Protein AF-Q30XF3-F1 (afdb_monomer)

Structure (mmCIF, N/CA/C/O backbone):
data_AF-Q30XF3-F1
#
_entry.id   AF-Q30XF3-F1
#
loop_
_atom_site.group_PDB
_atom_site.id
_atom_site.type_symbol
_atom_site.label_atom_id
_atom_site.label_alt_id
_atom_site.label_comp_id
_atom_site.label_asym_id
_atom_site.label_entity_id
_atom_site.label_seq_id
_atom_site.pdbx_PDB_ins_code
_atom_site.Cartn_x
_atom_site.Cartn_y
_atom_site.Cartn_z
_atom_site.occupancy
_atom_site.B_iso_or_equiv
_atom_site.auth_seq_id
_atom_site.auth_comp_id
_atom_site.auth_asym_id
_atom_site.auth_atom_id
_atom_site.pdbx_PDB_model_num
ATOM 1 N N . MET A 1 1 ? 24.403 22.131 -13.443 1.00 39.59 1 MET A N 1
ATOM 2 C CA . MET A 1 1 ? 23.287 21.178 -13.598 1.00 39.59 1 MET A CA 1
ATOM 3 C C . MET A 1 1 ? 22.778 21.296 -15.022 1.00 39.59 1 MET A C 1
ATOM 5 O O . MET A 1 1 ? 22.158 22.295 -15.359 1.00 39.59 1 MET A O 1
ATOM 9 N N . THR A 1 2 ? 23.141 20.362 -15.897 1.00 41.91 2 THR A N 1
AT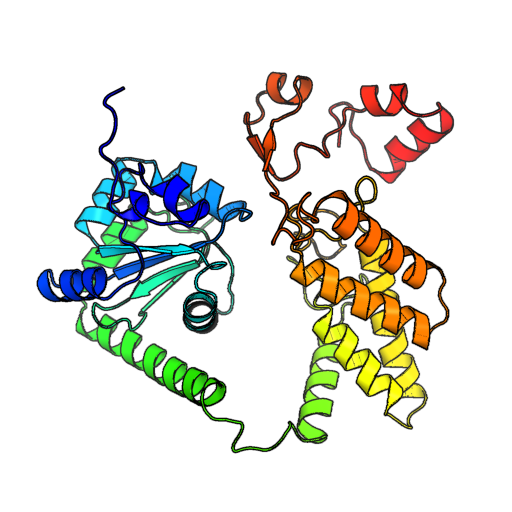OM 10 C CA . THR A 1 2 ? 22.519 20.254 -17.223 1.00 41.91 2 THR A CA 1
ATOM 11 C C . THR A 1 2 ? 21.055 19.898 -17.011 1.00 41.91 2 THR A C 1
ATOM 13 O O . THR A 1 2 ? 20.770 18.886 -16.380 1.00 41.91 2 THR A O 1
ATOM 16 N N . ALA A 1 3 ? 20.132 20.741 -17.473 1.00 48.47 3 ALA A N 1
ATOM 17 C CA . ALA A 1 3 ? 18.711 20.428 -17.414 1.00 48.47 3 ALA A CA 1
ATOM 18 C C . ALA A 1 3 ? 18.464 19.138 -18.215 1.00 48.47 3 ALA A C 1
ATOM 20 O O . ALA A 1 3 ? 18.597 19.146 -19.441 1.00 48.47 3 ALA A O 1
ATOM 21 N N . GLN A 1 4 ? 18.159 18.033 -17.527 1.00 67.94 4 GLN A N 1
ATOM 22 C CA . GLN A 1 4 ? 17.751 16.783 -18.169 1.00 67.94 4 GLN A CA 1
ATOM 23 C C . GLN A 1 4 ? 16.534 17.076 -19.054 1.00 67.94 4 GLN A C 1
ATOM 25 O O . GLN A 1 4 ? 15.573 17.737 -18.628 1.00 67.94 4 GLN A O 1
ATOM 30 N N . ARG A 1 5 ? 16.614 16.650 -20.321 1.00 85.88 5 ARG A N 1
ATOM 31 C CA . ARG A 1 5 ? 15.483 16.738 -21.247 1.00 85.88 5 ARG A CA 1
ATOM 32 C C . ARG A 1 5 ? 14.351 15.877 -20.687 1.00 85.88 5 ARG A C 1
ATOM 34 O O . ARG A 1 5 ? 14.632 14.759 -20.267 1.00 85.88 5 ARG A O 1
ATOM 41 N N . PRO A 1 6 ? 13.109 16.382 -20.665 1.00 92.56 6 PRO A N 1
ATOM 42 C CA . PRO A 1 6 ? 11.996 15.578 -20.202 1.00 92.56 6 PRO A CA 1
ATOM 43 C C . PRO A 1 6 ? 11.764 14.377 -21.131 1.00 92.56 6 PRO A C 1
ATOM 45 O O . PRO A 1 6 ? 11.952 14.488 -22.345 1.00 92.56 6 PRO A O 1
ATOM 48 N N . ASN A 1 7 ? 11.346 13.255 -20.551 1.00 96.19 7 ASN A N 1
ATOM 49 C CA . ASN A 1 7 ? 10.816 12.096 -21.265 1.00 96.19 7 ASN A CA 1
ATOM 50 C C . ASN A 1 7 ? 9.332 12.322 -21.632 1.00 96.19 7 ASN A C 1
ATOM 52 O O . ASN A 1 7 ? 8.788 13.420 -21.475 1.00 96.19 7 ASN A O 1
ATOM 56 N N . ARG A 1 8 ? 8.662 11.288 -22.153 1.00 97.50 8 ARG A N 1
ATOM 57 C CA . ARG A 1 8 ? 7.300 11.399 -22.705 1.00 97.50 8 ARG A CA 1
ATOM 58 C C . ARG A 1 8 ? 6.234 11.711 -21.656 1.00 97.50 8 ARG A C 1
ATOM 60 O O . ARG A 1 8 ? 5.211 12.289 -22.024 1.00 97.50 8 ARG A O 1
ATOM 67 N N . LEU A 1 9 ? 6.487 11.413 -20.377 1.00 97.69 9 LEU A N 1
ATOM 68 C CA . LEU A 1 9 ? 5.534 11.664 -19.291 1.00 97.69 9 LEU A CA 1
ATOM 69 C C . LEU A 1 9 ? 5.248 13.155 -19.063 1.00 97.69 9 LEU A C 1
ATOM 71 O O . LEU A 1 9 ? 4.289 13.490 -18.382 1.00 97.69 9 LEU A O 1
ATOM 75 N N . ILE A 1 10 ? 6.029 14.067 -19.656 1.00 96.94 10 ILE A N 1
ATOM 76 C CA . ILE A 1 10 ? 5.770 15.515 -19.583 1.00 96.94 10 ILE A CA 1
ATOM 77 C C . ILE A 1 10 ? 4.424 15.931 -20.195 1.00 96.94 10 ILE A C 1
ATOM 79 O O . ILE A 1 10 ? 3.958 17.039 -19.943 1.00 96.94 10 ILE A O 1
ATOM 83 N N . ASN A 1 11 ? 3.820 15.062 -21.010 1.00 95.75 11 ASN A N 1
ATOM 84 C CA . ASN A 1 11 ? 2.529 15.297 -21.654 1.00 95.75 11 ASN A CA 1
ATOM 85 C C . ASN A 1 11 ? 1.348 14.667 -20.896 1.00 95.75 11 ASN A C 1
ATOM 87 O O . ASN A 1 11 ? 0.213 14.784 -21.352 1.00 95.75 11 ASN A O 1
ATOM 91 N N . GLU A 1 12 ? 1.602 13.988 -19.776 1.00 96.88 12 GLU A N 1
ATOM 92 C CA . GLU A 1 12 ? 0.560 13.361 -18.964 1.00 96.88 12 GLU A CA 1
ATOM 93 C C . GLU A 1 12 ? -0.139 14.384 -18.063 1.00 96.88 12 GLU A C 1
ATOM 95 O O . GLU A 1 12 ? 0.430 15.413 -17.698 1.00 96.88 12 GLU A O 1
ATOM 100 N N . SER A 1 13 ? -1.382 14.097 -17.675 1.00 93.12 13 SER A N 1
ATOM 101 C CA . SER A 1 13 ? -2.125 14.919 -16.711 1.00 93.12 13 SER A CA 1
ATOM 102 C C . SER A 1 13 ? -1.907 14.495 -15.260 1.00 93.12 13 SER A C 1
ATOM 104 O O . SER A 1 13 ? -2.105 15.314 -14.362 1.00 93.12 13 SER A O 1
ATOM 106 N N . SER A 1 14 ? -1.518 13.238 -15.021 1.00 93.56 14 SER A N 1
ATOM 107 C CA . SER A 1 14 ? -1.271 12.718 -13.673 1.00 93.56 14 SER A CA 1
ATOM 108 C C . SER A 1 14 ? -0.099 13.459 -13.016 1.00 93.56 14 SER A C 1
ATOM 110 O O . SER A 1 14 ? 1.020 13.428 -13.545 1.00 93.56 14 SER A O 1
ATOM 112 N N . PRO A 1 15 ? -0.301 14.070 -11.831 1.00 90.44 15 PRO A N 1
ATOM 113 C CA . PRO A 1 15 ? 0.793 14.644 -11.054 1.00 90.44 15 PRO A CA 1
ATOM 114 C C . PRO A 1 15 ? 1.884 13.618 -10.728 1.00 90.44 15 PRO A C 1
ATOM 116 O O . PRO A 1 15 ? 3.065 13.955 -10.770 1.00 90.44 15 PRO A O 1
ATOM 119 N N . TYR A 1 16 ? 1.505 12.362 -10.465 1.00 93.38 16 TYR A N 1
ATOM 120 C CA . TYR A 1 16 ? 2.444 11.272 -10.204 1.00 93.38 16 TYR A CA 1
ATOM 121 C C . TYR A 1 16 ? 3.336 10.981 -11.418 1.00 93.38 16 TYR A C 1
ATOM 123 O O . TYR A 1 16 ? 4.555 10.880 -11.291 1.00 93.38 16 TYR A O 1
ATOM 131 N N . LEU A 1 17 ? 2.765 10.896 -12.623 1.00 96.56 17 LEU A N 1
ATOM 132 C CA . LEU A 1 17 ? 3.558 10.678 -13.839 1.00 96.56 17 LEU A CA 1
ATOM 133 C C . LEU A 1 17 ? 4.453 11.881 -14.156 1.00 96.56 17 LEU A C 1
ATOM 135 O O . LEU A 1 17 ? 5.622 11.704 -14.507 1.00 96.56 17 LEU A O 1
ATOM 139 N N . LEU A 1 18 ? 3.942 13.100 -13.966 1.00 95.56 18 LEU A N 1
ATOM 140 C CA . LEU A 1 18 ? 4.695 14.333 -14.193 1.00 95.56 18 LEU A CA 1
ATOM 141 C C . LEU A 1 18 ? 5.915 14.465 -13.269 1.00 95.56 18 LEU A C 1
ATOM 143 O O . LEU A 1 18 ? 6.945 14.983 -13.707 1.00 95.56 18 LEU A O 1
ATOM 147 N N . GLN A 1 19 ? 5.855 13.952 -12.034 1.00 93.00 19 GLN A N 1
ATOM 148 C CA . GLN A 1 19 ? 7.015 13.896 -11.131 1.00 93.00 19 GLN A CA 1
ATOM 149 C C . GLN A 1 19 ? 8.179 13.081 -11.721 1.00 93.00 19 GLN A C 1
ATOM 151 O O . GLN A 1 19 ? 9.338 13.413 -11.490 1.00 93.00 19 GLN A O 1
ATOM 156 N N . HIS A 1 20 ? 7.891 12.070 -12.547 1.00 96.38 20 HIS A N 1
ATOM 157 C CA . HIS A 1 20 ? 8.897 11.226 -13.201 1.00 96.38 20 HIS A CA 1
ATOM 158 C C . HIS A 1 20 ? 9.307 11.712 -14.599 1.00 96.38 20 HIS A C 1
ATOM 160 O O . HIS A 1 20 ? 10.171 11.103 -15.241 1.00 96.38 20 HIS A O 1
ATOM 166 N N . ALA A 1 21 ? 8.726 12.812 -15.089 1.00 96.12 21 ALA A N 1
ATOM 167 C CA . ALA A 1 21 ? 8.947 13.301 -16.449 1.00 96.12 21 ALA A CA 1
ATOM 168 C C . ALA A 1 21 ? 10.388 13.745 -16.726 1.00 96.12 21 ALA A C 1
ATOM 170 O O . ALA A 1 21 ? 10.767 13.904 -17.882 1.00 96.12 21 ALA A O 1
ATOM 171 N N . ARG A 1 22 ? 11.198 13.965 -15.686 1.00 95.62 22 ARG A N 1
ATOM 172 C CA . ARG A 1 22 ? 12.608 14.365 -15.809 1.00 95.62 22 ARG A CA 1
ATOM 173 C C . ARG A 1 22 ? 13.596 13.292 -15.374 1.00 95.62 22 ARG A C 1
ATOM 175 O O . ARG A 1 22 ? 14.792 13.550 -15.430 1.00 95.62 22 ARG A O 1
ATOM 182 N N . ASN A 1 23 ? 13.125 12.112 -14.978 1.00 96.31 23 ASN A N 1
ATOM 183 C CA . ASN A 1 23 ? 14.017 11.015 -14.631 1.00 96.31 23 ASN A CA 1
ATOM 184 C C . ASN A 1 23 ? 14.886 10.631 -15.845 1.00 96.31 23 ASN A C 1
ATOM 186 O O . ASN A 1 23 ? 14.390 10.670 -16.974 1.00 96.31 23 ASN A O 1
ATOM 190 N N . PRO A 1 24 ? 16.146 10.207 -15.630 1.00 97.25 24 PRO A N 1
ATOM 191 C CA . PRO A 1 24 ? 17.015 9.719 -16.703 1.00 97.25 24 PRO A CA 1
ATOM 192 C C . PRO A 1 24 ? 16.509 8.422 -17.358 1.00 97.25 24 PRO A C 1
ATOM 194 O O . PRO A 1 24 ? 16.928 8.075 -18.464 1.00 97.25 24 PRO A O 1
ATOM 197 N N . VAL A 1 25 ? 15.598 7.695 -16.706 1.00 98.25 25 VAL A N 1
ATOM 198 C CA . VAL A 1 25 ? 14.863 6.589 -17.334 1.00 98.25 25 VAL A CA 1
ATOM 199 C C . VAL A 1 25 ? 13.947 7.151 -18.429 1.00 98.25 25 VAL A C 1
ATOM 201 O O . VAL A 1 25 ? 13.148 8.054 -18.171 1.00 98.25 25 VAL A O 1
ATOM 204 N N . ASP A 1 26 ? 14.034 6.603 -19.645 1.00 97.81 26 ASP A N 1
ATOM 205 C CA . ASP A 1 26 ? 13.181 6.990 -20.775 1.00 97.81 26 ASP A CA 1
ATOM 206 C C . ASP A 1 26 ? 11.789 6.371 -20.618 1.00 97.81 26 ASP A C 1
ATOM 208 O O . ASP A 1 26 ? 11.462 5.332 -21.196 1.00 97.81 26 ASP A O 1
ATOM 212 N N . TRP A 1 27 ? 10.989 6.981 -19.745 1.00 98.50 27 TRP A N 1
ATOM 213 C CA . TRP A 1 27 ? 9.636 6.531 -19.469 1.00 98.50 27 TRP A CA 1
ATOM 214 C C . TRP A 1 27 ? 8.684 6.832 -20.626 1.00 98.50 27 TRP A C 1
ATOM 216 O O . TRP A 1 27 ? 8.593 7.957 -21.126 1.00 98.50 27 TRP A O 1
ATOM 226 N N . HIS A 1 28 ? 7.894 5.821 -20.966 1.00 98.56 28 HIS A N 1
ATOM 227 C CA . HIS A 1 28 ? 6.665 5.935 -21.732 1.00 98.56 28 HIS A CA 1
ATOM 228 C C . HIS A 1 28 ? 5.447 5.868 -20.801 1.00 98.56 28 HIS A C 1
ATOM 230 O O . HIS A 1 28 ? 5.469 5.117 -19.817 1.00 98.56 28 HIS A O 1
ATOM 236 N N . PRO A 1 29 ? 4.354 6.581 -21.119 1.00 97.94 29 PRO A N 1
ATOM 237 C CA . PRO A 1 29 ? 3.058 6.247 -20.551 1.00 97.94 29 PRO A CA 1
ATOM 238 C C . PRO A 1 29 ? 2.582 4.894 -21.089 1.00 97.94 29 PRO A C 1
ATOM 240 O O . PRO A 1 29 ? 3.078 4.381 -22.100 1.00 97.94 29 PRO A O 1
ATOM 243 N N . TRP A 1 30 ? 1.594 4.299 -20.427 1.00 97.94 30 TRP A N 1
ATOM 244 C CA . TRP A 1 30 ? 0.964 3.097 -20.957 1.00 97.94 30 TRP A CA 1
ATOM 245 C C . TRP A 1 30 ? 0.219 3.390 -22.259 1.00 97.94 30 TRP A C 1
ATOM 247 O O . TRP A 1 30 ? -0.752 4.146 -22.276 1.00 97.94 30 TRP A O 1
ATOM 257 N N . GLY A 1 31 ? 0.602 2.711 -23.338 1.00 96.12 31 GLY A N 1
ATOM 258 C CA . GLY A 1 31 ? -0.082 2.832 -24.617 1.00 96.12 31 GLY A CA 1
ATOM 259 C C . GLY A 1 31 ? 0.570 2.019 -25.726 1.00 96.12 31 GLY A C 1
ATOM 260 O O . GLY A 1 31 ? 1.673 1.493 -25.576 1.00 96.12 31 GLY A O 1
ATOM 261 N N . GLU A 1 32 ? -0.124 1.942 -26.860 1.00 96.62 32 GLU A N 1
ATOM 262 C CA . GLU A 1 32 ? 0.296 1.151 -28.022 1.00 96.62 32 GLU A CA 1
ATOM 263 C C . GLU A 1 32 ? 1.670 1.568 -28.564 1.00 96.62 32 GLU A C 1
ATOM 265 O O . GLU A 1 32 ? 2.409 0.720 -29.050 1.00 96.62 32 GLU A O 1
ATOM 270 N N . GLU A 1 33 ? 2.058 2.841 -28.422 1.00 97.50 33 GLU A N 1
ATOM 271 C CA . GLU A 1 33 ? 3.389 3.327 -28.814 1.00 97.50 33 GLU A CA 1
ATOM 272 C C . GLU A 1 33 ? 4.511 2.549 -28.107 1.00 97.50 33 GLU A C 1
ATOM 274 O O . GLU A 1 33 ? 5.441 2.080 -28.764 1.00 97.50 33 GLU A O 1
ATOM 279 N N . ALA A 1 34 ? 4.408 2.357 -26.787 1.00 97.94 34 ALA A N 1
ATOM 280 C CA . ALA A 1 34 ? 5.428 1.660 -26.005 1.00 97.94 34 ALA A CA 1
ATOM 281 C C . ALA A 1 34 ? 5.530 0.180 -26.404 1.00 97.94 34 ALA A C 1
ATOM 283 O O . ALA A 1 34 ? 6.624 -0.353 -26.585 1.00 97.94 34 ALA A O 1
ATOM 284 N N . PHE A 1 35 ? 4.389 -0.484 -26.601 1.00 98.12 35 PHE A N 1
ATOM 285 C CA . PHE A 1 35 ? 4.359 -1.894 -26.992 1.00 98.12 35 PHE A CA 1
ATOM 286 C C . PHE A 1 35 ? 4.779 -2.111 -28.451 1.00 98.12 35 PHE A C 1
ATOM 288 O O . PHE A 1 35 ? 5.457 -3.091 -28.760 1.00 98.12 35 PHE A O 1
ATOM 295 N N . ALA A 1 36 ? 4.438 -1.193 -29.358 1.00 98.25 36 ALA A N 1
ATOM 296 C CA . ALA A 1 36 ? 4.923 -1.218 -30.733 1.00 98.25 36 ALA A CA 1
ATOM 297 C C . ALA A 1 36 ? 6.445 -1.052 -30.786 1.00 98.25 36 ALA A C 1
ATOM 299 O O . ALA A 1 36 ? 7.114 -1.816 -31.487 1.00 98.25 36 ALA A O 1
ATOM 300 N N . LEU A 1 37 ? 6.992 -0.130 -29.988 1.00 98.19 37 LEU A N 1
ATOM 301 C CA . LEU A 1 37 ? 8.432 0.052 -29.860 1.00 98.19 37 LEU A CA 1
ATOM 302 C C . LEU A 1 37 ? 9.103 -1.211 -29.305 1.00 98.19 37 LEU A C 1
ATOM 304 O O . LEU A 1 37 ? 10.046 -1.712 -29.915 1.00 98.19 37 LEU A O 1
ATOM 308 N N . ALA A 1 38 ? 8.552 -1.792 -28.233 1.00 98.31 38 ALA A N 1
ATOM 309 C CA . ALA A 1 38 ? 9.053 -3.028 -27.628 1.00 98.31 38 ALA A CA 1
ATOM 310 C C . ALA A 1 38 ? 9.113 -4.187 -28.632 1.00 98.31 38 ALA A C 1
ATOM 312 O O . ALA A 1 38 ? 10.089 -4.938 -28.656 1.00 98.31 38 ALA A O 1
ATOM 313 N N . ARG A 1 39 ? 8.103 -4.307 -29.506 1.00 98.19 39 ARG A N 1
ATOM 314 C CA . ARG A 1 39 ? 8.091 -5.306 -30.586 1.00 98.19 39 ARG A CA 1
ATOM 315 C C . ARG A 1 39 ? 9.136 -5.010 -31.654 1.00 98.19 39 ARG A C 1
ATOM 317 O O . ARG A 1 39 ? 9.793 -5.936 -32.115 1.00 98.19 39 ARG A O 1
ATOM 324 N N . SER A 1 40 ? 9.291 -3.746 -32.044 1.00 98.19 40 SER A N 1
ATOM 325 C CA . SER A 1 40 ? 10.251 -3.352 -33.081 1.00 98.19 40 SER A CA 1
ATOM 326 C C . SER A 1 40 ? 11.711 -3.509 -32.644 1.00 98.19 40 SER A C 1
ATOM 328 O O . SER A 1 40 ? 12.549 -3.889 -33.458 1.00 98.19 40 SER A O 1
ATOM 330 N N . GLU A 1 41 ? 12.008 -3.275 -31.362 1.00 97.50 41 GLU A N 1
ATOM 331 C CA . GLU A 1 41 ? 13.357 -3.396 -30.797 1.00 97.50 41 GLU A CA 1
ATOM 332 C C . GLU A 1 41 ? 13.651 -4.787 -30.206 1.00 97.50 41 GLU A C 1
ATOM 334 O O . GLU A 1 41 ? 14.763 -5.027 -29.737 1.00 97.50 41 GLU A O 1
ATOM 339 N N . ASP A 1 42 ? 12.667 -5.695 -30.203 1.00 96.81 42 ASP A N 1
ATOM 340 C CA . ASP A 1 42 ? 12.694 -6.987 -29.495 1.00 96.81 42 ASP A CA 1
ATOM 341 C C . ASP A 1 42 ? 13.200 -6.866 -28.044 1.00 96.81 42 ASP A C 1
ATOM 343 O O . ASP A 1 42 ? 14.037 -7.639 -27.560 1.00 96.81 42 ASP A O 1
ATOM 347 N N . LYS A 1 43 ? 12.676 -5.869 -27.326 1.00 98.19 43 LYS A N 1
ATOM 348 C CA . LYS A 1 43 ? 12.977 -5.623 -25.912 1.00 98.19 43 LYS A CA 1
ATOM 349 C C . LYS A 1 43 ? 11.776 -5.970 -25.032 1.00 98.19 43 LYS A C 1
ATOM 351 O O . LYS A 1 43 ? 10.645 -5.672 -25.411 1.00 98.19 43 LYS A O 1
ATOM 356 N N . PRO A 1 44 ? 11.987 -6.550 -23.838 1.00 98.31 44 PRO A N 1
ATOM 357 C CA . PRO A 1 44 ? 10.919 -6.664 -22.860 1.00 98.31 44 PRO A CA 1
ATOM 358 C C . PRO A 1 44 ? 10.450 -5.276 -22.405 1.00 98.31 44 PRO A C 1
ATOM 360 O O . PRO A 1 44 ? 11.188 -4.291 -22.479 1.00 98.31 44 PRO A O 1
ATOM 363 N N . VAL A 1 45 ? 9.232 -5.217 -21.877 1.00 98.75 45 VAL A N 1
ATOM 364 C CA . VAL A 1 45 ? 8.689 -4.024 -21.225 1.00 98.75 45 VAL A CA 1
ATOM 365 C C . VAL A 1 45 ? 8.946 -4.116 -19.723 1.00 98.75 45 VAL A C 1
ATOM 367 O O . VAL A 1 45 ? 8.610 -5.125 -19.099 1.00 98.75 45 VAL A O 1
ATOM 370 N N . PHE A 1 46 ? 9.518 -3.059 -19.147 1.00 98.75 46 PHE A N 1
ATOM 371 C CA . PHE A 1 46 ? 9.602 -2.852 -17.702 1.00 98.75 46 PHE A CA 1
ATOM 372 C C . PHE A 1 46 ? 8.450 -1.940 -17.285 1.00 98.75 46 PHE A C 1
ATOM 374 O O . PHE A 1 46 ? 8.475 -0.740 -17.548 1.00 98.75 46 PHE A O 1
ATOM 381 N N . LEU A 1 47 ? 7.423 -2.508 -16.660 1.00 98.62 47 LEU A N 1
ATOM 382 C CA . LEU A 1 47 ? 6.269 -1.772 -16.161 1.00 98.62 47 LEU A CA 1
ATOM 383 C C . LEU A 1 47 ? 6.457 -1.450 -14.678 1.00 98.62 47 LEU A C 1
ATOM 385 O O . LEU A 1 47 ? 6.614 -2.355 -13.858 1.00 98.62 47 LEU A O 1
ATOM 389 N N . SER A 1 48 ? 6.374 -0.166 -14.332 1.00 98.38 48 SER A N 1
ATOM 390 C CA . SER A 1 48 ? 6.359 0.314 -12.952 1.00 98.38 48 SER A CA 1
ATOM 391 C C . SER A 1 48 ? 5.050 1.042 -12.648 1.00 98.38 48 SER A C 1
ATOM 393 O O . SER A 1 48 ? 4.834 2.170 -13.107 1.00 98.38 48 SER A O 1
ATOM 395 N N . ILE A 1 49 ? 4.203 0.414 -11.831 1.00 98.12 49 ILE A N 1
ATOM 396 C CA . ILE A 1 49 ? 2.943 0.993 -11.352 1.00 98.12 49 ILE A CA 1
ATOM 397 C C . ILE A 1 49 ? 3.138 1.548 -9.941 1.00 98.12 49 ILE A C 1
ATOM 399 O O . ILE A 1 49 ? 3.662 0.869 -9.053 1.00 98.12 49 ILE A O 1
ATOM 403 N N . GLY A 1 50 ? 2.700 2.781 -9.729 1.00 95.19 50 GLY A N 1
ATOM 404 C CA . GLY A 1 50 ? 2.630 3.414 -8.416 1.00 95.19 50 GLY A CA 1
ATOM 405 C C . GLY A 1 50 ? 1.558 4.492 -8.422 1.00 95.19 50 GLY A C 1
ATOM 406 O O . GLY A 1 50 ? 0.700 4.484 -9.298 1.00 95.19 50 GLY A O 1
ATOM 407 N N . TYR A 1 51 ? 1.586 5.375 -7.436 1.00 90.50 51 TYR A N 1
ATOM 408 C CA . TYR A 1 51 ? 0.669 6.507 -7.322 1.00 90.50 51 TYR A CA 1
ATOM 409 C C . TYR A 1 51 ? 1.257 7.524 -6.330 1.00 90.50 51 TYR A C 1
ATOM 411 O O . TYR A 1 51 ? 2.248 7.231 -5.652 1.00 90.50 51 TYR A O 1
ATOM 419 N N . SER A 1 52 ? 0.662 8.714 -6.269 1.00 84.75 52 SER A N 1
ATOM 420 C CA . SER A 1 52 ? 1.266 9.917 -5.673 1.00 84.75 52 SER A CA 1
ATOM 421 C C . SER A 1 52 ? 1.556 9.857 -4.167 1.00 84.75 52 SER A C 1
ATOM 423 O O . SER A 1 52 ? 2.488 10.506 -3.713 1.00 84.75 52 SER A O 1
ATOM 425 N N . THR A 1 53 ? 0.803 9.078 -3.392 1.00 79.56 53 THR A N 1
ATOM 426 C CA . THR A 1 53 ? 0.946 8.973 -1.924 1.00 79.56 53 THR A CA 1
ATOM 427 C C . THR A 1 53 ? 1.691 7.710 -1.476 1.00 79.56 53 THR A C 1
ATOM 429 O O . THR A 1 53 ? 1.649 7.312 -0.313 1.00 79.56 53 THR A O 1
ATOM 432 N N . CYS A 1 54 ? 2.357 7.023 -2.409 1.00 82.50 54 CYS A N 1
ATOM 433 C CA . CYS A 1 54 ? 3.048 5.760 -2.163 1.00 82.50 54 CYS A CA 1
ATOM 434 C C . CYS A 1 54 ? 4.497 5.981 -1.695 1.00 82.50 54 CYS A C 1
ATOM 436 O O . CYS A 1 54 ? 5.394 6.159 -2.525 1.00 82.50 54 CYS A O 1
ATOM 438 N N . HIS A 1 55 ? 4.765 5.825 -0.394 1.00 82.25 55 HIS A N 1
ATOM 439 C CA . HIS A 1 55 ? 6.116 5.986 0.171 1.00 82.25 55 HIS A CA 1
ATOM 440 C C . HIS A 1 55 ? 7.188 5.152 -0.559 1.00 82.25 55 HIS A C 1
ATOM 442 O O . HIS A 1 55 ? 8.159 5.679 -1.101 1.00 82.25 55 HIS A O 1
ATOM 448 N N . TRP A 1 56 ? 6.998 3.832 -0.668 1.00 88.56 56 TRP A N 1
ATOM 449 C CA . TRP A 1 56 ? 7.984 2.962 -1.325 1.00 88.56 56 TRP A CA 1
ATOM 450 C C . TRP A 1 56 ? 8.171 3.269 -2.816 1.00 88.56 56 TRP A C 1
ATOM 452 O O . TRP A 1 56 ? 9.209 2.924 -3.388 1.00 88.56 56 TRP A O 1
ATOM 462 N N . CYS A 1 57 ? 7.187 3.906 -3.458 1.00 90.00 57 CYS A N 1
ATOM 463 C CA . CYS A 1 57 ? 7.311 4.369 -4.832 1.00 90.00 57 CYS A CA 1
ATOM 464 C C . CYS A 1 57 ? 8.270 5.564 -4.908 1.00 90.00 57 CYS A C 1
ATOM 466 O O . CYS A 1 57 ? 9.131 5.571 -5.787 1.00 90.00 57 CYS A O 1
ATOM 468 N N . HIS A 1 58 ? 8.183 6.511 -3.966 1.00 85.56 58 HIS A N 1
ATOM 469 C CA . HIS A 1 58 ? 9.140 7.616 -3.835 1.00 85.56 58 HIS A CA 1
ATOM 470 C C . HIS A 1 58 ? 10.542 7.110 -3.494 1.00 85.56 58 HIS A C 1
ATOM 472 O O . HIS A 1 58 ? 11.505 7.487 -4.158 1.00 85.56 58 HIS A O 1
ATOM 478 N N . VAL A 1 59 ? 10.663 6.184 -2.536 1.00 87.94 59 VAL A N 1
ATOM 479 C CA . VAL A 1 59 ? 11.959 5.584 -2.171 1.00 87.94 59 VAL A CA 1
ATOM 480 C C . VAL A 1 59 ? 12.613 4.927 -3.385 1.00 87.94 59 VAL A C 1
ATOM 482 O O . VAL A 1 59 ? 13.783 5.173 -3.668 1.00 87.94 59 VAL A O 1
ATOM 485 N N . MET A 1 60 ? 11.870 4.115 -4.144 1.00 94.44 60 MET A N 1
ATOM 486 C CA . MET A 1 60 ? 12.414 3.474 -5.344 1.00 94.44 60 MET A CA 1
ATOM 487 C C . MET A 1 60 ? 12.752 4.488 -6.442 1.00 94.44 60 MET A C 1
ATOM 489 O O . MET A 1 60 ? 13.740 4.306 -7.154 1.00 94.44 60 MET A O 1
ATOM 493 N N . ALA A 1 61 ? 11.970 5.560 -6.576 1.00 92.12 61 ALA A N 1
ATOM 494 C CA . ALA A 1 61 ? 12.259 6.622 -7.527 1.00 92.12 61 ALA A CA 1
ATOM 495 C C . ALA A 1 61 ? 13.579 7.329 -7.211 1.00 92.12 61 ALA A C 1
ATOM 497 O O . ALA A 1 61 ? 14.461 7.342 -8.070 1.00 92.12 61 ALA A O 1
ATOM 498 N N . HIS A 1 62 ? 13.745 7.801 -5.976 1.00 89.25 62 HIS A N 1
ATOM 499 C CA . HIS A 1 62 ? 14.957 8.485 -5.529 1.00 89.25 62 HIS A CA 1
ATOM 500 C C . HIS A 1 62 ? 16.187 7.576 -5.539 1.00 89.25 62 HIS A C 1
ATOM 502 O O . HIS A 1 62 ? 17.250 7.967 -6.012 1.00 89.25 62 HIS A O 1
ATOM 508 N N . GLU A 1 63 ? 16.066 6.342 -5.042 1.00 91.81 63 GLU A N 1
ATOM 509 C CA . GLU A 1 63 ? 17.213 5.435 -4.989 1.00 91.81 63 GLU A CA 1
ATOM 510 C C . GLU A 1 63 ? 17.599 4.884 -6.371 1.00 91.81 63 GLU A C 1
ATOM 512 O O . GLU A 1 63 ? 18.769 4.579 -6.591 1.00 91.81 63 GLU A O 1
ATOM 517 N N . SER A 1 64 ? 16.635 4.676 -7.277 1.00 95.25 64 SER A N 1
ATOM 518 C CA . SER A 1 64 ? 16.863 3.904 -8.509 1.00 95.25 64 SER A CA 1
ATOM 519 C C . SER A 1 64 ? 16.505 4.651 -9.788 1.00 95.25 64 SER A C 1
ATOM 521 O O . SER A 1 64 ? 17.310 4.673 -10.710 1.00 95.25 64 SER A O 1
ATOM 523 N N . PHE A 1 65 ? 15.317 5.244 -9.898 1.00 96.38 65 PHE A N 1
ATOM 524 C CA . PHE A 1 65 ? 14.883 5.844 -11.169 1.00 96.38 65 PHE A CA 1
ATOM 525 C C . PHE A 1 65 ? 15.526 7.207 -11.460 1.00 96.38 65 PHE A C 1
ATOM 527 O O . PHE A 1 65 ? 15.501 7.640 -12.610 1.00 96.38 65 PHE A O 1
ATOM 534 N N . GLU A 1 66 ? 16.078 7.875 -10.448 1.00 95.06 66 GLU A N 1
ATOM 535 C CA . GLU A 1 66 ? 16.863 9.111 -10.573 1.00 95.06 66 GLU A CA 1
ATOM 536 C C . GLU A 1 66 ? 18.372 8.850 -10.747 1.00 95.06 66 GLU A C 1
ATOM 538 O O . GLU A 1 66 ? 19.114 9.744 -11.153 1.00 95.06 66 GLU A O 1
ATOM 543 N N . ASP A 1 67 ? 18.838 7.623 -10.485 1.00 96.88 67 ASP A N 1
ATOM 544 C CA . ASP A 1 67 ? 20.243 7.234 -10.623 1.00 96.88 67 ASP A CA 1
ATOM 545 C C . ASP A 1 67 ? 20.591 6.948 -12.094 1.00 96.88 67 ASP A C 1
ATOM 547 O O . ASP A 1 67 ? 20.041 6.048 -12.728 1.00 96.88 67 ASP A O 1
ATOM 551 N N . GLU A 1 68 ? 21.549 7.702 -12.636 1.00 96.75 68 GLU A N 1
ATOM 552 C CA . GLU A 1 68 ? 21.987 7.608 -14.038 1.00 96.75 68 GLU A CA 1
ATOM 553 C C . GLU A 1 68 ? 22.515 6.213 -14.421 1.00 96.75 68 GLU A C 1
ATOM 555 O O . GLU A 1 68 ? 22.325 5.764 -15.552 1.00 96.75 68 GLU A O 1
ATOM 560 N N . ALA A 1 69 ? 23.163 5.492 -13.498 1.00 97.44 69 ALA A N 1
ATOM 561 C CA . ALA A 1 69 ? 23.708 4.168 -13.791 1.00 97.44 69 ALA A CA 1
ATOM 562 C C . ALA A 1 69 ? 22.593 3.118 -13.878 1.00 97.44 69 ALA A C 1
ATOM 564 O O . ALA A 1 69 ? 22.590 2.295 -14.796 1.00 97.44 69 ALA A O 1
ATOM 565 N N . VAL A 1 70 ? 21.619 3.165 -12.965 1.00 98.00 70 VAL A N 1
ATOM 566 C CA . VAL A 1 70 ? 20.419 2.321 -13.038 1.00 98.00 70 VAL A CA 1
ATOM 567 C C . VAL A 1 70 ? 19.603 2.658 -14.286 1.00 98.00 70 VAL A C 1
ATOM 569 O O . VAL A 1 70 ? 19.185 1.747 -15.003 1.00 98.00 70 VAL A O 1
ATOM 572 N N . ALA A 1 71 ? 19.411 3.943 -14.584 1.00 98.06 71 ALA A N 1
ATOM 573 C CA . ALA A 1 71 ? 18.654 4.384 -15.747 1.00 98.06 71 ALA A CA 1
ATOM 574 C C . ALA A 1 71 ? 19.289 3.951 -17.071 1.00 98.06 71 ALA A C 1
ATOM 576 O O . ALA A 1 71 ? 18.583 3.462 -17.951 1.00 98.06 71 ALA A O 1
ATOM 577 N N . ALA A 1 72 ? 20.616 4.041 -17.201 1.00 98.06 72 ALA A N 1
ATOM 578 C CA . ALA A 1 72 ? 21.324 3.543 -18.376 1.00 98.06 72 ALA A CA 1
ATOM 579 C C . ALA A 1 72 ? 21.084 2.040 -18.593 1.00 98.06 72 ALA A C 1
ATOM 581 O O . ALA A 1 72 ? 20.790 1.619 -19.713 1.00 98.06 72 ALA A O 1
ATOM 582 N N . LEU A 1 73 ? 21.139 1.238 -17.523 1.00 98.56 73 LEU A N 1
ATOM 583 C CA . LEU A 1 73 ? 20.854 -0.197 -17.593 1.00 98.56 73 LEU A CA 1
ATOM 584 C C . LEU A 1 73 ? 19.397 -0.474 -17.990 1.00 98.56 73 LEU A C 1
ATOM 586 O O . LEU A 1 73 ? 19.150 -1.341 -18.829 1.00 98.56 73 LEU A O 1
ATOM 590 N N . LEU A 1 74 ? 18.440 0.259 -17.413 1.00 98.56 74 LEU A N 1
ATOM 591 C CA . LEU A 1 74 ? 17.016 0.139 -17.739 1.00 98.56 74 LEU A CA 1
ATOM 592 C C . LEU A 1 74 ? 16.735 0.496 -19.203 1.00 98.56 74 LEU A C 1
ATOM 594 O O . LEU A 1 74 ? 16.075 -0.268 -19.901 1.00 98.56 74 LEU A O 1
ATOM 598 N N . ASN A 1 75 ? 17.258 1.625 -19.683 1.00 98.50 75 ASN A N 1
ATOM 599 C CA . ASN A 1 75 ? 17.066 2.106 -21.055 1.00 98.50 75 ASN A CA 1
ATOM 600 C C . ASN A 1 75 ? 17.728 1.183 -22.096 1.00 98.50 75 ASN A C 1
ATOM 602 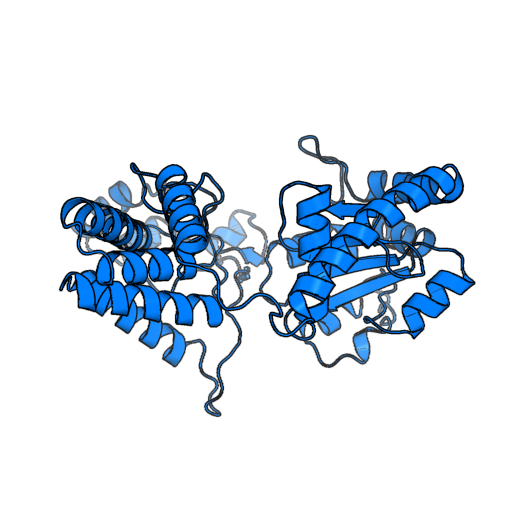O O . ASN A 1 75 ? 17.234 1.029 -23.215 1.00 98.50 75 ASN A O 1
ATOM 606 N N . GLU A 1 76 ? 18.845 0.538 -21.742 1.00 98.06 76 GLU A N 1
ATOM 607 C CA . GLU A 1 76 ? 19.475 -0.461 -22.607 1.00 98.06 76 GLU A CA 1
ATOM 608 C C . GLU A 1 76 ? 18.649 -1.756 -22.671 1.00 98.06 76 GLU A C 1
ATOM 610 O O . GLU A 1 76 ? 18.504 -2.358 -23.740 1.00 98.06 76 GLU A O 1
ATOM 615 N N . ALA A 1 77 ? 18.124 -2.201 -21.527 1.00 98.38 77 ALA A N 1
ATOM 616 C CA . ALA A 1 77 ? 17.497 -3.508 -21.388 1.00 98.38 77 ALA A CA 1
ATOM 617 C C . ALA A 1 77 ? 16.022 -3.545 -21.806 1.00 98.38 77 ALA A C 1
ATOM 619 O O . ALA A 1 77 ? 15.579 -4.591 -22.280 1.00 98.38 77 ALA A O 1
ATOM 620 N N . PHE A 1 78 ? 15.272 -2.453 -21.634 1.00 98.75 78 PHE A N 1
ATOM 621 C CA . PHE A 1 78 ? 13.808 -2.467 -21.686 1.00 98.75 78 PHE A CA 1
ATOM 622 C C . PHE A 1 78 ? 13.212 -1.279 -22.439 1.00 98.75 78 PHE A C 1
ATOM 624 O O . PHE A 1 78 ? 13.853 -0.245 -22.614 1.00 98.75 78 PHE A O 1
ATOM 631 N N . ILE A 1 79 ? 11.935 -1.418 -22.801 1.00 98.75 79 ILE A N 1
ATOM 632 C CA . ILE A 1 79 ? 11.040 -0.266 -22.950 1.00 98.75 79 ILE A CA 1
ATOM 633 C C . ILE A 1 79 ? 10.384 -0.007 -21.594 1.00 98.75 79 ILE A C 1
ATOM 635 O O . ILE A 1 79 ? 9.681 -0.869 -21.062 1.00 98.75 79 ILE A O 1
ATOM 639 N N . ASN A 1 80 ? 10.650 1.158 -21.009 1.00 98.81 80 ASN A N 1
ATOM 640 C CA . ASN A 1 80 ? 10.230 1.484 -19.650 1.00 98.81 80 ASN A CA 1
ATOM 641 C C . ASN A 1 80 ? 8.858 2.162 -19.673 1.00 98.81 80 ASN A C 1
ATOM 643 O O . ASN A 1 80 ? 8.690 3.208 -20.293 1.00 98.81 80 ASN A O 1
ATOM 647 N N . VAL A 1 81 ? 7.875 1.584 -18.985 1.00 98.75 81 VAL A N 1
ATOM 648 C CA . VAL A 1 81 ? 6.499 2.092 -18.915 1.00 98.75 81 VAL A CA 1
ATOM 649 C C . VAL A 1 81 ? 6.153 2.461 -17.477 1.00 98.75 81 VAL A C 1
ATOM 651 O O . VAL A 1 81 ? 6.297 1.643 -16.564 1.00 98.75 81 VAL A O 1
ATOM 654 N N . LYS A 1 82 ? 5.671 3.689 -17.272 1.00 98.56 82 LYS A N 1
ATOM 655 C CA . LYS A 1 82 ? 5.195 4.180 -15.975 1.00 98.56 82 LYS A CA 1
ATOM 656 C C . LYS A 1 82 ? 3.674 4.285 -15.994 1.00 98.56 82 LYS A C 1
ATOM 658 O O . LYS A 1 82 ? 3.101 4.799 -16.951 1.00 98.56 82 LYS A O 1
ATOM 663 N N . VAL A 1 83 ? 3.027 3.797 -14.940 1.00 98.19 83 VAL A N 1
ATOM 664 C CA . VAL A 1 83 ? 1.568 3.868 -14.786 1.00 98.19 83 VAL A CA 1
ATOM 665 C C . VAL A 1 83 ? 1.216 4.444 -13.429 1.00 98.19 83 VAL A C 1
ATOM 667 O O . VAL A 1 83 ? 1.781 4.033 -12.412 1.00 98.19 83 VAL A O 1
ATOM 670 N N . ASP A 1 84 ? 0.269 5.375 -13.444 1.00 96.94 84 ASP A N 1
ATOM 671 C CA . ASP A 1 84 ? -0.447 5.805 -12.256 1.00 96.94 84 ASP A CA 1
ATOM 672 C C . ASP A 1 84 ? -1.636 4.873 -12.022 1.00 96.94 84 ASP A C 1
ATOM 674 O O . ASP A 1 84 ? -2.513 4.718 -12.877 1.00 96.94 84 ASP A O 1
ATOM 678 N N . ARG A 1 85 ? -1.646 4.228 -10.860 1.00 93.75 85 ARG A N 1
ATOM 679 C CA . ARG A 1 85 ? -2.737 3.368 -10.410 1.00 93.75 85 ARG A CA 1
ATOM 680 C C . ARG A 1 85 ? -4.049 4.136 -10.266 1.00 93.75 85 ARG A C 1
ATOM 682 O O . ARG A 1 85 ? -5.098 3.533 -10.478 1.00 93.75 85 ARG A O 1
ATOM 689 N N . GLU A 1 86 ? -4.008 5.408 -9.873 1.00 87.38 86 GLU A N 1
ATOM 690 C CA . GLU A 1 86 ? -5.218 6.211 -9.653 1.00 87.38 86 GLU A CA 1
ATOM 691 C C . GLU A 1 86 ? -5.922 6.529 -10.978 1.00 87.38 86 GLU A C 1
ATOM 693 O O . GLU A 1 86 ? -7.150 6.465 -11.045 1.00 87.38 86 GLU A O 1
ATOM 698 N N . ASP A 1 87 ? -5.152 6.737 -12.049 1.00 89.06 87 ASP A N 1
ATOM 699 C CA . ASP A 1 87 ? -5.684 6.923 -13.403 1.00 89.06 87 ASP A CA 1
ATOM 700 C C . ASP A 1 87 ? -6.053 5.591 -14.078 1.00 89.06 87 ASP A C 1
ATOM 702 O O . ASP A 1 87 ? -7.023 5.523 -14.837 1.00 89.06 87 ASP A O 1
ATOM 706 N N . ARG A 1 88 ? -5.282 4.520 -13.827 1.00 91.50 88 ARG A N 1
ATOM 707 C CA . ARG A 1 88 ? -5.431 3.202 -14.479 1.00 91.50 88 ARG A CA 1
ATOM 708 C C . ARG A 1 88 ? -5.558 2.036 -13.487 1.00 91.50 88 ARG A C 1
ATOM 710 O O . ARG A 1 88 ? -4.728 1.114 -13.495 1.00 91.50 88 ARG A O 1
ATOM 717 N N . PRO A 1 89 ? -6.626 2.007 -12.664 1.00 86.62 89 PRO A N 1
ATOM 718 C CA . PRO A 1 89 ? -6.861 0.918 -11.713 1.00 86.62 89 PRO A CA 1
ATOM 719 C C . PRO A 1 89 ? -7.136 -0.427 -12.408 1.00 86.62 89 PRO A C 1
ATOM 721 O O . PRO A 1 89 ? -6.926 -1.492 -11.826 1.00 86.62 89 PRO A O 1
ATOM 724 N N . ASP A 1 90 ? -7.579 -0.393 -13.667 1.00 85.56 90 ASP A N 1
ATOM 725 C CA . ASP A 1 90 ? -7.760 -1.564 -14.522 1.00 85.56 90 ASP A CA 1
ATOM 726 C C . ASP A 1 90 ? -6.429 -2.289 -14.767 1.00 85.56 90 ASP A C 1
ATOM 728 O O . ASP A 1 90 ? -6.322 -3.488 -14.498 1.00 85.56 90 ASP A O 1
ATOM 732 N N . ILE A 1 91 ? -5.394 -1.557 -15.189 1.00 92.19 91 ILE A N 1
ATOM 733 C CA . ILE A 1 91 ? -4.048 -2.102 -15.422 1.00 92.19 91 ILE A CA 1
ATOM 734 C C . ILE A 1 91 ? -3.446 -2.597 -14.108 1.00 92.19 91 ILE A C 1
ATOM 736 O O . ILE A 1 91 ? -2.918 -3.710 -14.052 1.00 92.19 91 ILE A O 1
ATOM 740 N N . ASP A 1 92 ? -3.550 -1.788 -13.052 1.00 92.88 92 ASP A N 1
ATOM 741 C CA . ASP A 1 92 ? -3.058 -2.135 -11.720 1.00 92.88 92 ASP A CA 1
ATOM 742 C C . ASP A 1 92 ? -3.607 -3.484 -11.244 1.00 92.88 92 ASP A C 1
ATOM 744 O O . ASP A 1 92 ? -2.837 -4.374 -10.885 1.00 92.88 92 ASP A O 1
ATOM 748 N N . SER A 1 93 ? -4.926 -3.678 -11.319 1.00 86.31 93 SER A N 1
ATOM 749 C CA . SER A 1 93 ? -5.573 -4.907 -10.849 1.00 86.31 93 SER A CA 1
ATOM 750 C C . SER A 1 93 ? -5.083 -6.164 -11.582 1.00 86.31 93 SER A C 1
ATOM 752 O O . SER A 1 93 ? -4.790 -7.182 -10.947 1.00 86.31 93 SER A O 1
ATOM 754 N N . ILE A 1 94 ? -4.922 -6.079 -12.907 1.00 89.75 94 ILE A N 1
ATOM 755 C CA . ILE A 1 94 ? -4.469 -7.183 -13.761 1.00 89.75 94 ILE A CA 1
ATOM 756 C C . ILE A 1 94 ? -3.044 -7.598 -13.386 1.00 89.75 94 ILE A C 1
ATOM 758 O O . ILE A 1 94 ? -2.759 -8.784 -13.193 1.00 89.75 94 ILE A O 1
ATOM 762 N N . TYR A 1 95 ? -2.140 -6.630 -13.256 1.00 94.12 95 TYR A N 1
ATOM 763 C CA . TYR A 1 95 ? -0.736 -6.917 -12.978 1.00 94.12 95 TYR A CA 1
ATOM 764 C C . TYR A 1 95 ? -0.454 -7.193 -11.498 1.00 94.12 95 TYR A C 1
ATOM 766 O O . TYR A 1 95 ? 0.473 -7.943 -11.188 1.00 94.12 95 TYR A O 1
ATOM 774 N N . MET A 1 96 ? -1.280 -6.684 -10.581 1.00 92.44 96 MET A N 1
ATOM 775 C CA . MET A 1 96 ? -1.234 -7.069 -9.171 1.00 92.44 96 MET A CA 1
ATOM 776 C C . MET A 1 96 ? -1.558 -8.556 -9.005 1.00 92.44 96 MET A C 1
ATOM 778 O O . MET A 1 96 ? -0.844 -9.262 -8.292 1.00 92.44 96 MET A O 1
ATOM 782 N N . ALA A 1 97 ? -2.571 -9.062 -9.720 1.00 87.00 97 ALA A N 1
ATOM 783 C CA . ALA A 1 97 ? -2.881 -10.490 -9.736 1.00 87.00 97 ALA A CA 1
ATOM 784 C C . ALA A 1 97 ? -1.696 -11.319 -10.264 1.00 87.00 97 ALA A C 1
ATOM 786 O O . ALA A 1 97 ? -1.326 -12.325 -9.658 1.00 87.00 97 ALA A O 1
ATOM 787 N N . ALA A 1 98 ? -1.037 -10.863 -11.336 1.00 89.94 98 ALA A N 1
ATOM 788 C CA . ALA A 1 98 ? 0.164 -11.515 -11.862 1.00 89.94 98 ALA A CA 1
ATOM 789 C C . ALA A 1 98 ? 1.317 -11.548 -10.839 1.00 89.94 98 ALA A C 1
ATOM 791 O O . ALA A 1 98 ? 2.004 -12.561 -10.705 1.00 89.94 98 ALA A O 1
ATOM 792 N N . CYS A 1 99 ? 1.515 -10.469 -10.079 1.00 92.94 99 CYS A N 1
ATOM 793 C CA . CYS A 1 99 ? 2.535 -10.404 -9.032 1.00 92.94 99 CYS A CA 1
ATOM 794 C C . CYS A 1 99 ? 2.247 -11.355 -7.868 1.00 92.94 99 CYS A C 1
ATOM 796 O O . CYS A 1 99 ? 3.128 -12.119 -7.469 1.00 92.94 99 CYS A O 1
ATOM 798 N N . GLN A 1 100 ? 1.002 -11.387 -7.390 1.00 87.19 100 GLN A N 1
ATOM 799 C CA . GLN A 1 100 ? 0.562 -12.326 -6.354 1.00 87.19 100 GLN A CA 1
ATOM 800 C C . GLN A 1 100 ? 0.732 -13.777 -6.790 1.00 87.19 100 GLN A C 1
ATOM 802 O O . GLN A 1 100 ? 1.136 -14.620 -5.994 1.00 87.19 100 GLN A O 1
ATOM 807 N N . MET A 1 101 ? 0.490 -14.067 -8.064 1.00 84.56 101 MET A N 1
ATOM 808 C CA . MET A 1 101 ? 0.722 -15.383 -8.640 1.00 84.56 101 MET A CA 1
ATOM 809 C C . MET A 1 101 ? 2.201 -15.772 -8.692 1.00 84.56 101 MET A C 1
ATOM 811 O O . MET A 1 101 ? 2.551 -16.898 -8.347 1.00 84.56 101 MET A O 1
ATOM 815 N N . LEU A 1 102 ? 3.063 -14.856 -9.134 1.00 86.19 102 LEU A N 1
ATOM 816 C CA . LEU A 1 102 ? 4.494 -15.114 -9.306 1.00 86.19 102 LEU A CA 1
ATOM 817 C C . LEU A 1 102 ? 5.261 -15.141 -7.980 1.00 86.19 102 LEU A C 1
ATOM 819 O O . LEU A 1 102 ? 6.264 -15.842 -7.870 1.00 86.19 102 LEU A O 1
ATOM 823 N N . THR A 1 103 ? 4.811 -14.379 -6.983 1.00 86.88 103 THR A N 1
ATOM 824 C CA . THR A 1 103 ? 5.577 -14.135 -5.750 1.00 86.88 103 THR A CA 1
ATOM 825 C C . THR A 1 103 ? 4.858 -14.573 -4.472 1.00 86.88 103 THR A C 1
ATOM 827 O O . THR A 1 103 ? 5.458 -14.565 -3.399 1.00 86.88 103 THR A O 1
ATOM 830 N N . GLY A 1 104 ? 3.573 -14.930 -4.552 1.00 82.69 104 GLY A N 1
ATOM 831 C CA . GLY A 1 104 ? 2.722 -15.220 -3.394 1.00 82.69 104 GLY A CA 1
ATOM 832 C C . GLY A 1 104 ? 2.276 -13.982 -2.608 1.00 82.69 104 GLY A C 1
ATOM 833 O O . GLY A 1 104 ? 1.491 -14.111 -1.670 1.00 82.69 104 GLY A O 1
ATOM 834 N N . SER A 1 105 ? 2.748 -12.784 -2.966 1.00 84.94 105 SER A N 1
ATOM 835 C CA . SER A 1 105 ? 2.375 -11.524 -2.317 1.00 84.94 105 SER A CA 1
ATOM 836 C C . SER A 1 105 ? 2.269 -10.379 -3.330 1.00 84.94 105 SER A C 1
ATOM 838 O O . SER A 1 105 ? 2.493 -10.562 -4.521 1.00 84.94 105 SER A O 1
ATOM 840 N N . GLY A 1 106 ? 1.846 -9.199 -2.889 1.00 89.50 106 GLY A N 1
ATOM 841 C CA . GLY A 1 106 ? 1.680 -8.045 -3.765 1.00 89.50 106 GLY A CA 1
ATOM 842 C C . GLY A 1 106 ? 1.774 -6.743 -2.986 1.00 89.50 106 GLY A C 1
ATOM 843 O O . GLY A 1 106 ? 1.653 -6.734 -1.761 1.00 89.50 106 GLY A O 1
ATOM 844 N N . GLY A 1 107 ? 2.007 -5.648 -3.698 1.00 89.56 107 GLY A N 1
ATOM 845 C CA . GLY A 1 107 ? 2.177 -4.325 -3.114 1.00 89.56 107 GLY A CA 1
ATOM 846 C C . GLY A 1 107 ? 2.755 -3.339 -4.121 1.00 89.56 107 GLY A C 1
ATOM 847 O O . GLY A 1 107 ? 3.050 -3.706 -5.259 1.00 89.56 107 GLY A O 1
ATOM 848 N N . TRP A 1 108 ? 2.919 -2.095 -3.680 1.00 93.12 108 TRP A N 1
ATOM 849 C CA . TRP A 1 108 ? 3.470 -1.013 -4.491 1.00 93.12 108 TRP A CA 1
ATOM 850 C C . TRP A 1 108 ? 4.818 -0.534 -3.929 1.00 93.12 108 TRP A C 1
ATOM 852 O O . TRP A 1 108 ? 5.008 -0.607 -2.712 1.00 93.12 108 TRP A O 1
ATOM 862 N N . PRO A 1 109 ? 5.757 -0.066 -4.775 1.00 95.38 109 PRO A N 1
ATOM 863 C CA . PRO A 1 109 ? 5.670 0.013 -6.234 1.00 95.38 109 PRO A CA 1
ATOM 864 C C . PRO A 1 109 ? 5.584 -1.383 -6.843 1.00 95.38 109 PRO A C 1
ATOM 866 O O . PRO A 1 109 ? 6.235 -2.309 -6.368 1.00 95.38 109 PRO A O 1
ATOM 869 N N . LEU A 1 110 ? 4.744 -1.539 -7.859 1.00 97.56 110 LEU A N 1
ATOM 870 C CA . LEU A 1 110 ? 4.556 -2.811 -8.538 1.00 97.56 110 LEU A CA 1
ATOM 871 C C . LEU A 1 110 ? 5.454 -2.832 -9.773 1.00 97.56 110 LEU A C 1
ATOM 873 O O . LEU A 1 110 ? 5.255 -2.049 -10.703 1.00 97.56 110 LEU A O 1
ATOM 877 N N . THR A 1 111 ? 6.444 -3.720 -9.765 1.00 98.19 111 THR A N 1
ATOM 878 C CA . THR A 1 111 ? 7.416 -3.886 -10.846 1.00 98.19 111 THR A CA 1
ATOM 879 C C . THR A 1 111 ? 7.129 -5.172 -11.601 1.00 98.19 111 THR A C 1
ATOM 881 O O . THR A 1 111 ? 7.218 -6.261 -11.036 1.00 98.19 111 THR A O 1
ATOM 884 N N . ILE A 1 112 ? 6.841 -5.062 -12.893 1.00 98.19 112 ILE A N 1
ATOM 885 C CA . ILE A 1 112 ? 6.611 -6.202 -13.778 1.00 98.19 112 ILE A CA 1
ATOM 886 C C . ILE A 1 112 ? 7.585 -6.128 -14.945 1.00 98.19 112 ILE A C 1
ATOM 888 O O . ILE A 1 112 ? 7.742 -5.073 -15.554 1.00 98.19 112 ILE A O 1
ATOM 892 N N . VAL A 1 113 ? 8.189 -7.261 -15.305 1.00 98.31 113 VAL A N 1
ATOM 893 C CA . VAL A 1 113 ? 8.837 -7.401 -16.614 1.00 98.31 113 VAL A CA 1
ATOM 894 C C . VAL A 1 113 ? 8.021 -8.360 -17.464 1.00 98.31 113 VAL A C 1
ATOM 896 O O . VAL A 1 113 ? 7.658 -9.460 -17.030 1.00 98.31 113 VAL A O 1
ATOM 899 N N . MET A 1 114 ? 7.700 -7.911 -18.672 1.00 97.56 114 MET A N 1
ATOM 900 C CA . MET A 1 114 ? 6.826 -8.618 -19.594 1.00 97.56 114 MET A CA 1
ATOM 901 C C . MET A 1 114 ? 7.379 -8.635 -21.011 1.00 97.56 114 MET A C 1
ATOM 903 O O . MET A 1 114 ? 8.240 -7.848 -21.398 1.00 97.56 114 MET A O 1
ATOM 907 N N . THR A 1 115 ? 6.875 -9.581 -21.785 1.00 97.50 115 THR A N 1
ATOM 908 C CA . THR A 1 115 ? 7.111 -9.681 -23.225 1.00 97.50 115 THR A CA 1
ATOM 909 C C . THR A 1 115 ? 6.572 -8.445 -23.976 1.00 97.50 115 THR A C 1
ATOM 911 O O . THR A 1 115 ? 5.696 -7.751 -23.453 1.00 97.50 115 THR A O 1
ATOM 914 N N . PRO A 1 116 ? 7.038 -8.171 -25.213 1.00 97.44 116 PRO A N 1
ATOM 915 C CA . PRO A 1 116 ? 6.526 -7.086 -26.060 1.00 97.44 116 PRO A CA 1
ATOM 916 C C . PRO A 1 116 ? 5.013 -7.104 -26.330 1.00 97.44 116 PRO A C 1
ATOM 918 O O . PRO A 1 116 ? 4.448 -6.110 -26.779 1.00 97.44 116 PRO A O 1
ATOM 921 N N . ASP A 1 117 ? 4.357 -8.241 -26.107 1.00 94.06 117 ASP A N 1
ATOM 922 C CA . ASP A 1 117 ? 2.913 -8.427 -26.239 1.00 94.06 117 ASP A CA 1
ATOM 923 C C . ASP A 1 117 ? 2.176 -8.455 -24.886 1.00 94.06 117 ASP A C 1
ATOM 925 O O . ASP A 1 117 ? 1.001 -8.802 -24.820 1.00 94.06 117 ASP A O 1
ATOM 929 N N . GLY A 1 118 ? 2.845 -8.057 -23.800 1.00 93.50 118 GLY A N 1
ATOM 930 C CA . GLY A 1 118 ? 2.210 -7.765 -22.513 1.00 93.50 118 GLY A CA 1
ATOM 931 C C . GLY A 1 118 ? 2.101 -8.939 -21.536 1.00 93.50 118 GLY A C 1
ATOM 932 O O . GLY A 1 118 ? 1.539 -8.769 -20.451 1.00 93.50 118 GLY A O 1
ATOM 933 N N . ARG A 1 119 ? 2.647 -10.120 -21.869 1.00 94.62 119 ARG A N 1
ATOM 934 C CA . ARG A 1 119 ? 2.638 -11.302 -20.983 1.00 94.62 119 ARG A CA 1
ATOM 935 C C . ARG A 1 119 ? 3.773 -11.222 -19.951 1.00 94.62 119 ARG A C 1
ATOM 937 O O . ARG A 1 119 ? 4.938 -11.199 -20.371 1.00 94.62 119 ARG A O 1
ATOM 944 N N . PRO A 1 120 ? 3.482 -11.176 -18.638 1.00 95.44 120 PRO A N 1
ATOM 945 C CA . PRO A 1 120 ? 4.498 -11.028 -17.600 1.00 95.44 120 PRO A CA 1
ATOM 946 C C . PRO A 1 120 ? 5.254 -12.331 -17.339 1.00 95.44 120 PRO A C 1
ATOM 948 O O . PRO A 1 120 ? 4.665 -13.407 -17.331 1.00 95.44 120 PRO A O 1
ATOM 951 N N . PHE A 1 121 ? 6.555 -12.222 -17.078 1.00 94.81 121 PHE A N 1
ATOM 952 C CA . PHE A 1 121 ? 7.411 -13.359 -16.707 1.00 94.81 121 PHE A CA 1
ATOM 953 C C . PHE A 1 121 ? 8.269 -13.097 -15.463 1.00 94.81 121 PHE A C 1
ATOM 955 O O . PHE A 1 121 ? 8.951 -13.999 -14.979 1.00 94.81 121 PHE A O 1
ATOM 962 N N . PHE A 1 122 ? 8.244 -11.872 -14.940 1.00 96.00 122 PHE A N 1
ATOM 963 C CA . PHE A 1 122 ? 8.876 -11.495 -13.683 1.00 96.00 122 PHE A CA 1
ATOM 964 C C . PHE A 1 122 ? 8.003 -10.467 -12.968 1.00 96.00 122 PHE A C 1
ATOM 966 O O . PHE A 1 122 ? 7.426 -9.585 -13.609 1.00 96.00 122 PHE A O 1
ATOM 973 N N . ALA A 1 123 ? 7.945 -10.562 -11.642 1.00 95.94 123 ALA A N 1
ATOM 974 C CA . ALA A 1 123 ? 7.266 -9.596 -10.799 1.00 95.94 123 ALA A CA 1
ATOM 975 C C . ALA A 1 123 ? 8.037 -9.374 -9.499 1.00 95.94 123 ALA A C 1
ATOM 977 O O . ALA A 1 123 ? 8.637 -10.296 -8.944 1.00 95.94 123 ALA A O 1
ATOM 978 N N . ALA A 1 124 ? 7.984 -8.144 -9.015 1.00 95.31 124 ALA A N 1
ATOM 979 C CA . ALA A 1 124 ? 8.474 -7.743 -7.713 1.00 95.31 124 ALA A CA 1
ATOM 980 C C . ALA A 1 124 ? 7.679 -6.530 -7.219 1.00 95.31 124 ALA A C 1
ATOM 982 O O . ALA A 1 124 ? 6.980 -5.863 -7.982 1.00 95.31 124 ALA A O 1
ATOM 983 N N . THR A 1 125 ? 7.809 -6.234 -5.931 1.00 94.19 125 THR A N 1
ATOM 984 C CA . THR A 1 125 ? 7.358 -4.965 -5.359 1.00 94.19 125 THR A CA 1
ATOM 985 C C . THR A 1 125 ? 8.502 -3.939 -5.433 1.00 94.19 125 THR A C 1
ATOM 987 O O . THR A 1 125 ? 9.103 -3.739 -6.490 1.00 94.19 125 THR A O 1
ATOM 990 N N . TYR A 1 126 ? 8.873 -3.341 -4.299 1.00 94.44 126 TYR A N 1
ATOM 991 C CA . TYR A 1 126 ? 10.089 -2.553 -4.137 1.00 94.44 126 TYR A CA 1
ATOM 992 C C . TYR A 1 126 ? 11.375 -3.353 -4.438 1.00 94.44 126 TYR A C 1
ATOM 994 O O . TYR A 1 126 ? 11.565 -4.457 -3.915 1.00 94.44 126 TYR A O 1
ATOM 1002 N N . ILE A 1 127 ? 12.281 -2.756 -5.224 1.00 95.94 127 ILE A N 1
ATOM 1003 C CA . ILE A 1 127 ? 13.616 -3.287 -5.536 1.00 95.94 127 ILE A CA 1
ATOM 1004 C C . ILE A 1 127 ? 14.657 -2.215 -5.178 1.00 95.94 127 ILE A C 1
ATOM 1006 O O . ILE A 1 127 ? 14.578 -1.106 -5.707 1.00 95.94 127 ILE A O 1
ATOM 1010 N N . PRO A 1 128 ? 15.634 -2.510 -4.300 1.00 94.88 128 PRO A N 1
ATOM 1011 C CA . PRO A 1 128 ? 16.639 -1.529 -3.908 1.00 94.88 128 PRO A CA 1
ATOM 1012 C C . PRO A 1 128 ? 17.642 -1.263 -5.030 1.00 94.88 128 PRO A C 1
ATOM 1014 O O . PRO A 1 128 ? 17.878 -2.116 -5.884 1.00 94.88 128 PRO A O 1
ATOM 1017 N N . ARG A 1 129 ? 18.325 -0.117 -4.979 1.00 95.25 129 ARG A N 1
ATOM 1018 C CA . ARG A 1 129 ? 19.423 0.201 -5.910 1.00 95.25 129 ARG A CA 1
ATOM 1019 C C . ARG A 1 129 ? 20.540 -0.850 -5.879 1.00 95.25 129 ARG A C 1
ATOM 1021 O O . ARG A 1 129 ? 20.965 -1.358 -6.918 1.00 95.25 129 ARG A O 1
ATOM 1028 N N . LEU A 1 130 ? 21.008 -1.171 -4.670 1.00 95.50 130 LEU A N 1
ATOM 1029 C CA . LEU A 1 130 ? 22.071 -2.139 -4.384 1.00 95.50 130 LEU A CA 1
ATOM 1030 C C . LEU A 1 130 ? 21.499 -3.385 -3.711 1.00 95.50 130 LEU A C 1
ATOM 1032 O O . LEU A 1 130 ? 20.557 -3.289 -2.923 1.00 95.50 130 LEU A O 1
ATOM 1036 N N . SER A 1 131 ? 22.100 -4.544 -3.983 1.00 94.00 131 SER A N 1
ATOM 1037 C CA . SER A 1 131 ? 21.727 -5.801 -3.333 1.00 94.00 131 SER A CA 1
ATOM 1038 C C . SER A 1 131 ? 21.921 -5.687 -1.815 1.00 94.00 131 SER A C 1
ATOM 1040 O O . SER A 1 131 ? 23.018 -5.390 -1.341 1.00 94.00 131 SER A O 1
ATOM 1042 N N . ARG A 1 132 ? 20.847 -5.893 -1.044 1.00 89.88 132 ARG A N 1
ATOM 1043 C CA . ARG A 1 132 ? 20.849 -5.779 0.425 1.00 89.88 132 ARG A CA 1
ATOM 1044 C C . ARG A 1 132 ? 19.838 -6.723 1.061 1.00 89.88 132 ARG A C 1
ATOM 1046 O O . ARG A 1 132 ? 18.766 -6.950 0.508 1.00 89.88 132 ARG A O 1
ATOM 1053 N N . GLY A 1 133 ? 20.178 -7.278 2.227 1.00 79.69 133 GLY A N 1
ATOM 1054 C CA . GLY A 1 133 ? 19.260 -8.112 3.016 1.00 79.69 133 GLY A CA 1
ATOM 1055 C C . GLY A 1 133 ? 18.703 -9.325 2.260 1.00 79.69 133 GLY A C 1
ATOM 1056 O O . GLY A 1 133 ? 17.519 -9.623 2.372 1.00 79.69 133 GLY A O 1
ATOM 1057 N N . GLY A 1 134 ? 19.523 -9.979 1.428 1.00 83.38 134 GLY A N 1
ATOM 1058 C CA . GLY A 1 134 ? 19.102 -11.125 0.610 1.00 83.38 134 GLY A CA 1
ATOM 1059 C C . GLY A 1 134 ? 18.240 -10.773 -0.610 1.00 83.38 134 GLY A C 1
ATOM 1060 O O . GLY A 1 134 ? 17.804 -11.676 -1.318 1.00 83.38 134 GLY A O 1
ATOM 1061 N N . ARG A 1 135 ? 18.003 -9.483 -0.884 1.00 86.12 135 ARG A N 1
ATOM 1062 C CA . ARG A 1 135 ? 17.294 -9.007 -2.079 1.00 86.12 135 ARG A CA 1
ATOM 1063 C C . ARG A 1 135 ? 18.295 -8.507 -3.116 1.00 86.12 135 ARG A C 1
ATOM 1065 O O . ARG A 1 135 ? 19.155 -7.687 -2.793 1.00 86.12 135 ARG A O 1
ATOM 1072 N N . THR A 1 136 ? 18.167 -8.981 -4.352 1.00 93.19 136 THR A N 1
ATOM 1073 C CA . THR A 1 136 ? 18.951 -8.494 -5.497 1.00 93.19 136 THR A CA 1
ATOM 1074 C C . THR A 1 136 ? 18.533 -7.066 -5.843 1.00 93.19 136 THR A C 1
ATOM 1076 O O . THR A 1 136 ? 17.341 -6.789 -5.968 1.00 93.19 136 THR A O 1
ATOM 1079 N N . GLY A 1 137 ? 19.503 -6.163 -5.981 1.00 96.81 137 GLY A N 1
ATOM 1080 C CA . GLY A 1 137 ? 19.255 -4.769 -6.343 1.00 96.81 137 GLY A CA 1
ATOM 1081 C C . GLY A 1 137 ? 19.212 -4.528 -7.851 1.00 96.81 137 GLY A C 1
ATOM 1082 O O . GLY A 1 137 ? 19.645 -5.369 -8.639 1.00 96.81 137 GLY A O 1
ATOM 1083 N N . MET A 1 138 ? 18.731 -3.353 -8.256 1.00 97.69 138 MET A N 1
ATOM 1084 C CA . MET A 1 138 ? 18.536 -2.963 -9.657 1.00 97.69 138 MET A CA 1
ATOM 1085 C C . MET A 1 138 ? 19.812 -3.087 -10.501 1.00 97.69 138 MET A C 1
ATOM 1087 O O . MET A 1 138 ? 19.746 -3.609 -11.615 1.00 97.69 138 MET A O 1
ATOM 1091 N N . LEU A 1 139 ? 20.975 -2.691 -9.962 1.00 97.12 139 LEU A N 1
ATOM 1092 C CA . LEU A 1 139 ? 22.256 -2.764 -10.686 1.00 97.12 139 LEU A CA 1
ATOM 1093 C C . LEU A 1 139 ? 22.669 -4.196 -11.069 1.00 97.12 139 LEU A C 1
ATOM 1095 O O . LEU A 1 139 ? 23.390 -4.383 -12.045 1.00 97.12 139 LEU A O 1
ATOM 1099 N N . GLU A 1 140 ? 22.220 -5.205 -10.322 1.00 97.44 140 GLU A N 1
ATOM 1100 C CA . GLU A 1 140 ? 22.502 -6.620 -10.600 1.00 97.44 140 GLU A CA 1
ATOM 1101 C C . GLU A 1 140 ? 21.336 -7.291 -11.345 1.00 97.44 140 GLU A C 1
ATOM 1103 O O . GLU A 1 140 ? 21.536 -8.095 -12.260 1.00 97.44 140 GLU A O 1
ATOM 1108 N N . LEU A 1 141 ? 20.104 -6.934 -10.977 1.00 97.31 141 LEU A N 1
ATOM 1109 C CA . LEU A 1 141 ? 18.890 -7.541 -11.503 1.00 97.31 141 LEU A CA 1
ATOM 1110 C C . LEU A 1 141 ? 18.672 -7.212 -12.982 1.00 97.31 141 LEU A C 1
ATOM 1112 O O . LEU A 1 141 ? 18.373 -8.114 -13.765 1.00 97.31 141 LEU A O 1
ATOM 1116 N N . VAL A 1 142 ? 18.829 -5.945 -13.376 1.00 98.31 142 VAL A N 1
ATOM 1117 C CA . VAL A 1 142 ? 18.547 -5.499 -14.749 1.00 98.31 142 VAL A CA 1
ATOM 1118 C C . VAL A 1 142 ? 19.440 -6.213 -15.777 1.00 98.31 142 VAL A C 1
ATOM 1120 O O . VAL A 1 142 ? 18.891 -6.820 -16.704 1.00 98.31 142 VAL A O 1
ATOM 1123 N N . PRO A 1 143 ? 20.782 -6.267 -15.612 1.00 97.88 143 PRO A N 1
ATOM 1124 C CA . PRO A 1 143 ? 21.642 -7.035 -16.512 1.00 97.88 143 PRO A CA 1
ATOM 1125 C C . PRO A 1 143 ? 21.276 -8.520 -16.568 1.00 97.88 143 PRO A C 1
ATOM 1127 O O . PRO A 1 143 ? 21.300 -9.121 -17.641 1.00 97.88 143 PRO A O 1
ATOM 1130 N N . ARG A 1 144 ? 20.905 -9.115 -15.427 1.00 97.19 144 ARG A N 1
ATOM 1131 C CA . ARG A 1 144 ? 20.530 -10.531 -15.351 1.00 97.19 144 ARG A CA 1
ATOM 1132 C C . ARG A 1 144 ? 19.252 -10.825 -16.134 1.00 97.19 144 ARG A C 1
ATOM 1134 O O . ARG A 1 144 ? 19.220 -11.801 -16.879 1.00 97.19 144 ARG A O 1
ATOM 1141 N N . ILE A 1 145 ? 18.222 -9.988 -16.005 1.00 96.69 145 ILE A N 1
ATOM 1142 C CA . ILE A 1 145 ? 16.974 -10.140 -16.768 1.00 96.69 145 ILE A CA 1
ATOM 1143 C C . ILE A 1 145 ? 17.235 -9.950 -18.268 1.00 96.69 145 ILE A C 1
ATOM 1145 O O . ILE A 1 145 ? 16.760 -10.755 -19.068 1.00 96.69 145 ILE A O 1
ATOM 1149 N N . ARG A 1 146 ? 18.038 -8.949 -18.658 1.00 96.88 146 ARG A N 1
ATOM 1150 C CA . ARG A 1 146 ? 18.454 -8.740 -20.058 1.00 96.88 146 ARG A CA 1
ATOM 1151 C C . ARG A 1 146 ? 19.145 -9.979 -20.634 1.00 96.88 146 ARG A C 1
ATOM 1153 O O . ARG A 1 146 ? 18.863 -10.392 -21.759 1.00 96.88 146 ARG A O 1
ATOM 1160 N N . ASP A 1 147 ? 20.046 -10.583 -19.868 1.00 96.81 147 ASP A N 1
ATOM 1161 C CA . ASP A 1 147 ? 20.768 -11.783 -20.281 1.00 96.81 147 ASP A CA 1
ATOM 1162 C C . ASP A 1 147 ? 19.844 -13.001 -20.402 1.00 96.81 147 ASP A C 1
ATOM 1164 O O . ASP A 1 147 ? 19.961 -13.750 -21.371 1.00 96.81 147 ASP A O 1
ATOM 1168 N N . ILE A 1 148 ? 18.898 -13.174 -19.473 1.00 95.88 148 ILE A N 1
ATOM 1169 C CA . ILE A 1 148 ? 17.863 -14.218 -19.541 1.00 95.88 148 ILE A CA 1
ATOM 1170 C C . ILE A 1 148 ? 16.997 -14.030 -20.794 1.00 95.88 148 ILE A C 1
ATOM 1172 O O . ILE A 1 148 ? 16.795 -14.984 -21.541 1.00 95.88 148 ILE A O 1
ATOM 1176 N N . TRP A 1 149 ? 16.562 -12.801 -21.089 1.00 96.12 149 TRP A N 1
ATOM 1177 C CA . TRP A 1 149 ? 15.787 -12.490 -22.293 1.00 96.12 149 TRP A CA 1
ATOM 1178 C C . TRP A 1 149 ? 16.509 -12.888 -23.584 1.00 96.12 149 TRP A C 1
ATOM 1180 O O . TRP A 1 149 ? 15.911 -13.500 -24.468 1.00 96.12 149 TRP A O 1
ATOM 1190 N N . ARG A 1 150 ? 17.809 -12.575 -23.679 1.00 94.94 150 ARG A N 1
ATOM 1191 C CA . ARG A 1 150 ? 18.624 -12.848 -24.873 1.00 94.94 150 ARG A CA 1
ATOM 1192 C C . ARG A 1 150 ? 19.039 -14.314 -25.002 1.00 94.94 150 ARG A C 1
ATOM 1194 O O . ARG A 1 150 ? 19.086 -14.833 -26.112 1.00 94.94 150 ARG A O 1
ATOM 1201 N N . LYS A 1 151 ? 19.390 -14.971 -23.892 1.00 96.12 151 LYS A N 1
ATOM 1202 C CA . LYS A 1 151 ? 20.015 -16.309 -23.896 1.00 96.12 151 LYS A CA 1
ATOM 1203 C C . LYS A 1 151 ? 19.023 -17.445 -23.643 1.00 96.12 151 LYS A C 1
ATOM 1205 O O . LYS A 1 151 ? 19.294 -18.569 -24.045 1.00 96.12 151 LYS A O 1
ATOM 1210 N N . GLN A 1 152 ? 17.902 -17.170 -22.977 1.00 94.69 152 GLN A N 1
ATOM 1211 C CA . GLN A 1 152 ? 16.927 -18.167 -22.512 1.00 94.69 152 GLN A CA 1
ATOM 1212 C C . GLN A 1 152 ? 15.502 -17.801 -22.962 1.00 94.69 152 GLN A C 1
ATOM 1214 O O . GLN A 1 152 ? 14.528 -17.967 -22.230 1.00 94.69 152 GLN A O 1
ATOM 1219 N N . ARG A 1 153 ? 15.362 -17.287 -24.194 1.00 92.56 153 ARG A N 1
ATOM 1220 C CA . ARG A 1 153 ? 14.085 -16.775 -24.720 1.00 92.56 153 ARG A CA 1
ATOM 1221 C C . ARG A 1 153 ? 12.953 -17.808 -24.691 1.00 92.56 153 ARG A C 1
ATOM 1223 O O . ARG A 1 153 ? 11.808 -17.440 -24.431 1.00 92.56 153 ARG A O 1
ATOM 1230 N N . ALA A 1 154 ? 13.261 -19.082 -24.940 1.00 92.69 154 ALA A N 1
ATOM 1231 C CA . ALA A 1 154 ? 12.272 -20.159 -24.900 1.00 92.69 154 ALA A CA 1
ATOM 1232 C C . ALA A 1 154 ? 11.684 -20.337 -23.489 1.00 92.69 154 ALA A C 1
ATOM 1234 O O . ALA A 1 154 ? 10.464 -20.358 -23.340 1.00 92.69 154 ALA A O 1
ATOM 1235 N N . ASP A 1 155 ? 12.537 -20.355 -22.462 1.00 89.69 155 ASP A N 1
ATOM 1236 C CA . ASP A 1 155 ? 12.121 -20.501 -21.062 1.00 89.69 155 ASP A CA 1
ATOM 1237 C C . ASP A 1 155 ? 11.309 -19.289 -20.591 1.00 89.69 155 ASP A C 1
ATOM 1239 O O . ASP A 1 155 ? 10.272 -19.439 -19.941 1.00 89.69 155 ASP A O 1
ATOM 1243 N N . VAL A 1 156 ? 11.727 -18.078 -20.983 1.00 91.44 156 VAL A N 1
ATOM 1244 C CA . VAL A 1 156 ? 10.964 -16.851 -20.711 1.00 91.44 156 VAL A CA 1
ATOM 1245 C C . VAL A 1 156 ? 9.573 -16.917 -21.332 1.00 91.44 156 VAL A C 1
ATOM 1247 O O . VAL A 1 156 ? 8.592 -16.604 -20.663 1.00 91.44 156 VAL A O 1
ATOM 1250 N N . THR A 1 157 ? 9.475 -17.331 -22.596 1.00 91.00 157 THR A N 1
ATOM 1251 C CA . THR A 1 157 ? 8.188 -17.395 -23.305 1.00 91.00 157 THR A CA 1
ATOM 1252 C C . THR A 1 157 ? 7.269 -18.439 -22.675 1.00 91.00 157 THR A C 1
ATOM 1254 O O . THR A 1 157 ? 6.108 -18.140 -22.421 1.00 91.00 157 THR A O 1
ATOM 1257 N N . ALA A 1 158 ? 7.799 -19.614 -22.321 1.00 89.31 158 ALA A N 1
ATOM 1258 C CA . ALA A 1 158 ? 7.033 -20.655 -21.639 1.00 89.31 158 ALA A CA 1
ATOM 1259 C C . ALA A 1 158 ? 6.519 -20.198 -20.259 1.00 89.31 158 ALA A C 1
ATOM 1261 O O . ALA A 1 158 ? 5.361 -20.444 -19.913 1.00 89.31 158 ALA A O 1
ATOM 1262 N N . SER A 1 159 ? 7.355 -19.494 -19.486 1.00 86.69 159 SER A N 1
ATOM 1263 C CA . SER A 1 159 ? 6.945 -18.878 -18.218 1.00 86.69 159 SER A CA 1
ATOM 1264 C C . SER A 1 159 ? 5.840 -17.838 -18.437 1.00 86.69 159 SER A C 1
ATOM 1266 O O . SER A 1 159 ? 4.791 -17.900 -17.793 1.00 86.69 159 SER A O 1
ATOM 1268 N N . ALA A 1 160 ? 6.030 -16.940 -19.409 1.00 90.00 160 ALA A N 1
ATOM 1269 C CA . ALA A 1 160 ? 5.066 -15.899 -19.751 1.00 90.00 160 ALA A CA 1
ATOM 1270 C C . ALA A 1 160 ? 3.711 -16.476 -20.189 1.00 90.00 160 ALA A C 1
ATOM 1272 O O . ALA A 1 160 ? 2.671 -15.969 -19.777 1.00 90.00 160 ALA A O 1
ATOM 1273 N N . ASP A 1 161 ? 3.709 -17.552 -20.980 1.00 90.00 161 ASP A N 1
ATOM 1274 C CA . ASP A 1 161 ? 2.493 -18.238 -21.425 1.00 90.00 161 ASP A CA 1
ATOM 1275 C C . ASP A 1 161 ? 1.717 -18.855 -20.264 1.00 90.00 161 ASP A C 1
ATOM 1277 O O . ASP A 1 161 ? 0.497 -18.695 -20.179 1.00 90.00 161 ASP A O 1
ATOM 1281 N N . SER A 1 162 ? 2.423 -19.501 -19.333 1.00 84.88 162 SER A N 1
ATOM 1282 C CA . SER A 1 162 ? 1.809 -20.071 -18.133 1.00 84.88 162 SER A CA 1
ATOM 1283 C C . SER A 1 162 ? 1.114 -18.997 -17.293 1.00 84.88 162 SER A C 1
ATOM 1285 O O . SER A 1 162 ? -0.043 -19.169 -16.893 1.00 84.88 162 SER A O 1
ATOM 1287 N N . VAL A 1 163 ? 1.775 -17.857 -17.065 1.00 83.50 163 VAL A N 1
ATOM 1288 C CA . VAL A 1 163 ? 1.190 -16.744 -16.302 1.00 83.50 163 VAL A CA 1
ATOM 1289 C C . VAL A 1 163 ? 0.030 -16.110 -17.072 1.00 83.50 163 VAL A C 1
ATOM 1291 O O . VAL A 1 163 ? -1.044 -15.909 -16.506 1.00 83.50 163 VAL A O 1
ATOM 1294 N N . ALA A 1 164 ? 0.198 -15.860 -18.371 1.00 84.94 164 ALA A N 1
ATOM 1295 C CA . ALA A 1 164 ? -0.820 -15.239 -19.215 1.00 84.94 164 ALA A CA 1
ATOM 1296 C C . ALA A 1 164 ? -2.100 -16.074 -19.330 1.00 84.94 164 ALA A C 1
ATOM 1298 O O . ALA A 1 164 ? -3.193 -15.513 -19.381 1.00 84.94 164 ALA A O 1
ATOM 1299 N N . GLU A 1 165 ? -1.996 -17.402 -19.359 1.00 84.38 165 GLU A N 1
ATOM 1300 C CA . GLU A 1 165 ? -3.158 -18.295 -19.376 1.00 84.38 165 GLU A CA 1
ATOM 1301 C C . GLU A 1 165 ? -3.965 -18.208 -18.072 1.00 84.38 165 GLU A C 1
ATOM 1303 O O . GLU A 1 165 ? -5.196 -18.199 -18.071 1.00 84.38 165 GLU A O 1
ATOM 1308 N N . HIS A 1 166 ? -3.286 -18.096 -16.932 1.00 78.12 166 HIS A N 1
ATOM 1309 C CA . HIS A 1 166 ? -3.969 -17.877 -15.660 1.00 78.12 166 HIS A CA 1
ATOM 1310 C C . HIS A 1 166 ? -4.571 -16.476 -15.563 1.00 78.12 166 HIS A C 1
ATOM 1312 O O . HIS A 1 166 ? -5.704 -16.339 -15.104 1.00 78.12 166 HIS A O 1
ATOM 1318 N N . MET A 1 167 ? -3.851 -15.451 -16.024 1.00 77.69 167 MET A N 1
ATOM 1319 C CA . MET A 1 167 ? -4.373 -14.088 -16.088 1.00 77.69 167 MET A CA 1
ATOM 1320 C C . MET A 1 167 ? -5.600 -14.005 -16.989 1.00 77.69 167 MET A C 1
ATOM 1322 O O . MET A 1 167 ? -6.562 -13.351 -16.609 1.00 77.69 167 MET A O 1
ATOM 1326 N N . ARG A 1 168 ? -5.618 -14.703 -18.134 1.00 79.38 168 ARG A N 1
ATOM 1327 C CA . ARG A 1 168 ? -6.808 -14.805 -18.990 1.00 79.38 168 ARG A CA 1
ATOM 1328 C C . ARG A 1 168 ? -7.972 -15.441 -18.252 1.00 79.38 168 ARG A C 1
ATOM 1330 O O . ARG A 1 168 ? -9.036 -14.844 -18.222 1.00 79.38 168 ARG A O 1
ATOM 1337 N N . ARG A 1 169 ? -7.771 -16.568 -17.565 1.00 73.31 169 ARG A N 1
ATOM 1338 C CA . ARG A 1 169 ? -8.826 -17.177 -16.733 1.00 73.31 169 ARG A CA 1
ATOM 1339 C C . ARG A 1 169 ? -9.320 -16.243 -15.623 1.00 73.31 169 ARG A C 1
ATOM 1341 O O . ARG A 1 169 ? -10.514 -16.217 -15.333 1.00 73.31 169 ARG A O 1
ATOM 1348 N N . HIS A 1 170 ? -8.426 -15.460 -15.021 1.00 68.75 170 HIS A N 1
ATOM 1349 C CA . HIS A 1 170 ? -8.785 -14.462 -14.016 1.00 68.75 170 HIS A CA 1
ATOM 1350 C C . HIS A 1 170 ? -9.585 -13.300 -14.624 1.00 68.75 170 HIS A C 1
ATOM 1352 O O . HIS A 1 170 ? -10.660 -12.968 -14.133 1.00 68.75 170 HIS A O 1
ATOM 1358 N N . ALA A 1 171 ? -9.108 -12.733 -15.733 1.00 67.12 171 ALA A N 1
ATOM 1359 C CA . ALA A 1 171 ? -9.752 -11.644 -16.457 1.00 67.12 171 ALA A CA 1
ATOM 1360 C C . ALA A 1 171 ? -11.098 -12.067 -17.061 1.00 67.12 171 ALA A C 1
ATOM 1362 O O . ALA A 1 171 ? -12.058 -11.313 -16.988 1.00 67.12 171 ALA A O 1
ATOM 1363 N N . GLU A 1 172 ? -11.221 -13.285 -17.586 1.00 66.19 172 GLU A N 1
ATOM 1364 C CA . GLU A 1 172 ? -12.497 -13.870 -18.012 1.00 66.19 172 GLU A CA 1
ATOM 1365 C C . GLU A 1 172 ? -13.465 -14.033 -16.835 1.00 66.19 172 GLU A C 1
ATOM 1367 O O . GLU A 1 172 ? -14.669 -13.846 -17.002 1.00 66.19 172 GLU A O 1
ATOM 1372 N N . GLY A 1 173 ? -12.957 -14.328 -15.636 1.00 59.72 173 GLY A N 1
ATOM 1373 C CA . GLY A 1 173 ? -13.743 -14.301 -14.403 1.00 59.72 173 GLY A CA 1
ATOM 1374 C C . GLY A 1 173 ? -14.220 -12.898 -14.004 1.00 59.72 173 GLY A C 1
ATOM 1375 O O . GLY A 1 173 ? -15.295 -12.779 -13.423 1.00 59.72 173 GLY A O 1
ATOM 1376 N N . LEU A 1 174 ? -13.457 -11.850 -14.338 1.00 56.91 174 LEU A N 1
ATOM 1377 C CA . LEU A 1 174 ? -13.786 -10.442 -14.061 1.00 56.91 174 LEU A CA 1
ATOM 1378 C C . LEU A 1 174 ? -14.694 -9.803 -15.131 1.00 56.91 174 LEU A C 1
ATOM 1380 O O . LEU A 1 174 ? -15.539 -8.976 -14.800 1.00 56.91 174 LEU A O 1
ATOM 1384 N N . LEU A 1 175 ? -14.514 -10.161 -16.408 1.00 48.91 175 LEU A N 1
ATOM 1385 C CA . LEU A 1 175 ? -15.172 -9.550 -17.574 1.00 48.91 175 LEU A CA 1
ATOM 1386 C C . LEU A 1 175 ? -16.454 -10.267 -18.003 1.00 48.91 175 LEU A C 1
ATOM 1388 O O . LEU A 1 175 ? -17.287 -9.675 -18.694 1.00 48.91 175 LEU A O 1
ATOM 1392 N N . ARG A 1 176 ? -16.652 -11.532 -17.617 1.00 48.12 176 ARG A N 1
ATOM 1393 C CA . ARG A 1 176 ? -17.961 -12.168 -17.787 1.00 48.12 176 ARG A CA 1
ATOM 1394 C C . ARG A 1 176 ? -18.895 -11.571 -16.730 1.00 48.12 176 ARG A C 1
ATOM 1396 O O . ARG A 1 176 ? -18.596 -11.735 -15.547 1.00 48.12 176 ARG A O 1
ATOM 1403 N N . PRO A 1 177 ? -20.043 -10.955 -17.092 1.00 45.84 177 PRO A N 1
ATOM 1404 C CA . PRO A 1 177 ? -21.120 -10.818 -16.119 1.00 45.84 177 PRO A CA 1
ATOM 1405 C C . PRO A 1 177 ? -21.354 -12.221 -15.583 1.00 45.84 177 PRO A C 1
ATOM 1407 O O . PRO A 1 177 ? -21.473 -13.155 -16.379 1.00 45.84 177 PRO A O 1
ATOM 1410 N N . SER A 1 178 ? -21.277 -12.374 -14.266 1.00 48.66 178 SER A N 1
ATOM 1411 C CA . SER A 1 178 ? -21.244 -13.646 -13.558 1.00 48.66 178 SER A CA 1
ATOM 1412 C C . SER A 1 178 ? -22.223 -14.634 -14.201 1.00 48.66 1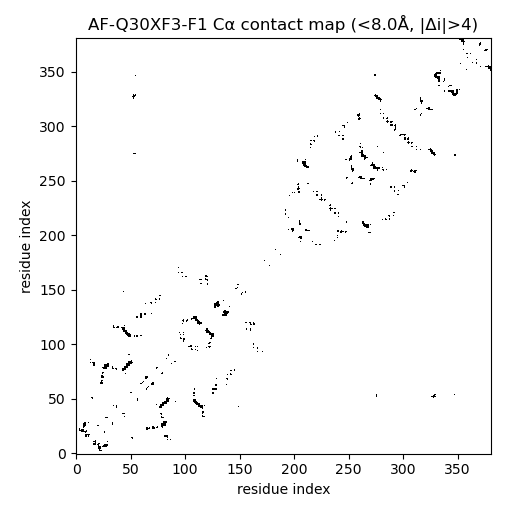78 SER A C 1
ATOM 1414 O O . SER A 1 178 ? -23.430 -14.569 -13.989 1.00 48.66 178 SER A O 1
ATOM 1416 N N . SER A 1 179 ? -21.718 -15.514 -15.071 1.00 48.09 179 SER A N 1
ATOM 1417 C CA . SER A 1 179 ? -22.547 -16.581 -15.651 1.00 48.09 179 SER A CA 1
ATOM 1418 C C . SER A 1 179 ? -22.793 -17.680 -14.615 1.00 48.09 179 SER A C 1
ATOM 1420 O O . SER A 1 179 ? -23.763 -18.423 -14.718 1.00 48.09 179 SER A O 1
ATOM 1422 N N . GLY A 1 180 ? -21.962 -17.727 -13.566 1.00 53.19 180 GLY A N 1
ATOM 1423 C CA . GLY A 1 180 ? -22.345 -18.263 -12.267 1.00 53.19 180 GLY A CA 1
ATOM 1424 C C . GLY A 1 180 ? -23.074 -17.173 -11.493 1.00 53.19 180 GLY A C 1
ATOM 1425 O O . GLY A 1 180 ? -22.575 -16.056 -11.418 1.00 53.19 180 GLY A O 1
ATOM 1426 N N . GLY A 1 181 ? -24.255 -17.472 -10.951 1.00 63.78 181 GLY A N 1
ATOM 1427 C CA . GLY A 1 181 ? -25.008 -16.528 -10.125 1.00 63.78 181 GLY A CA 1
ATOM 1428 C C . GLY A 1 181 ? -24.198 -15.987 -8.937 1.00 63.78 181 GLY A C 1
ATOM 1429 O O . GLY A 1 181 ? -23.041 -16.348 -8.724 1.00 63.78 181 GLY A O 1
ATOM 1430 N N . ALA A 1 182 ? -24.816 -15.113 -8.138 1.00 73.12 182 ALA A N 1
ATOM 1431 C CA . ALA A 1 182 ? -24.219 -14.662 -6.880 1.00 73.12 182 ALA A CA 1
ATOM 1432 C C . ALA A 1 182 ? -23.644 -15.860 -6.086 1.00 73.12 182 ALA A C 1
ATOM 1434 O O . ALA A 1 182 ? -24.273 -16.924 -6.110 1.00 73.12 182 ALA A O 1
ATOM 1435 N N . PRO A 1 183 ? -22.488 -15.704 -5.401 1.00 82.31 183 PRO A N 1
ATOM 1436 C CA . PRO A 1 183 ? -21.893 -16.782 -4.618 1.00 82.31 183 PRO A CA 1
ATOM 1437 C C . PRO A 1 183 ? -22.945 -17.458 -3.745 1.00 82.31 183 PRO A C 1
ATOM 1439 O O . PRO A 1 183 ? -23.715 -16.781 -3.055 1.00 82.31 183 PRO A O 1
ATOM 1442 N N . ASP A 1 184 ? -22.993 -18.785 -3.804 1.00 87.75 184 ASP A N 1
ATOM 1443 C CA . ASP A 1 184 ? -23.961 -19.544 -3.029 1.00 87.75 184 ASP A CA 1
ATOM 1444 C C . ASP A 1 184 ? -23.634 -19.496 -1.525 1.00 87.75 184 ASP A C 1
ATOM 1446 O O . ASP A 1 184 ? -22.557 -19.076 -1.085 1.00 87.75 184 ASP A O 1
ATOM 1450 N N . ASP A 1 185 ? -24.587 -19.923 -0.699 1.00 87.69 185 ASP A N 1
ATOM 1451 C CA . ASP A 1 185 ? -24.434 -19.881 0.759 1.00 87.69 185 ASP A CA 1
ATOM 1452 C C . ASP A 1 185 ? -23.274 -20.766 1.253 1.00 87.69 185 ASP A C 1
ATOM 1454 O O . ASP A 1 185 ? -22.667 -20.501 2.290 1.00 87.69 185 ASP A O 1
ATOM 1458 N N . THR A 1 186 ? -22.922 -21.813 0.503 1.00 91.38 186 THR A N 1
ATOM 1459 C CA . THR A 1 186 ? -21.775 -22.681 0.799 1.00 91.38 186 THR A CA 1
ATOM 1460 C C . THR A 1 186 ? -20.460 -21.933 0.614 1.00 91.38 186 THR A C 1
ATOM 1462 O O . THR A 1 186 ? -19.632 -21.934 1.523 1.00 91.38 186 THR A O 1
ATOM 1465 N N . THR A 1 187 ? -20.303 -21.223 -0.501 1.00 91.31 187 THR A N 1
ATOM 1466 C CA . THR A 1 187 ? -19.128 -20.397 -0.799 1.00 91.31 187 THR A CA 1
ATOM 1467 C C . THR A 1 187 ? -18.967 -19.294 0.244 1.00 91.31 187 THR A C 1
ATOM 1469 O O . THR A 1 187 ? -17.876 -19.077 0.773 1.00 91.31 187 THR A O 1
ATOM 1472 N N . VAL A 1 188 ? -20.066 -18.627 0.612 1.00 92.31 188 VAL A N 1
ATOM 1473 C CA . VAL A 1 188 ? -20.046 -17.588 1.652 1.00 92.31 188 VAL A CA 1
ATOM 1474 C C . VAL A 1 188 ? -19.647 -18.170 3.010 1.00 92.31 188 VAL A C 1
ATOM 1476 O O . VAL A 1 188 ? -18.835 -17.566 3.712 1.00 92.31 188 VAL A O 1
ATOM 1479 N N . ARG A 1 189 ? -20.176 -19.341 3.390 1.00 93.00 189 ARG A N 1
ATOM 1480 C CA . ARG A 1 189 ? -19.797 -20.020 4.641 1.00 93.00 189 ARG A CA 1
ATOM 1481 C C . ARG A 1 189 ? -18.317 -20.382 4.667 1.00 93.00 189 ARG A C 1
ATOM 1483 O O . ARG A 1 189 ? -17.652 -20.051 5.642 1.00 93.00 189 ARG A O 1
ATOM 1490 N N . GLN A 1 190 ? -17.793 -20.951 3.583 1.00 94.62 190 GLN A N 1
ATOM 1491 C CA . GLN A 1 190 ? -16.369 -21.273 3.461 1.00 94.62 190 GLN A CA 1
ATOM 1492 C C . GLN A 1 190 ? -15.487 -20.029 3.613 1.00 94.62 190 GLN A C 1
ATOM 1494 O O . GLN A 1 190 ? -14.528 -20.053 4.378 1.00 94.62 190 GLN A O 1
ATOM 1499 N N . ALA A 1 191 ? -15.844 -18.917 2.962 1.00 94.19 191 ALA A N 1
ATOM 1500 C CA . ALA A 1 191 ? -15.113 -17.660 3.110 1.00 94.19 191 ALA A CA 1
ATOM 1501 C C . ALA A 1 191 ? -15.118 -17.154 4.565 1.00 94.19 191 ALA A C 1
ATOM 1503 O O . ALA A 1 191 ? -14.083 -16.732 5.084 1.00 94.19 191 ALA A O 1
ATOM 1504 N N . VAL A 1 192 ? -16.266 -17.232 5.249 1.00 97.25 192 VAL A N 1
ATOM 1505 C CA . VAL A 1 192 ? -16.378 -16.881 6.673 1.00 97.25 192 VAL A CA 1
ATOM 1506 C C . VAL A 1 192 ? -15.520 -17.809 7.536 1.00 97.25 192 VAL A C 1
ATOM 1508 O O . VAL A 1 192 ? -14.820 -17.321 8.421 1.00 97.25 192 VAL A O 1
ATOM 1511 N N . ASP A 1 193 ? -15.515 -19.117 7.276 1.00 96.88 193 ASP A N 1
ATOM 1512 C CA . ASP A 1 193 ? -14.694 -20.086 8.012 1.00 96.88 193 ASP A CA 1
ATOM 1513 C C . ASP A 1 193 ? -13.196 -19.830 7.825 1.00 96.88 193 ASP A C 1
ATOM 1515 O O . ASP A 1 193 ? -12.445 -19.833 8.802 1.00 96.88 193 ASP A O 1
ATOM 1519 N N . THR A 1 194 ? -12.756 -19.514 6.605 1.00 95.69 194 THR A N 1
ATOM 1520 C CA . THR A 1 194 ? -11.369 -19.115 6.336 1.00 95.69 194 THR A CA 1
ATOM 1521 C C . THR A 1 194 ? -10.987 -17.848 7.103 1.00 95.69 194 THR A C 1
ATOM 1523 O O . THR A 1 194 ? -9.903 -17.781 7.683 1.00 95.69 194 THR A O 1
ATOM 1526 N N . LEU A 1 195 ? -11.871 -16.847 7.162 1.00 96.81 195 LEU A N 1
ATOM 1527 C CA . LEU A 1 195 ? -11.640 -15.648 7.974 1.00 96.81 195 LEU A CA 1
ATOM 1528 C C . LEU A 1 195 ? -11.570 -15.975 9.472 1.00 96.81 195 LEU A C 1
ATOM 1530 O O . LEU A 1 195 ? -10.719 -15.425 10.168 1.00 96.81 195 LEU A O 1
ATOM 1534 N N . CYS A 1 196 ? -12.404 -16.898 9.962 1.00 97.06 196 CYS A N 1
ATOM 1535 C CA . CYS A 1 196 ? -12.342 -17.369 11.349 1.00 97.06 196 CYS A CA 1
ATOM 1536 C C . CYS A 1 196 ? -11.003 -18.029 11.679 1.00 97.06 196 CYS A C 1
ATOM 1538 O O 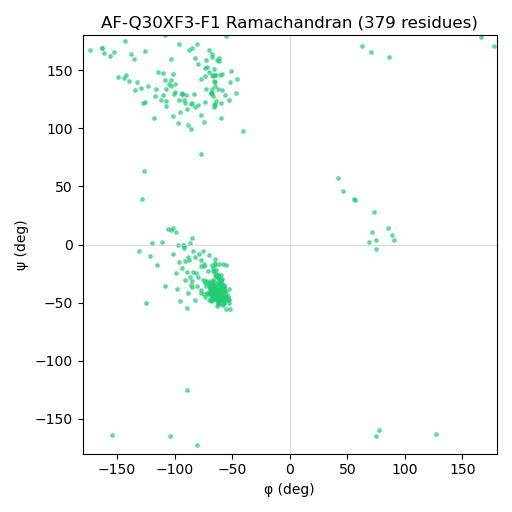. CYS A 1 196 ? -10.455 -17.788 12.749 1.00 97.06 196 CYS A O 1
ATOM 1540 N N . GLN A 1 197 ? -10.457 -18.825 10.761 1.00 96.00 197 GLN A N 1
ATOM 1541 C CA . GLN A 1 197 ? -9.169 -19.496 10.948 1.00 96.00 197 GLN A CA 1
ATOM 1542 C C . GLN A 1 197 ? -7.984 -18.524 10.922 1.00 96.00 197 GLN A C 1
ATOM 1544 O O . GLN A 1 197 ? -6.999 -18.736 11.621 1.00 96.00 197 GLN A O 1
ATOM 1549 N N . ARG A 1 198 ? -8.070 -17.454 10.124 1.00 95.12 198 ARG A N 1
ATOM 1550 C CA . ARG A 1 198 ? -7.012 -16.435 9.995 1.00 95.12 198 ARG A CA 1
ATOM 1551 C C . ARG A 1 198 ? -7.050 -15.355 11.076 1.00 95.12 198 ARG A C 1
ATOM 1553 O O . ARG A 1 198 ? -6.186 -14.477 11.070 1.00 95.12 198 ARG A O 1
ATOM 1560 N N . TYR A 1 199 ? -8.064 -15.371 11.933 1.00 97.88 199 TYR A N 1
ATOM 1561 C CA . TYR A 1 199 ? -8.281 -14.347 12.941 1.00 97.88 199 TYR A CA 1
ATOM 1562 C C . TYR A 1 199 ? -7.203 -14.370 14.024 1.00 97.88 199 TYR A C 1
ATOM 1564 O O . TYR A 1 199 ? -6.915 -15.404 14.625 1.00 97.88 199 TYR A O 1
ATOM 1572 N N . ASP A 1 200 ? -6.645 -13.199 14.304 1.00 97.25 200 ASP A N 1
ATOM 1573 C CA . ASP A 1 200 ? -5.706 -12.999 15.396 1.00 97.25 200 ASP A CA 1
ATOM 1574 C C . ASP A 1 200 ? -6.480 -12.725 16.692 1.00 97.25 200 ASP A C 1
ATOM 1576 O O . ASP A 1 200 ? -6.934 -11.611 16.957 1.00 97.25 200 ASP A O 1
ATOM 1580 N N . ALA A 1 201 ? -6.631 -13.756 17.522 1.00 96.75 201 ALA A N 1
ATOM 1581 C CA . ALA A 1 201 ? -7.340 -13.642 18.792 1.00 96.75 201 ALA A CA 1
ATOM 1582 C C . ALA A 1 201 ? -6.620 -12.763 19.829 1.00 96.75 201 ALA A C 1
ATOM 1584 O O . ALA A 1 201 ? -7.260 -12.330 20.785 1.00 96.75 201 ALA A O 1
ATOM 1585 N N . ARG A 1 202 ? -5.317 -12.492 19.660 1.00 96.75 202 ARG A N 1
ATOM 1586 C CA . ARG A 1 202 ? -4.528 -11.694 20.607 1.00 96.75 202 ARG A CA 1
ATOM 1587 C C . ARG A 1 202 ? -4.595 -10.203 20.291 1.00 96.75 202 ARG A C 1
ATOM 1589 O O . ARG A 1 202 ? -4.716 -9.415 21.220 1.00 96.75 202 ARG A O 1
ATOM 1596 N N . HIS A 1 203 ? -4.524 -9.832 19.014 1.00 97.06 203 HIS A N 1
ATOM 1597 C CA . HIS A 1 203 ? -4.452 -8.427 18.589 1.00 97.06 203 HIS A CA 1
ATOM 1598 C C . HIS A 1 203 ? -5.623 -7.981 17.695 1.00 97.06 203 HIS A C 1
ATOM 1600 O O . HIS A 1 203 ? -5.639 -6.848 17.224 1.00 97.06 203 HIS A O 1
ATOM 1606 N N . GLY A 1 204 ? -6.595 -8.853 17.409 1.00 97.56 204 GLY A N 1
ATOM 1607 C CA . GLY A 1 204 ? -7.692 -8.571 16.479 1.00 97.56 204 GLY A CA 1
ATOM 1608 C C . GLY A 1 204 ? -7.235 -8.519 15.016 1.00 97.56 204 GLY A C 1
ATOM 1609 O O . GLY A 1 204 ? -6.050 -8.433 14.728 1.00 97.56 204 GLY A O 1
ATOM 1610 N N . GLY A 1 205 ? -8.155 -8.562 14.055 1.00 96.75 205 GLY A N 1
ATOM 1611 C CA . GLY A 1 205 ? -7.843 -8.587 12.620 1.00 96.75 205 GLY A CA 1
ATOM 1612 C C . GLY A 1 205 ? -7.383 -9.945 12.107 1.00 96.75 205 GLY A C 1
ATOM 1613 O O . GLY A 1 205 ? -7.686 -10.977 12.704 1.00 96.75 205 GLY A O 1
ATOM 1614 N N . PHE A 1 206 ? -6.691 -9.953 10.966 1.00 94.38 206 PHE A N 1
ATOM 1615 C CA . PHE A 1 206 ? -6.377 -11.181 10.232 1.00 94.38 206 PHE A CA 1
ATOM 1616 C C . PHE A 1 206 ? -4.910 -11.238 9.810 1.00 94.38 206 PHE A C 1
ATOM 1618 O O . PHE A 1 206 ? -4.372 -10.254 9.308 1.00 94.38 206 PHE A O 1
ATOM 1625 N N . GLY A 1 207 ? -4.307 -12.422 9.914 1.00 86.19 207 GLY A N 1
ATOM 1626 C CA . GLY A 1 207 ? -2.929 -12.656 9.476 1.00 86.19 207 GLY A CA 1
ATOM 1627 C C . GLY A 1 207 ? -1.862 -12.077 10.412 1.00 86.19 207 GLY A C 1
ATOM 1628 O O . GLY A 1 207 ? -2.124 -11.779 11.575 1.00 86.19 207 GLY A O 1
ATOM 1629 N N . SER A 1 208 ? -0.636 -11.987 9.895 1.00 87.31 208 SER A N 1
ATOM 1630 C CA . SER A 1 208 ? 0.559 -11.504 10.597 1.00 87.31 208 SER A CA 1
ATOM 1631 C C . SER A 1 208 ? 0.936 -10.078 10.165 1.00 87.31 208 SER A C 1
ATOM 1633 O O . SER A 1 208 ? 0.142 -9.389 9.535 1.00 87.31 208 SER A O 1
ATOM 1635 N N . ALA A 1 209 ? 2.155 -9.648 10.494 1.00 87.94 209 ALA A N 1
ATOM 1636 C CA . ALA A 1 209 ? 2.769 -8.428 9.981 1.00 87.94 209 ALA A CA 1
ATOM 1637 C C . ALA A 1 209 ? 3.219 -8.580 8.504 1.00 87.94 209 ALA A C 1
ATOM 1639 O O . ALA A 1 209 ? 3.695 -9.668 8.149 1.00 87.94 209 ALA A O 1
ATOM 1640 N N . PRO A 1 210 ? 3.129 -7.523 7.667 1.00 89.38 210 PRO A N 1
ATOM 1641 C CA . PRO A 1 210 ? 2.379 -6.286 7.909 1.00 89.38 210 PRO A CA 1
ATOM 1642 C C . PRO A 1 210 ? 0.866 -6.549 7.915 1.00 89.38 210 PRO A C 1
ATOM 1644 O O . PRO A 1 210 ? 0.369 -7.410 7.184 1.00 89.38 210 PRO A O 1
ATOM 1647 N N . LYS A 1 211 ? 0.129 -5.807 8.741 1.00 92.94 211 LYS A N 1
ATOM 1648 C CA . LYS A 1 211 ? -1.276 -6.076 9.042 1.00 92.94 211 LYS A CA 1
ATOM 1649 C C . LYS A 1 211 ? -2.201 -5.004 8.477 1.00 92.94 211 LYS A C 1
ATOM 1651 O O . LYS A 1 211 ? -2.068 -3.820 8.777 1.00 92.94 211 LYS A O 1
ATOM 1656 N N . PHE A 1 212 ? -3.171 -5.440 7.675 1.00 94.38 212 PHE A N 1
ATOM 1657 C CA . PHE A 1 212 ? -4.131 -4.571 6.991 1.00 94.38 212 PHE A CA 1
ATOM 1658 C C . PHE A 1 212 ? -5.500 -4.587 7.684 1.00 94.38 212 PHE A C 1
ATOM 1660 O O . PHE A 1 212 ? -5.968 -5.668 8.060 1.00 94.38 212 PHE A O 1
ATOM 1667 N N . PRO A 1 213 ? -6.202 -3.441 7.783 1.00 95.25 213 PRO A N 1
ATOM 1668 C CA . PRO A 1 213 ? -7.508 -3.375 8.442 1.00 95.25 213 PRO A CA 1
ATOM 1669 C C . PRO A 1 213 ? -8.621 -4.244 7.839 1.00 95.25 213 PRO A C 1
ATOM 1671 O O . PRO A 1 213 ? -9.521 -4.697 8.547 1.00 95.25 213 PRO A O 1
ATOM 1674 N N . ALA A 1 214 ? -8.579 -4.461 6.521 1.00 94.25 214 ALA A N 1
ATOM 1675 C CA . ALA A 1 214 ? -9.536 -5.261 5.751 1.00 94.25 214 ALA A CA 1
ATOM 1676 C C . ALA A 1 214 ? -11.032 -5.059 6.132 1.00 94.25 214 ALA A C 1
ATOM 1678 O O . ALA A 1 214 ? -11.731 -6.039 6.425 1.00 94.25 214 ALA A O 1
ATOM 1679 N N . PRO A 1 215 ? -11.592 -3.828 6.079 1.00 96.94 215 PRO A N 1
ATOM 1680 C CA . PRO A 1 215 ? -12.954 -3.563 6.563 1.00 96.94 215 PRO A CA 1
ATOM 1681 C C . PRO A 1 215 ? -14.036 -4.347 5.805 1.00 96.94 215 PRO A C 1
ATOM 1683 O O . PRO A 1 215 ? -15.058 -4.720 6.376 1.00 96.94 215 PRO A O 1
ATOM 1686 N N . HIS A 1 216 ? -13.799 -4.667 4.529 1.00 95.38 216 HIS A N 1
ATOM 1687 C CA . HIS A 1 216 ? -14.672 -5.525 3.719 1.00 95.38 216 HIS A CA 1
ATOM 1688 C C . HIS A 1 216 ? -14.853 -6.926 4.334 1.00 95.38 216 HIS A C 1
ATOM 1690 O O . HIS A 1 216 ? -15.960 -7.468 4.320 1.00 95.38 216 HIS A O 1
ATOM 1696 N N . SER A 1 217 ? -13.796 -7.489 4.929 1.00 97.19 217 SER A N 1
ATOM 1697 C CA . SER A 1 217 ? -13.850 -8.780 5.620 1.00 97.19 217 SER A CA 1
ATOM 1698 C C . SER A 1 217 ? -14.678 -8.668 6.901 1.00 97.19 217 SER A C 1
ATOM 1700 O O . SER A 1 217 ? -15.535 -9.511 7.160 1.00 97.19 217 SER A O 1
ATOM 1702 N N . LEU A 1 218 ? -14.519 -7.576 7.658 1.00 97.94 218 LEU A N 1
ATOM 1703 C CA . LEU A 1 218 ? -15.335 -7.299 8.847 1.00 97.94 218 LEU A CA 1
ATOM 1704 C C . LEU A 1 218 ? -16.820 -7.143 8.497 1.00 97.94 218 LEU A C 1
ATOM 1706 O O . LEU A 1 218 ? -17.681 -7.716 9.164 1.00 97.94 218 LEU A O 1
ATOM 1710 N N . LEU A 1 219 ? -17.132 -6.424 7.417 1.00 97.62 219 LEU A N 1
ATOM 1711 C CA . LEU A 1 219 ? -18.498 -6.254 6.921 1.00 97.62 219 LEU A CA 1
ATOM 1712 C C . LEU A 1 219 ? -19.135 -7.587 6.508 1.00 97.62 219 LEU A C 1
ATOM 1714 O O . LEU A 1 219 ? -20.313 -7.809 6.802 1.00 97.62 219 LEU A O 1
ATOM 1718 N N . LEU A 1 220 ? -18.372 -8.488 5.877 1.00 96.75 220 LEU A N 1
ATOM 1719 C CA . LEU A 1 220 ? -18.835 -9.840 5.556 1.00 96.75 220 LEU A CA 1
ATOM 1720 C C . LEU A 1 220 ? -19.189 -10.624 6.828 1.00 96.75 220 LEU A C 1
ATOM 1722 O O . LEU A 1 220 ? -20.288 -11.178 6.910 1.00 96.75 220 LEU A O 1
ATOM 1726 N N . LEU A 1 221 ? -18.308 -10.620 7.836 1.00 97.56 221 LEU A N 1
ATOM 1727 C CA . LEU A 1 221 ? -18.556 -11.295 9.115 1.00 97.56 221 LEU A CA 1
ATOM 1728 C C . LEU A 1 221 ? -19.793 -10.727 9.824 1.00 97.56 221 LEU A C 1
ATOM 1730 O O . LEU A 1 221 ? -20.647 -11.497 10.261 1.00 97.56 221 LEU A O 1
ATOM 1734 N N . LEU A 1 222 ? -19.952 -9.398 9.879 1.00 95.25 222 LEU A N 1
ATOM 1735 C CA . LEU A 1 222 ? -21.129 -8.751 10.479 1.00 95.25 222 LEU A CA 1
ATOM 1736 C C . LEU A 1 222 ? -22.421 -9.097 9.727 1.00 95.25 222 LEU A C 1
ATOM 1738 O O . LEU A 1 222 ? -23.461 -9.334 10.346 1.00 95.25 222 LEU A O 1
ATOM 1742 N N . ARG A 1 223 ? -22.375 -9.148 8.391 1.00 94.06 223 ARG A N 1
ATOM 1743 C CA . ARG A 1 223 ? -23.528 -9.534 7.568 1.00 94.06 223 ARG A CA 1
ATOM 1744 C C . ARG A 1 223 ? -23.904 -10.998 7.791 1.00 94.06 223 ARG A C 1
ATOM 1746 O O . ARG A 1 223 ? -25.092 -11.298 7.899 1.00 94.06 223 ARG A O 1
ATOM 1753 N N . HIS A 1 224 ? -22.924 -11.892 7.900 1.00 94.81 224 HIS A N 1
ATOM 1754 C CA . HIS A 1 224 ? -23.168 -13.303 8.190 1.00 94.81 224 HIS A CA 1
ATOM 1755 C C . HIS A 1 224 ? -23.704 -13.508 9.618 1.00 94.81 224 HIS A C 1
ATOM 1757 O O . HIS A 1 224 ? -24.697 -14.212 9.803 1.00 94.81 224 HIS A O 1
ATOM 1763 N N . ALA A 1 225 ? -23.131 -12.820 10.612 1.00 94.38 225 ALA A N 1
ATOM 1764 C CA . ALA A 1 225 ? -23.594 -12.837 12.002 1.00 94.38 225 ALA A CA 1
ATOM 1765 C C . ALA A 1 225 ? -25.061 -12.396 12.135 1.00 94.38 225 ALA A C 1
ATOM 1767 O O . ALA A 1 225 ? -25.835 -12.981 12.892 1.00 94.38 225 ALA A O 1
ATOM 1768 N N . HIS A 1 226 ? -25.468 -11.387 11.361 1.00 91.69 226 HIS A N 1
ATOM 1769 C CA . HIS A 1 226 ? -26.849 -10.911 11.351 1.00 91.69 226 HIS A CA 1
ATOM 1770 C C . HIS A 1 226 ? -27.835 -11.919 10.733 1.00 91.69 226 HIS A C 1
ATOM 1772 O O . HIS A 1 226 ? -28.993 -11.960 11.137 1.00 91.69 226 HIS A O 1
ATOM 1778 N N . ARG A 1 227 ? -27.394 -12.732 9.763 1.00 91.69 227 ARG A N 1
ATOM 1779 C CA . ARG A 1 227 ? -28.247 -13.701 9.050 1.00 91.69 227 ARG A CA 1
ATOM 1780 C C . ARG A 1 227 ? -28.375 -15.044 9.764 1.00 91.69 227 ARG A C 1
ATOM 1782 O O . ARG A 1 227 ? -29.423 -15.679 9.666 1.00 91.69 227 ARG A O 1
ATOM 1789 N N . THR A 1 228 ? -27.317 -15.497 10.437 1.00 92.44 228 THR A N 1
ATOM 1790 C CA . THR A 1 228 ? -27.324 -16.813 11.085 1.00 92.44 228 THR A CA 1
ATOM 1791 C C . THR A 1 228 ? -28.339 -16.872 12.228 1.00 92.44 228 THR A C 1
ATOM 1793 O O . THR A 1 228 ? -28.489 -15.908 12.979 1.00 92.44 228 THR A O 1
ATOM 1796 N N . GLN A 1 229 ? -29.034 -18.004 12.362 1.00 94.81 229 GLN A N 1
ATOM 1797 C CA . GLN A 1 229 ? -29.927 -18.300 13.491 1.00 94.81 229 GLN A CA 1
ATOM 1798 C C . GLN A 1 229 ? -29.183 -18.963 14.663 1.00 94.81 229 GLN A C 1
ATOM 1800 O O . GLN A 1 229 ? -29.728 -19.064 15.758 1.00 94.81 229 GLN A O 1
ATOM 1805 N N . ASP A 1 230 ? -27.932 -19.377 14.456 1.00 96.62 230 ASP A N 1
ATOM 1806 C CA . ASP A 1 230 ? -27.076 -19.922 15.505 1.00 96.62 230 ASP A CA 1
ATOM 1807 C C . ASP A 1 230 ? -26.539 -18.782 16.385 1.00 96.62 230 ASP A C 1
ATOM 1809 O O . ASP A 1 230 ? -25.736 -17.947 15.952 1.00 96.62 230 ASP A O 1
ATOM 1813 N N . ALA A 1 231 ? -27.001 -18.747 17.637 1.00 96.75 231 ALA A N 1
ATOM 1814 C CA . ALA A 1 231 ? -26.625 -17.728 18.609 1.00 96.75 231 ALA A CA 1
ATOM 1815 C C . ALA A 1 231 ? -25.136 -17.782 18.989 1.00 96.75 231 ALA A C 1
ATOM 1817 O O . ALA A 1 231 ? -24.521 -16.727 19.156 1.00 96.75 231 ALA A O 1
ATOM 1818 N N . ALA A 1 232 ? -24.543 -18.978 19.083 1.00 97.75 232 ALA A N 1
ATOM 1819 C CA . ALA A 1 232 ? -23.126 -19.139 19.400 1.00 97.75 232 ALA A CA 1
ATOM 1820 C C . ALA A 1 232 ? -22.265 -18.637 18.238 1.00 97.75 232 ALA A C 1
ATOM 1822 O O . ALA A 1 232 ? -21.326 -17.862 18.442 1.00 97.75 232 ALA A O 1
ATOM 1823 N N . ARG A 1 233 ? -22.645 -18.984 17.003 1.00 96.88 233 ARG A N 1
ATOM 1824 C CA . ARG A 1 233 ? -21.969 -18.486 15.802 1.00 96.88 233 ARG A CA 1
ATOM 1825 C C . ARG A 1 233 ? -22.096 -16.972 15.658 1.00 96.88 233 ARG A C 1
ATOM 1827 O O . ARG A 1 233 ? -21.114 -16.303 15.346 1.00 96.88 233 ARG A O 1
ATOM 1834 N N . ARG A 1 234 ? -23.280 -16.409 15.915 1.00 96.62 234 ARG A N 1
ATOM 1835 C CA . ARG A 1 234 ? -23.488 -14.952 15.929 1.00 96.62 234 ARG A CA 1
ATOM 1836 C C . ARG A 1 234 ? -22.560 -14.273 16.936 1.00 96.62 234 ARG A C 1
ATOM 1838 O O . ARG A 1 234 ? -21.868 -13.328 16.567 1.00 96.62 234 ARG A O 1
ATOM 1845 N N . ALA A 1 235 ? -22.516 -14.770 18.173 1.00 97.00 235 ALA A N 1
ATOM 1846 C CA . ALA A 1 235 ? -21.671 -14.218 19.230 1.00 97.00 235 ALA A CA 1
ATOM 1847 C C . ALA A 1 235 ? -20.176 -14.296 18.881 1.00 97.00 235 ALA A C 1
ATOM 1849 O O . ALA A 1 235 ? -19.467 -13.306 19.050 1.00 97.00 235 ALA A O 1
ATOM 1850 N N . GLN A 1 236 ? -19.717 -15.424 18.326 1.00 97.81 236 GLN A N 1
ATOM 1851 C CA . GLN A 1 236 ? -18.339 -15.599 17.855 1.00 97.81 236 GLN A CA 1
ATOM 1852 C C . GLN A 1 236 ? -17.954 -14.509 16.845 1.00 97.81 236 GLN A C 1
ATOM 1854 O O . GLN A 1 236 ? -16.988 -13.776 17.051 1.00 97.81 236 GLN 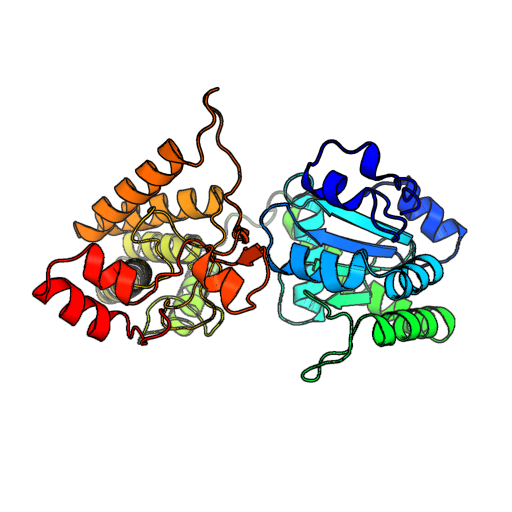A O 1
ATOM 1859 N N . LEU A 1 237 ? -18.734 -14.372 15.770 1.00 97.94 237 LEU A N 1
ATOM 1860 C CA . LEU A 1 237 ? -18.429 -13.452 14.673 1.00 97.94 237 LEU A CA 1
ATOM 1861 C C . LEU A 1 237 ? -18.501 -11.985 15.113 1.00 97.94 237 LEU A C 1
ATOM 1863 O O . LEU A 1 237 ? -17.614 -11.193 14.789 1.00 97.94 237 LEU A O 1
ATOM 1867 N N . THR A 1 238 ? -19.525 -11.613 15.888 1.00 97.19 238 THR A N 1
ATOM 1868 C CA . THR A 1 238 ? -19.640 -10.259 16.446 1.00 97.19 238 THR A CA 1
ATOM 1869 C C . THR A 1 238 ? -18.495 -9.953 17.412 1.00 97.19 238 THR A C 1
ATOM 1871 O O . THR A 1 238 ? -17.979 -8.834 17.391 1.00 97.19 238 THR A O 1
ATOM 1874 N N . GLY A 1 239 ? -18.057 -10.928 18.215 1.00 98.06 239 GLY A N 1
ATOM 1875 C CA . GLY A 1 239 ? -16.912 -10.793 19.115 1.00 98.06 239 GLY A CA 1
ATOM 1876 C C . GLY A 1 239 ? -15.606 -10.533 18.365 1.00 98.06 239 GLY A C 1
ATOM 1877 O O . GLY A 1 239 ? -14.909 -9.567 18.672 1.00 98.06 239 GLY A O 1
ATOM 1878 N N . MET A 1 240 ? -15.323 -11.318 17.321 1.00 98.44 240 MET A N 1
ATOM 1879 C CA . MET A 1 240 ? -14.129 -11.140 16.486 1.00 98.44 240 MET A CA 1
ATOM 1880 C C . MET A 1 240 ? -14.067 -9.747 15.855 1.00 98.44 240 MET A C 1
ATOM 1882 O O . MET A 1 240 ? -13.033 -9.076 15.910 1.00 98.44 240 MET A O 1
ATOM 1886 N N . VAL A 1 241 ? -15.183 -9.290 15.275 1.00 98.38 241 VAL A N 1
ATOM 1887 C CA . VAL A 1 241 ? -15.245 -7.963 14.651 1.00 98.38 241 VAL A CA 1
ATOM 1888 C C . VAL A 1 241 ? -15.121 -6.862 15.698 1.00 98.38 241 VAL A C 1
ATOM 1890 O O . VAL A 1 241 ? -14.364 -5.921 15.491 1.00 98.38 241 VAL A O 1
ATOM 1893 N N . SER A 1 242 ? -15.799 -6.991 16.840 1.00 98.38 242 SER A N 1
ATOM 1894 C CA . SER A 1 242 ? -15.737 -5.988 17.909 1.00 98.38 242 SER A CA 1
ATOM 1895 C C . SER A 1 242 ? -14.326 -5.831 18.463 1.00 98.38 242 SER A C 1
ATOM 1897 O O . SER A 1 242 ? -13.865 -4.705 18.619 1.00 98.38 242 SER A O 1
ATOM 1899 N N . HIS A 1 243 ? -13.633 -6.945 18.714 1.00 98.50 243 HIS A N 1
ATOM 1900 C CA . HIS A 1 243 ? -12.244 -6.919 19.158 1.00 98.50 243 HIS A CA 1
ATOM 1901 C C . HIS A 1 243 ? -11.337 -6.293 18.093 1.00 98.50 243 HIS A C 1
ATOM 1903 O O . HIS A 1 243 ? -10.509 -5.455 18.420 1.00 98.50 243 HIS A O 1
ATOM 1909 N N . THR A 1 244 ? -11.534 -6.622 16.813 1.00 98.56 244 THR A N 1
ATOM 1910 C CA . THR A 1 244 ? -10.741 -6.036 15.719 1.00 98.56 244 THR A CA 1
ATOM 1911 C C . THR A 1 244 ? -10.924 -4.522 15.618 1.00 98.56 244 THR A C 1
ATOM 1913 O O . THR A 1 244 ? -9.945 -3.787 15.574 1.00 98.56 244 THR A O 1
ATOM 1916 N N . LEU A 1 245 ? -12.172 -4.046 15.606 1.00 98.69 245 LEU A N 1
ATOM 1917 C CA . LEU A 1 245 ? -12.484 -2.616 15.539 1.00 98.69 245 LEU A CA 1
ATOM 1918 C C . LEU A 1 245 ? -11.932 -1.856 16.751 1.00 98.69 245 LEU A C 1
ATOM 1920 O O . LEU A 1 245 ? -11.463 -0.731 16.613 1.00 98.69 245 LEU A O 1
ATOM 1924 N N . GLU A 1 246 ? -11.983 -2.452 17.938 1.00 98.56 246 GLU A N 1
ATOM 1925 C CA . GLU A 1 246 ? -11.414 -1.852 19.143 1.00 98.56 246 GLU A CA 1
ATOM 1926 C C . GLU A 1 246 ? -9.885 -1.824 19.109 1.00 98.56 246 GLU A C 1
ATOM 1928 O O . GLU A 1 246 ? -9.306 -0.768 19.337 1.00 98.56 246 GLU A O 1
ATOM 1933 N N . ALA A 1 247 ? -9.237 -2.935 18.756 1.00 98.25 247 ALA A N 1
ATOM 1934 C CA . ALA A 1 247 ? -7.782 -3.019 18.677 1.00 98.25 247 ALA A CA 1
ATOM 1935 C C . ALA A 1 247 ? -7.208 -2.024 17.661 1.00 98.25 247 ALA A C 1
ATOM 1937 O O . ALA A 1 247 ? -6.299 -1.272 17.992 1.00 98.25 247 ALA A O 1
ATOM 1938 N N . MET A 1 248 ? -7.796 -1.939 16.462 1.00 98.31 248 MET A N 1
ATOM 1939 C CA . MET A 1 248 ? -7.384 -0.948 15.462 1.00 98.31 248 MET A CA 1
ATOM 1940 C C . MET A 1 248 ? -7.600 0.483 15.955 1.00 98.31 248 MET A C 1
ATOM 1942 O O . MET A 1 248 ? -6.767 1.348 15.724 1.00 98.31 248 MET A O 1
ATOM 1946 N N . ARG A 1 249 ? -8.710 0.747 16.654 1.00 98.00 249 ARG A N 1
ATOM 1947 C CA . ARG A 1 249 ? -8.988 2.085 17.176 1.00 98.00 249 ARG A CA 1
ATOM 1948 C C . ARG A 1 249 ? -8.008 2.498 18.279 1.00 98.00 249 ARG A C 1
ATOM 1950 O O . ARG A 1 249 ? -7.711 3.678 18.412 1.00 98.00 249 ARG A O 1
ATOM 1957 N N . LEU A 1 250 ? -7.577 1.557 19.110 1.00 96.38 250 LEU A N 1
ATOM 1958 C CA . LEU A 1 250 ? -6.665 1.826 20.222 1.00 96.38 250 LEU A CA 1
ATOM 1959 C C . LEU A 1 250 ? -5.185 1.749 19.816 1.00 96.38 250 LEU A C 1
ATOM 1961 O O . LEU A 1 250 ? -4.338 2.192 20.584 1.00 96.38 250 LEU A O 1
ATOM 1965 N N . GLY A 1 251 ? -4.877 1.203 18.638 1.00 95.31 251 GLY A N 1
ATOM 1966 C CA . GLY A 1 251 ? -3.530 1.173 18.068 1.00 95.31 251 GLY A CA 1
ATOM 1967 C C . GLY A 1 251 ? -3.124 2.488 17.397 1.00 95.31 251 GLY A C 1
ATOM 1968 O O . GLY A 1 251 ? -3.945 3.388 17.217 1.00 95.31 251 GLY A O 1
ATOM 1969 N N . GLY A 1 252 ? -1.857 2.573 16.990 1.00 93.81 252 GLY A N 1
ATOM 1970 C CA . GLY A 1 252 ? -1.307 3.676 16.196 1.00 93.81 252 GLY A CA 1
ATOM 1971 C C . GLY A 1 252 ? -1.710 3.646 14.719 1.00 93.81 252 GLY A C 1
ATOM 1972 O O . GLY A 1 252 ? -1.453 4.597 13.997 1.00 93.81 252 GLY A O 1
ATOM 1973 N N . ILE A 1 253 ? -2.402 2.594 14.259 1.00 96.56 253 ILE A N 1
ATOM 1974 C CA . ILE A 1 253 ? -3.046 2.583 12.934 1.00 96.56 253 ILE A CA 1
ATOM 1975 C C . ILE A 1 253 ? -4.164 3.632 12.807 1.00 96.56 253 ILE A C 1
ATOM 1977 O O . ILE A 1 253 ? -4.478 4.071 11.701 1.00 96.56 253 ILE A O 1
ATOM 1981 N N . PHE A 1 254 ? -4.779 4.033 13.922 1.00 98.06 254 PHE A N 1
ATOM 1982 C CA . PHE A 1 254 ? -5.685 5.174 13.966 1.00 98.06 254 PHE A CA 1
ATOM 1983 C C . PHE A 1 254 ? -4.901 6.423 14.371 1.00 98.06 254 PHE A C 1
ATOM 1985 O O . PHE A 1 254 ? -4.215 6.417 15.391 1.00 98.06 254 PHE A O 1
ATOM 1992 N N . ASP A 1 255 ? -5.046 7.506 13.615 1.00 96.25 255 ASP A N 1
ATOM 1993 C CA . ASP A 1 255 ? -4.423 8.776 13.966 1.00 96.25 255 ASP A CA 1
ATOM 1994 C C . ASP A 1 255 ? -5.176 9.433 15.133 1.00 96.25 255 ASP A C 1
ATOM 1996 O O . ASP A 1 255 ? -6.267 9.983 14.972 1.00 96.25 255 ASP A O 1
ATOM 2000 N N . HIS A 1 256 ? -4.593 9.400 16.330 1.00 93.00 256 HIS A N 1
ATOM 2001 C CA . HIS A 1 256 ? -5.213 9.985 17.524 1.00 93.00 256 HIS A CA 1
ATOM 2002 C C . HIS A 1 256 ? -5.164 11.517 17.558 1.00 93.00 256 HIS A C 1
ATOM 2004 O O . HIS A 1 256 ? -5.927 12.115 18.317 1.00 93.00 256 HIS A O 1
ATOM 2010 N N . ALA A 1 257 ? -4.308 12.151 16.752 1.00 90.06 257 ALA A N 1
ATOM 2011 C CA . ALA A 1 257 ? -4.155 13.603 16.701 1.00 90.06 257 ALA A CA 1
ATOM 2012 C C . ALA A 1 257 ? -4.997 14.228 15.578 1.00 90.06 257 ALA A C 1
ATOM 2014 O O . ALA A 1 257 ? -5.736 15.188 15.801 1.00 90.06 257 ALA A O 1
ATOM 2015 N N . GLY A 1 258 ? -4.897 13.672 14.372 1.00 92.88 258 GLY A N 1
ATOM 2016 C CA . GLY A 1 258 ? -5.559 14.159 13.165 1.00 92.88 258 GLY A CA 1
ATOM 2017 C C . GLY A 1 258 ? -6.811 13.382 12.759 1.00 92.88 258 GLY A C 1
ATOM 2018 O O . GLY A 1 258 ? -7.532 13.858 11.887 1.00 92.88 258 GLY A O 1
ATOM 2019 N N . TYR A 1 259 ? -7.126 12.254 13.399 1.00 97.81 259 TYR A N 1
ATOM 2020 C CA . TYR A 1 259 ? -8.180 11.318 12.988 1.00 97.81 259 TYR A CA 1
ATOM 2021 C C . TYR A 1 259 ? -7.945 10.661 11.619 1.00 97.81 259 TYR A C 1
ATOM 2023 O O . TYR A 1 259 ? -7.037 10.995 10.857 1.00 97.81 259 TYR A O 1
ATOM 2031 N N . GLY A 1 260 ? -8.787 9.671 11.320 1.00 97.56 260 GLY A N 1
ATOM 2032 C CA . GLY A 1 260 ? -8.645 8.811 10.151 1.00 97.56 260 GLY A CA 1
ATOM 2033 C C . GLY A 1 260 ? -7.725 7.617 10.408 1.00 97.56 260 GLY A C 1
ATOM 2034 O O . GLY A 1 260 ? -6.966 7.567 11.376 1.00 97.56 260 GLY A O 1
ATOM 2035 N N . PHE A 1 261 ? -7.844 6.613 9.548 1.00 98.12 261 PHE A N 1
ATOM 2036 C CA . PHE A 1 261 ? -6.993 5.428 9.568 1.00 98.12 261 PHE A CA 1
ATOM 2037 C C . PHE A 1 261 ? -5.811 5.588 8.625 1.00 98.12 261 PHE A C 1
ATOM 2039 O O . PHE A 1 261 ? -5.996 5.899 7.450 1.00 98.12 261 PHE A O 1
ATOM 2046 N N . HIS A 1 262 ? -4.618 5.308 9.127 1.00 96.81 262 HIS A N 1
ATOM 2047 C CA . HIS A 1 262 ? -3.467 5.030 8.286 1.00 96.81 262 HIS A CA 1
ATOM 2048 C C . HIS A 1 262 ? -3.656 3.705 7.542 1.00 96.81 262 HIS A C 1
ATOM 2050 O O . HIS A 1 262 ? -4.489 2.868 7.907 1.00 96.81 262 HIS A O 1
ATOM 2056 N N . ARG A 1 263 ? -2.888 3.504 6.475 1.00 93.44 263 ARG A N 1
ATOM 2057 C CA . ARG A 1 263 ? -3.184 2.468 5.486 1.00 93.44 263 ARG A CA 1
ATOM 2058 C C . ARG A 1 263 ? -3.045 1.042 6.010 1.00 93.44 263 ARG A C 1
ATOM 2060 O O . ARG A 1 263 ? -3.899 0.192 5.752 1.00 93.44 263 ARG A O 1
ATOM 2067 N N . TYR A 1 264 ? -1.951 0.751 6.703 1.00 93.12 264 TYR A N 1
ATOM 2068 C CA . TYR A 1 264 ? -1.698 -0.548 7.328 1.00 93.12 264 TYR A CA 1
ATOM 2069 C C . TYR A 1 264 ? -0.627 -0.423 8.403 1.00 93.12 264 TYR A C 1
ATOM 2071 O O . TYR A 1 264 ? 0.075 0.579 8.462 1.00 93.12 264 TYR A O 1
ATOM 2079 N N . SER A 1 265 ? -0.513 -1.428 9.269 1.00 94.75 265 SER A N 1
ATOM 2080 C CA . SER A 1 265 ? 0.520 -1.468 10.300 1.00 94.75 265 SER A CA 1
ATOM 2081 C C . SER A 1 265 ? 1.670 -2.368 9.868 1.00 94.75 265 SER A C 1
ATOM 2083 O O . SER A 1 265 ? 1.453 -3.437 9.295 1.00 94.75 265 SER A O 1
ATOM 2085 N N . THR A 1 266 ? 2.905 -1.945 10.125 1.00 91.81 266 THR A N 1
ATOM 2086 C CA . THR A 1 266 ? 4.097 -2.761 9.857 1.00 91.81 266 THR A CA 1
ATOM 2087 C C . THR A 1 266 ? 4.224 -3.935 10.819 1.00 91.81 266 THR A C 1
ATOM 2089 O O . THR A 1 266 ? 4.876 -4.922 10.490 1.00 91.81 266 THR A O 1
ATOM 2092 N N . ASP A 1 267 ? 3.595 -3.841 11.989 1.00 93.31 267 ASP A N 1
ATOM 2093 C CA . ASP A 1 267 ? 3.547 -4.880 13.010 1.00 93.31 267 ASP A CA 1
ATOM 2094 C C . ASP A 1 267 ? 2.150 -5.519 13.094 1.00 93.31 267 ASP A C 1
ATOM 2096 O O . ASP A 1 267 ? 1.242 -5.212 12.318 1.00 93.31 267 ASP A O 1
ATOM 2100 N N . LYS A 1 268 ? 1.990 -6.491 13.999 1.00 93.94 268 LYS A N 1
ATOM 2101 C CA . LYS A 1 268 ? 0.720 -7.216 14.172 1.00 93.94 268 LYS A CA 1
ATOM 2102 C C . LYS A 1 268 ? -0.141 -6.636 15.299 1.00 93.94 268 LYS A C 1
ATOM 2104 O O . LYS A 1 268 ? -1.317 -6.992 15.403 1.00 93.94 268 LYS A O 1
ATOM 2109 N N . GLU A 1 269 ? 0.455 -5.808 16.147 1.00 94.56 269 GLU A N 1
ATOM 2110 C CA . GLU A 1 269 ? -0.110 -5.159 17.322 1.00 94.56 269 GLU A CA 1
ATOM 2111 C C . GLU A 1 269 ? -0.899 -3.887 16.974 1.00 94.56 269 GLU A C 1
ATOM 2113 O O . GLU A 1 269 ? -1.640 -3.405 17.829 1.00 94.56 269 GLU A O 1
ATOM 2118 N N . TRP A 1 270 ? -0.793 -3.407 15.727 1.00 96.44 270 TRP A N 1
ATOM 2119 C CA . TRP A 1 270 ? -1.357 -2.153 15.216 1.00 96.44 270 TRP A CA 1
ATOM 2120 C C . TRP A 1 270 ? -0.637 -0.896 15.711 1.00 96.44 270 TRP A C 1
ATOM 2122 O O . TRP A 1 270 ? -1.277 0.147 15.837 1.00 96.44 270 TRP A O 1
ATOM 2132 N N . LEU A 1 271 ? 0.657 -0.979 16.031 1.00 92.25 271 LEU A N 1
ATOM 2133 C CA . LEU A 1 271 ? 1.385 0.110 16.691 1.00 92.25 271 LEU A CA 1
ATOM 2134 C C . LEU A 1 271 ? 2.008 1.097 15.705 1.00 92.25 271 LEU A C 1
ATOM 2136 O O . LEU A 1 271 ? 1.736 2.288 15.795 1.00 92.25 271 LEU A O 1
ATOM 2140 N N . LEU A 1 272 ? 2.817 0.612 14.771 1.00 91.62 272 LEU A N 1
ATOM 2141 C CA . LEU A 1 272 ? 3.544 1.413 13.797 1.00 91.62 272 LEU A CA 1
ATOM 2142 C C . LEU A 1 272 ? 2.807 1.362 12.452 1.00 91.62 272 LEU A C 1
ATOM 2144 O O . LEU A 1 272 ? 2.739 0.287 11.839 1.00 91.62 272 LEU A O 1
ATOM 2148 N N . PRO A 1 273 ? 2.191 2.468 12.005 1.00 93.19 273 PRO A N 1
ATOM 2149 C CA . PRO A 1 273 ? 1.537 2.534 10.709 1.00 93.19 273 PRO A CA 1
ATOM 2150 C C . PRO A 1 273 ? 2.524 2.813 9.567 1.00 93.19 273 PRO A C 1
ATOM 2152 O O . PRO A 1 273 ? 3.598 3.370 9.768 1.00 93.19 273 PRO A O 1
ATOM 2155 N N . HIS A 1 274 ? 2.096 2.494 8.350 1.00 90.38 274 HIS A N 1
ATOM 2156 C CA . HIS A 1 274 ? 2.449 3.274 7.169 1.00 90.38 274 HIS A CA 1
ATOM 2157 C C . HIS A 1 274 ? 1.465 4.432 7.041 1.00 90.38 274 HIS A C 1
ATOM 2159 O O . HIS A 1 274 ? 0.257 4.198 6.975 1.00 90.38 274 HIS A O 1
ATOM 2165 N N . PHE A 1 275 ? 1.979 5.660 7.038 1.00 92.31 275 PHE A N 1
ATOM 2166 C CA . PHE A 1 275 ? 1.240 6.861 7.443 1.00 92.31 275 PHE A CA 1
ATOM 2167 C C . PHE A 1 275 ? 0.279 7.416 6.387 1.00 92.31 275 PHE A C 1
ATOM 2169 O O . PHE A 1 275 ? -0.549 8.269 6.702 1.00 92.31 275 PHE A O 1
ATOM 2176 N N . GLU A 1 276 ? 0.329 6.876 5.175 1.00 90.75 276 GLU A N 1
ATOM 2177 C CA . GLU A 1 276 ? -0.606 7.156 4.088 1.00 90.75 276 GLU A CA 1
ATOM 2178 C C . GLU A 1 276 ? -2.072 6.984 4.529 1.00 90.75 276 GLU A C 1
ATOM 2180 O O . GLU A 1 276 ? -2.406 6.013 5.219 1.00 90.75 276 GLU A O 1
ATOM 2185 N N . LYS A 1 277 ? -2.972 7.871 4.086 1.00 94.88 277 LYS A N 1
ATOM 2186 C CA . LYS A 1 277 ? -4.419 7.740 4.332 1.00 94.88 277 LYS A CA 1
ATOM 2187 C C . LYS A 1 277 ? -5.204 7.841 3.030 1.00 94.88 277 LYS A C 1
ATOM 2189 O O . LYS A 1 277 ? -5.169 8.858 2.349 1.00 94.88 277 LYS A O 1
ATOM 2194 N N . MET A 1 278 ? -5.979 6.804 2.714 1.00 93.44 278 MET A N 1
ATOM 2195 C CA . MET A 1 278 ? -6.755 6.733 1.469 1.00 93.44 278 MET A CA 1
ATOM 2196 C C . MET A 1 278 ? -8.235 7.013 1.709 1.00 93.44 278 MET A C 1
ATOM 2198 O O . MET A 1 278 ? -8.831 6.434 2.622 1.00 93.44 278 MET A O 1
ATOM 2202 N N . LEU A 1 279 ? -8.870 7.811 0.845 1.00 96.19 279 LEU A N 1
ATOM 2203 C CA . LEU A 1 279 ? -10.303 8.117 0.936 1.00 96.19 279 LEU A CA 1
ATOM 2204 C C . LEU A 1 279 ? -11.163 6.845 0.936 1.00 96.19 279 LEU A C 1
ATOM 2206 O O . LEU A 1 279 ? -12.099 6.719 1.728 1.00 96.19 279 LEU A O 1
ATOM 2210 N N . TYR A 1 280 ? -10.849 5.887 0.057 1.00 93.31 280 TYR A N 1
ATOM 2211 C CA . TYR A 1 280 ? -11.620 4.646 -0.050 1.00 93.31 280 TYR A CA 1
ATOM 2212 C C . TYR A 1 280 ? -11.499 3.778 1.207 1.00 93.31 280 TYR A C 1
ATOM 2214 O O . TYR A 1 280 ? -12.480 3.146 1.608 1.00 93.31 280 TYR A O 1
ATOM 2222 N N . ASP A 1 281 ? -10.336 3.784 1.861 1.00 95.62 281 ASP A N 1
ATOM 2223 C CA . ASP A 1 281 ? -10.151 3.088 3.130 1.00 95.62 281 ASP A CA 1
ATOM 2224 C C . ASP A 1 281 ? -10.980 3.773 4.217 1.00 95.62 281 ASP A C 1
ATOM 2226 O O . ASP A 1 281 ? -11.764 3.095 4.886 1.00 95.62 281 ASP A O 1
ATOM 2230 N N . GLN A 1 282 ? -10.920 5.109 4.328 1.00 98.38 282 GLN A N 1
ATOM 2231 C CA . GLN A 1 282 ? -11.756 5.859 5.276 1.00 98.38 282 GLN A CA 1
ATOM 2232 C C . GLN A 1 282 ? -13.243 5.534 5.101 1.00 98.38 282 GLN A C 1
ATOM 2234 O O . GLN A 1 282 ? -13.932 5.219 6.074 1.00 98.38 282 GLN A O 1
ATOM 2239 N N . ALA A 1 283 ? -13.740 5.544 3.861 1.00 97.81 283 ALA A N 1
ATOM 2240 C CA . ALA A 1 283 ? -15.132 5.225 3.560 1.00 97.81 283 ALA A CA 1
ATOM 2241 C C . ALA A 1 283 ? -15.509 3.809 4.032 1.00 97.81 283 ALA A C 1
ATOM 2243 O O . ALA A 1 283 ? -16.540 3.605 4.680 1.00 97.81 283 ALA A O 1
ATOM 2244 N N . MET A 1 284 ? -14.651 2.823 3.766 1.00 98.06 284 MET A N 1
ATOM 2245 C CA . MET A 1 284 ? -14.865 1.438 4.187 1.00 98.06 284 MET A CA 1
ATOM 2246 C C . MET A 1 284 ? -14.788 1.266 5.710 1.00 98.06 284 MET A C 1
ATOM 2248 O O . MET A 1 284 ? -15.550 0.478 6.283 1.00 98.06 284 MET A O 1
ATOM 2252 N N . HIS A 1 285 ? -13.925 2.027 6.381 1.00 98.50 285 HIS A N 1
ATOM 2253 C CA . HIS A 1 285 ? -13.856 2.080 7.836 1.00 98.50 285 HIS A CA 1
ATOM 2254 C C . HIS A 1 285 ? -15.128 2.664 8.447 1.00 98.50 285 HIS A C 1
ATOM 2256 O O . HIS A 1 285 ? -15.691 2.036 9.345 1.00 98.50 285 HIS A O 1
ATOM 2262 N N . VAL A 1 286 ? -15.640 3.790 7.934 1.00 98.62 286 VAL A N 1
ATOM 2263 C CA . VAL A 1 286 ? -16.921 4.364 8.386 1.00 98.62 286 VAL A CA 1
ATOM 2264 C C . VAL A 1 286 ? -18.020 3.306 8.326 1.00 98.62 286 VAL A C 1
ATOM 2266 O O . VAL A 1 286 ? -18.696 3.071 9.326 1.00 98.62 286 VAL A O 1
ATOM 2269 N N . LEU A 1 287 ? -18.140 2.576 7.211 1.00 98.38 287 LEU A N 1
ATOM 2270 C CA . LEU A 1 287 ? -19.129 1.502 7.076 1.00 98.38 287 LEU A CA 1
ATOM 2271 C C . LEU A 1 287 ? -18.957 0.400 8.134 1.00 98.38 287 LEU A C 1
ATOM 2273 O O . LEU A 1 287 ? -19.940 -0.018 8.756 1.00 98.38 287 LEU A O 1
ATOM 2277 N N . ALA A 1 288 ? -17.730 -0.079 8.351 1.00 98.31 288 ALA A N 1
ATOM 2278 C CA . ALA A 1 288 ? -17.453 -1.139 9.318 1.00 98.31 288 ALA A CA 1
ATOM 2279 C C . ALA A 1 288 ? -17.744 -0.697 10.762 1.00 98.31 288 ALA A C 1
ATOM 2281 O O . ALA A 1 288 ? -18.409 -1.426 11.501 1.00 98.31 288 ALA A O 1
ATOM 2282 N N . TYR A 1 289 ? -17.323 0.510 11.146 1.00 98.69 289 TYR A N 1
ATOM 2283 C CA . TYR A 1 289 ? -17.561 1.068 12.477 1.00 98.69 289 TYR A CA 1
ATOM 2284 C C . TYR A 1 289 ? -19.037 1.406 12.710 1.00 98.69 289 TYR A C 1
ATOM 2286 O O . TYR A 1 289 ? -19.581 1.058 13.759 1.00 98.69 289 TYR A O 1
ATOM 2294 N N . THR A 1 290 ? -19.739 1.979 11.726 1.00 98.50 290 THR A N 1
ATOM 2295 C CA . THR A 1 290 ? -21.190 2.200 11.817 1.00 98.50 290 THR A CA 1
ATOM 2296 C C . THR A 1 290 ? -21.936 0.878 11.975 1.00 98.50 290 THR A C 1
ATOM 2298 O O . THR A 1 290 ? -22.811 0.765 12.837 1.00 98.50 290 THR A O 1
ATOM 2301 N N . ARG A 1 291 ? -21.586 -0.157 11.201 1.00 97.19 291 ARG A N 1
ATOM 2302 C CA . ARG A 1 291 ? -22.249 -1.462 11.317 1.00 97.19 291 ARG A CA 1
ATOM 2303 C C . ARG A 1 291 ? -21.913 -2.166 12.631 1.00 97.19 291 ARG A C 1
ATOM 2305 O O . ARG A 1 291 ? -22.795 -2.783 13.228 1.00 97.19 291 ARG A O 1
ATOM 2312 N N . GLY A 1 292 ? -20.672 -2.040 13.097 1.00 96.19 292 GLY A N 1
ATOM 2313 C CA . GLY A 1 292 ? -20.250 -2.493 14.418 1.00 96.19 292 GLY A CA 1
ATOM 2314 C C . GLY A 1 292 ? -21.064 -1.825 15.525 1.00 96.19 292 GLY A C 1
ATOM 2315 O O . GLY A 1 292 ? -21.575 -2.513 16.410 1.00 96.19 292 GLY A O 1
ATOM 2316 N N . TRP A 1 293 ? -21.265 -0.507 15.451 1.00 97.69 293 TRP A N 1
ATOM 2317 C CA . TRP A 1 293 ? -22.106 0.229 16.396 1.00 97.69 293 TRP A CA 1
ATOM 2318 C C . TRP A 1 293 ? -23.566 -0.233 16.357 1.00 97.69 293 TRP A C 1
ATOM 2320 O O . TRP A 1 293 ? -24.119 -0.554 17.403 1.00 97.69 293 TRP A O 1
ATOM 2330 N N . GLN A 1 294 ? -24.173 -0.353 15.173 1.00 94.94 294 GLN A N 1
ATOM 2331 C CA . GLN A 1 294 ? -25.562 -0.812 15.025 1.00 94.94 294 GLN A CA 1
ATOM 2332 C C . GLN A 1 294 ? -25.811 -2.194 15.647 1.00 94.94 294 GLN A C 1
ATOM 2334 O O . GLN A 1 294 ? -26.899 -2.453 16.151 1.00 94.94 294 GLN A O 1
ATOM 2339 N N . LEU A 1 295 ? -24.821 -3.090 15.590 1.00 88.69 295 LEU A N 1
ATOM 2340 C CA . LEU A 1 295 ? -24.953 -4.455 16.101 1.00 88.69 295 LEU A CA 1
ATOM 2341 C C . LEU A 1 295 ? -24.631 -4.590 17.591 1.00 88.69 295 LEU A C 1
ATOM 2343 O O . LEU A 1 295 ? -25.142 -5.504 18.231 1.00 88.69 295 LEU A O 1
ATOM 2347 N N . THR A 1 296 ? -23.776 -3.725 18.137 1.00 89.62 296 THR A N 1
ATOM 2348 C CA . THR A 1 296 ? -23.242 -3.879 19.504 1.00 89.62 296 THR A CA 1
ATOM 2349 C C . THR A 1 296 ? -23.671 -2.776 20.465 1.00 89.62 296 THR A C 1
ATOM 2351 O O . THR A 1 296 ? -23.525 -2.929 21.673 1.00 89.62 296 THR A O 1
ATOM 2354 N N . GLY A 1 297 ? -24.139 -1.636 19.953 1.00 93.94 297 GLY A N 1
ATOM 2355 C CA . GLY A 1 297 ? -24.433 -0.434 20.731 1.00 93.94 297 GLY A CA 1
ATOM 2356 C C . GLY A 1 297 ? -23.201 0.278 21.305 1.00 93.94 297 GLY A C 1
ATOM 2357 O O . GLY A 1 297 ? -23.364 1.279 21.998 1.00 93.94 297 GLY A O 1
ATOM 2358 N N . ARG A 1 298 ? -21.971 -0.187 21.031 1.00 96.25 298 ARG A N 1
ATOM 2359 C CA . ARG A 1 298 ? -20.748 0.352 21.653 1.00 96.25 298 ARG A CA 1
ATOM 2360 C C . ARG A 1 298 ? -20.480 1.805 21.226 1.00 96.25 298 ARG A C 1
ATOM 2362 O O . ARG A 1 298 ? -20.211 2.034 20.044 1.00 96.25 298 ARG A O 1
ATOM 2369 N N . PRO A 1 299 ? -20.460 2.784 22.156 1.00 98.25 299 PRO A N 1
ATOM 2370 C CA . PRO A 1 299 ? -20.252 4.195 21.813 1.00 98.25 299 PRO A CA 1
ATOM 2371 C C . PRO A 1 299 ? -18.906 4.486 21.142 1.00 98.25 299 PRO A C 1
ATOM 2373 O O . PRO A 1 299 ? -18.832 5.393 20.317 1.00 98.25 299 PRO A O 1
ATOM 2376 N N . LEU A 1 300 ? -17.867 3.699 21.458 1.00 98.50 300 LEU A N 1
ATOM 2377 C CA . LEU A 1 300 ? -16.546 3.808 20.831 1.00 98.50 300 LEU A CA 1
ATOM 2378 C C . LEU A 1 300 ? -16.651 3.728 19.304 1.00 98.50 300 LEU A C 1
ATOM 2380 O O . LEU A 1 300 ? -16.100 4.572 18.614 1.00 98.50 300 LEU A O 1
ATOM 2384 N N . PHE A 1 301 ? -17.420 2.772 18.774 1.00 98.62 301 PHE A N 1
ATOM 2385 C CA . PHE A 1 301 ? -17.519 2.571 17.329 1.00 98.62 301 PHE A CA 1
ATOM 2386 C C . PHE A 1 301 ? -18.249 3.708 16.621 1.00 98.62 301 PHE A C 1
ATOM 2388 O O . PHE A 1 301 ? -17.838 4.122 15.540 1.00 98.62 301 PHE A O 1
ATOM 2395 N N . ARG A 1 302 ? -19.300 4.248 17.247 1.00 98.62 302 ARG A N 1
ATOM 2396 C CA . ARG A 1 302 ? -19.979 5.444 16.742 1.00 98.62 302 ARG A CA 1
ATOM 2397 C C . ARG A 1 302 ? -19.010 6.620 16.669 1.00 98.62 302 ARG A C 1
ATOM 2399 O O . ARG A 1 302 ? -18.896 7.237 15.617 1.00 98.62 302 ARG A O 1
ATOM 2406 N N . ARG A 1 303 ? -18.302 6.886 17.770 1.00 98.69 303 ARG A N 1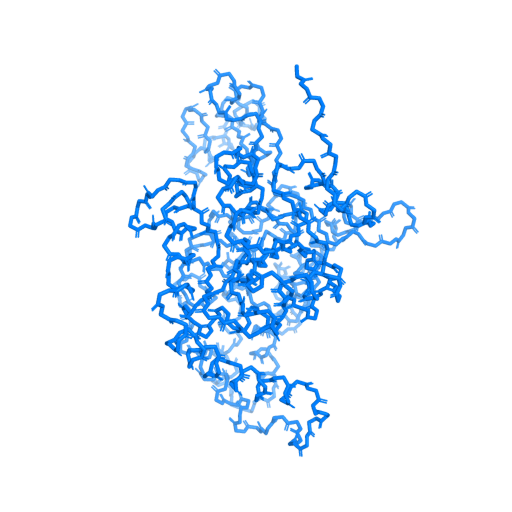
ATOM 2407 C CA . ARG A 1 303 ? -17.340 7.986 17.856 1.00 98.69 303 ARG A CA 1
ATOM 2408 C C . ARG A 1 303 ? -16.246 7.850 16.800 1.00 98.69 303 ARG A C 1
ATOM 2410 O O . ARG A 1 303 ? -15.954 8.813 16.111 1.00 98.69 303 ARG A O 1
ATOM 2417 N N . THR A 1 304 ? -15.692 6.651 16.623 1.00 98.75 304 THR A N 1
ATOM 2418 C CA . THR A 1 304 ? -14.675 6.408 15.594 1.00 98.75 304 THR A CA 1
ATOM 2419 C C . THR A 1 304 ? -15.200 6.701 14.190 1.00 98.75 304 THR A C 1
ATOM 2421 O O . THR A 1 304 ? -14.504 7.353 13.422 1.00 98.75 304 THR A O 1
ATOM 2424 N N . ALA A 1 305 ? -16.427 6.286 13.853 1.00 98.75 305 ALA A N 1
ATOM 2425 C CA . ALA A 1 305 ? -17.027 6.623 12.561 1.00 98.75 305 ALA A CA 1
ATOM 2426 C C . ALA A 1 305 ? -17.191 8.144 12.376 1.00 98.75 305 ALA A C 1
ATOM 2428 O O . ALA A 1 305 ? -16.863 8.666 11.314 1.00 98.75 305 ALA A O 1
ATOM 2429 N N . GLU A 1 306 ? -17.667 8.852 13.405 1.00 98.75 306 GLU A N 1
ATOM 2430 C CA . GLU A 1 306 ? -17.806 10.316 13.398 1.00 98.75 306 GLU A CA 1
ATOM 2431 C C . GLU A 1 306 ? -16.450 11.016 13.216 1.00 98.75 306 GLU A C 1
ATOM 2433 O O . GLU A 1 306 ? -16.341 11.931 12.407 1.00 98.75 306 GLU A O 1
ATOM 2438 N N . GLU A 1 307 ? -15.401 10.548 13.888 1.00 98.81 307 GLU A N 1
ATOM 2439 C CA . GLU A 1 307 ? -14.048 11.102 13.768 1.00 98.81 307 GLU A CA 1
ATOM 2440 C C . GLU A 1 307 ? -13.403 10.853 12.403 1.00 98.81 307 GLU A C 1
ATOM 2442 O O . GLU A 1 307 ? -12.774 11.759 11.860 1.00 98.81 307 GLU A O 1
ATOM 2447 N N . ILE A 1 308 ? -13.618 9.681 11.794 1.00 98.75 308 ILE A N 1
ATOM 2448 C CA . ILE A 1 308 ? -13.196 9.453 10.404 1.00 98.75 308 ILE A CA 1
ATOM 2449 C C . ILE A 1 308 ? -13.912 10.433 9.465 1.00 98.75 308 ILE A C 1
ATOM 2451 O O . ILE A 1 308 ? -13.281 11.016 8.588 1.00 98.75 308 ILE A O 1
ATOM 2455 N N . MET A 1 309 ? -15.220 10.645 9.647 1.00 98.62 309 MET A N 1
ATOM 2456 C CA . MET A 1 309 ? -15.967 11.611 8.835 1.00 98.62 309 MET A CA 1
ATOM 2457 C C . MET A 1 309 ? -15.461 13.043 9.049 1.00 98.62 309 MET A C 1
ATOM 2459 O O . MET A 1 309 ? -15.359 13.789 8.082 1.00 98.62 309 MET A O 1
ATOM 2463 N N . MET A 1 310 ? -15.092 13.422 10.278 1.00 98.56 310 MET A N 1
ATOM 2464 C CA . MET A 1 310 ? -14.484 14.729 10.553 1.00 98.56 310 MET A CA 1
ATOM 2465 C C . MET A 1 310 ? -13.166 14.918 9.798 1.00 98.56 310 MET A C 1
ATOM 2467 O O . MET A 1 310 ? -12.991 15.958 9.171 1.00 98.56 310 MET A O 1
ATOM 2471 N N . TYR A 1 311 ? -12.289 13.912 9.802 1.00 98.44 311 TYR A N 1
ATOM 2472 C CA . TYR A 1 311 ? -11.056 13.917 9.010 1.00 98.44 311 TYR A CA 1
ATOM 2473 C C . TYR A 1 311 ? -11.337 14.080 7.509 1.00 98.44 311 TYR A C 1
ATOM 2475 O O . TYR A 1 311 ? -10.831 14.998 6.872 1.00 98.44 311 TYR A O 1
ATOM 2483 N N . VAL A 1 312 ? -12.222 13.254 6.941 1.00 98.25 312 VAL A N 1
ATOM 2484 C CA . VAL A 1 312 ? -12.544 13.318 5.503 1.00 98.25 312 VAL A CA 1
ATOM 2485 C C . VAL A 1 312 ? -13.078 14.699 5.105 1.00 98.25 312 VAL A C 1
ATOM 2487 O O . VAL A 1 312 ? -12.698 15.238 4.066 1.00 98.25 312 VAL A O 1
ATOM 2490 N N . MET A 1 313 ? -13.934 15.293 5.939 1.00 97.75 313 MET A N 1
ATOM 2491 C CA . MET A 1 313 ? -14.495 16.621 5.682 1.00 97.75 313 MET A CA 1
ATOM 2492 C C . MET A 1 313 ? -13.476 17.753 5.855 1.00 97.75 313 MET A C 1
ATOM 2494 O O . MET A 1 313 ? -13.600 18.777 5.188 1.00 97.75 313 MET A O 1
ATOM 2498 N N . ARG A 1 314 ? -12.498 17.595 6.755 1.00 97.06 314 ARG A N 1
ATOM 2499 C CA . ARG A 1 314 ? -11.480 18.613 7.041 1.00 97.06 314 ARG A CA 1
ATOM 2500 C C . ARG A 1 314 ? -10.332 18.577 6.033 1.00 97.06 314 ARG A C 1
ATOM 2502 O O . ARG A 1 314 ? -9.958 19.629 5.528 1.00 97.06 314 ARG A O 1
ATOM 2509 N N . ASP A 1 315 ? -9.789 17.396 5.758 1.00 95.62 315 ASP A N 1
ATOM 2510 C CA . ASP A 1 315 ? -8.505 17.236 5.061 1.00 95.62 315 ASP A CA 1
ATOM 2511 C C . ASP A 1 315 ? -8.673 16.706 3.633 1.00 95.62 315 ASP A C 1
ATOM 2513 O O . ASP A 1 315 ? -7.966 17.131 2.723 1.00 95.62 315 ASP A O 1
ATOM 2517 N N . LEU A 1 316 ? -9.650 15.819 3.405 1.00 96.44 316 LEU A N 1
ATOM 2518 C CA . LEU A 1 316 ? -9.877 15.193 2.097 1.00 96.44 316 LEU A CA 1
ATOM 2519 C C . LEU A 1 316 ? -10.995 15.852 1.283 1.00 96.44 316 LEU A C 1
ATOM 2521 O O . LEU A 1 316 ? -11.395 15.303 0.263 1.00 96.44 316 LEU A O 1
ATOM 2525 N N . THR A 1 317 ? -11.506 17.016 1.688 1.00 97.44 317 THR A N 1
ATOM 2526 C CA . THR A 1 317 ? -12.533 17.752 0.931 1.00 97.44 317 THR A CA 1
ATOM 2527 C C . THR A 1 317 ? -11.928 18.991 0.288 1.00 97.44 317 THR A C 1
ATOM 2529 O O . THR A 1 317 ? -11.361 19.849 0.963 1.00 97.44 317 THR A O 1
ATOM 2532 N N . SER A 1 318 ? -12.058 19.108 -1.031 1.00 96.31 318 SER A N 1
ATOM 2533 C CA . SER A 1 318 ? -11.603 20.290 -1.752 1.00 96.31 318 SER A CA 1
ATOM 2534 C C . SER A 1 318 ? -12.517 21.491 -1.471 1.00 96.31 318 SER A C 1
ATOM 2536 O O . SER A 1 318 ? -13.721 21.319 -1.250 1.00 96.31 318 SER A O 1
ATOM 2538 N N . PRO A 1 319 ? -12.008 22.734 -1.566 1.00 94.56 319 PRO A N 1
ATOM 2539 C CA . PRO A 1 319 ? -12.839 23.935 -1.437 1.00 94.56 319 PRO A CA 1
ATOM 2540 C C . PRO A 1 319 ? -13.995 24.015 -2.451 1.00 94.56 319 PRO A C 1
ATOM 2542 O O . PRO A 1 319 ? -14.927 24.793 -2.266 1.00 94.56 319 PRO A O 1
ATOM 2545 N N . GLN A 1 320 ? -13.940 23.227 -3.530 1.00 95.31 320 GLN A N 1
ATOM 2546 C CA . GLN A 1 320 ? -14.970 23.137 -4.569 1.00 95.31 320 GLN A CA 1
ATOM 2547 C C . GLN A 1 320 ? -16.008 22.032 -4.296 1.00 95.31 320 GLN A C 1
ATOM 2549 O O . GLN A 1 320 ? -16.943 21.877 -5.080 1.00 95.31 320 GLN A O 1
ATOM 2554 N N . GLY A 1 321 ? -15.867 21.272 -3.204 1.00 91.75 321 GLY A N 1
ATOM 2555 C CA . GLY A 1 321 ? -16.816 20.240 -2.774 1.00 91.75 321 GLY A CA 1
ATOM 2556 C C . GLY A 1 321 ? -16.574 18.841 -3.351 1.00 91.75 321 GLY A C 1
ATOM 2557 O O . GLY A 1 321 ? -17.410 17.961 -3.157 1.00 91.75 321 GLY A O 1
ATOM 2558 N N . ALA A 1 322 ? -15.458 18.620 -4.053 1.00 95.25 322 ALA A N 1
ATOM 2559 C CA . ALA A 1 322 ? -15.002 17.278 -4.422 1.00 95.25 322 ALA A CA 1
ATOM 2560 C C . ALA A 1 322 ? -14.177 16.660 -3.279 1.00 95.25 322 ALA A C 1
ATOM 2562 O O . ALA A 1 322 ? -13.783 17.368 -2.354 1.00 95.25 322 ALA A O 1
ATOM 2563 N N . PHE A 1 323 ? -13.875 15.362 -3.354 1.00 95.94 323 PHE A N 1
ATOM 2564 C CA . PHE A 1 323 ? -12.955 14.718 -2.413 1.00 95.94 323 PHE A CA 1
ATOM 2565 C C . PHE A 1 323 ? -11.593 14.452 -3.061 1.00 95.94 323 PHE A C 1
ATOM 2567 O O . PHE A 1 323 ? -11.532 14.004 -4.207 1.00 95.94 323 PHE A O 1
ATOM 2574 N N . TYR A 1 324 ? -10.513 14.704 -2.322 1.00 93.88 324 TYR A N 1
ATOM 2575 C CA . TYR A 1 324 ? -9.173 14.226 -2.660 1.00 93.88 324 TYR A CA 1
ATOM 2576 C C . TYR A 1 324 ? -9.098 12.705 -2.476 1.00 93.88 324 TYR A C 1
ATOM 2578 O O . TYR A 1 324 ? -9.770 12.144 -1.611 1.00 93.88 324 TYR A O 1
ATOM 2586 N N . ALA A 1 325 ? -8.285 12.028 -3.289 1.00 90.62 325 ALA A N 1
ATOM 2587 C CA . ALA A 1 325 ? -8.182 10.568 -3.264 1.00 90.62 325 ALA A CA 1
ATOM 2588 C C . ALA A 1 325 ? -7.422 10.036 -2.036 1.00 90.62 325 ALA A C 1
ATOM 2590 O O . ALA A 1 325 ? -7.732 8.943 -1.547 1.00 90.62 325 ALA A O 1
ATOM 2591 N N . ALA A 1 326 ? -6.454 10.805 -1.534 1.00 91.62 326 ALA A N 1
ATOM 2592 C CA . ALA A 1 326 ? -5.541 10.389 -0.480 1.00 91.62 326 ALA A CA 1
ATOM 2593 C C . ALA A 1 326 ? -4.816 11.577 0.176 1.00 91.62 326 ALA A C 1
ATOM 2595 O O . ALA A 1 326 ? -4.837 12.695 -0.340 1.00 91.62 326 ALA A O 1
ATOM 2596 N N . GLU A 1 327 ? -4.148 11.291 1.292 1.00 91.88 327 GLU A N 1
ATOM 2597 C CA . GLU A 1 327 ? -3.160 12.134 1.967 1.00 91.88 327 GLU A CA 1
ATOM 2598 C C . GLU A 1 327 ? -1.788 11.438 1.935 1.00 91.88 327 GLU A C 1
ATOM 2600 O O . GLU A 1 327 ? -1.693 10.231 2.193 1.00 91.88 327 GLU A O 1
ATOM 2605 N N . ASP A 1 328 ? -0.744 12.201 1.588 1.00 88.00 328 ASP A N 1
ATOM 2606 C CA . ASP A 1 328 ? 0.637 11.716 1.466 1.00 88.00 328 ASP A CA 1
ATOM 2607 C C . ASP A 1 328 ? 1.210 11.304 2.831 1.00 88.00 328 ASP A C 1
ATOM 2609 O O . ASP A 1 328 ? 0.924 11.911 3.861 1.00 88.00 328 ASP A O 1
ATOM 2613 N N . ALA A 1 329 ? 2.035 10.261 2.825 1.00 85.12 329 ALA A N 1
ATOM 2614 C CA . ALA A 1 329 ? 2.705 9.751 4.014 1.00 85.12 329 ALA A CA 1
ATOM 2615 C C . ALA A 1 329 ? 3.998 10.522 4.336 1.00 85.12 329 ALA A C 1
ATOM 2617 O O . ALA A 1 329 ? 4.446 10.512 5.485 1.00 85.12 329 ALA A O 1
ATOM 2618 N N . ASP A 1 330 ? 4.600 11.167 3.328 1.00 84.38 330 ASP A N 1
ATOM 2619 C CA . ASP A 1 330 ? 5.887 11.853 3.440 1.00 84.38 330 ASP A CA 1
ATOM 2620 C C . ASP A 1 330 ? 5.727 13.334 3.812 1.00 84.38 330 ASP A C 1
ATOM 2622 O O . ASP A 1 330 ? 5.136 14.122 3.066 1.00 84.38 330 ASP A O 1
ATOM 2626 N N . SER A 1 331 ? 6.375 13.756 4.900 1.00 84.62 331 SER A N 1
ATOM 2627 C CA . SER A 1 331 ? 6.482 15.169 5.282 1.00 84.62 331 SER A CA 1
ATOM 2628 C C . SER A 1 331 ? 7.932 15.595 5.475 1.00 84.62 331 SER A C 1
ATOM 2630 O O . SER A 1 331 ? 8.840 14.766 5.565 1.00 84.62 331 SER A O 1
ATOM 2632 N N . ASP A 1 332 ? 8.156 16.906 5.550 1.00 86.06 332 ASP A N 1
ATOM 2633 C CA . ASP A 1 332 ? 9.465 17.444 5.912 1.00 86.06 332 ASP A CA 1
ATOM 2634 C C . ASP A 1 332 ? 9.819 17.070 7.357 1.00 86.06 332 ASP A C 1
ATOM 2636 O O . ASP A 1 332 ? 8.945 16.978 8.227 1.00 86.06 332 ASP A O 1
ATOM 2640 N N . ALA A 1 333 ? 11.108 16.848 7.613 1.00 83.06 333 ALA A N 1
ATOM 2641 C CA . ALA A 1 333 ? 11.609 16.576 8.952 1.00 83.06 333 ALA A CA 1
ATOM 2642 C C . ALA A 1 333 ? 11.453 17.825 9.828 1.00 83.06 333 ALA A C 1
ATOM 2644 O O . ALA A 1 333 ? 11.857 18.917 9.403 1.00 83.06 333 ALA A O 1
ATOM 2645 N N . PRO A 1 334 ? 10.945 17.699 11.069 1.00 82.81 334 PRO A N 1
ATOM 2646 C CA . PRO A 1 334 ? 10.920 18.829 11.980 1.00 82.81 334 PRO A CA 1
ATOM 2647 C C . PRO A 1 334 ? 12.346 19.361 12.212 1.00 82.81 334 PRO A C 1
ATOM 2649 O O . PRO A 1 334 ? 13.295 18.569 12.240 1.00 82.81 334 PRO A O 1
ATOM 2652 N N . PRO A 1 335 ? 12.538 20.679 12.416 1.00 81.56 335 PRO A N 1
ATOM 2653 C CA . PRO A 1 335 ? 13.868 21.295 12.449 1.00 81.56 335 PRO A CA 1
ATOM 2654 C C . PRO A 1 335 ? 14.861 20.634 13.416 1.00 81.56 335 PRO A C 1
ATOM 2656 O O . PRO A 1 335 ? 16.041 20.499 13.091 1.00 81.56 335 PRO A O 1
ATOM 2659 N N . HIS A 1 336 ? 14.386 20.195 14.586 1.00 78.62 336 HIS A N 1
ATOM 2660 C CA . HIS A 1 336 ? 15.209 19.503 15.578 1.00 78.62 336 HIS A CA 1
ATOM 2661 C C . HIS A 1 336 ? 15.722 18.154 15.053 1.00 78.62 336 HIS A C 1
ATOM 2663 O O . HIS A 1 336 ? 16.909 17.853 15.139 1.00 78.62 336 HIS A O 1
ATOM 2669 N N . PHE A 1 337 ? 14.839 17.364 14.447 1.00 79.38 337 PHE A N 1
ATOM 2670 C CA . PHE A 1 337 ? 15.155 16.055 13.879 1.00 79.38 337 PHE A CA 1
ATOM 2671 C C . PHE A 1 337 ? 16.044 16.165 12.631 1.00 79.38 337 PHE A C 1
ATOM 2673 O O . PHE A 1 337 ? 16.986 15.387 12.474 1.00 79.38 337 PHE A O 1
ATOM 2680 N N . ALA A 1 338 ? 15.843 17.191 11.799 1.00 76.62 338 ALA A N 1
ATOM 2681 C CA . ALA A 1 338 ? 16.742 17.496 10.684 1.00 76.62 338 ALA A CA 1
ATOM 2682 C C . ALA A 1 338 ? 18.176 17.800 11.166 1.00 76.62 338 ALA A C 1
ATOM 2684 O O . ALA A 1 338 ? 19.149 17.338 10.568 1.00 76.62 338 ALA A O 1
ATOM 2685 N N . ALA A 1 339 ? 18.327 18.517 12.288 1.00 77.44 339 ALA A N 1
ATOM 2686 C CA . ALA A 1 339 ? 19.633 18.797 12.891 1.00 77.44 339 ALA A CA 1
ATOM 2687 C C . ALA A 1 339 ? 20.334 17.539 13.447 1.00 77.44 339 ALA A C 1
ATOM 2689 O O . ALA A 1 339 ? 21.557 17.535 13.586 1.00 77.44 339 ALA A O 1
ATOM 2690 N N . MET A 1 340 ? 19.586 16.461 13.708 1.00 78.38 340 MET A N 1
ATOM 2691 C CA . MET A 1 340 ? 20.114 15.153 14.118 1.00 78.38 340 MET A CA 1
ATOM 2692 C C . MET A 1 340 ? 20.546 14.273 12.931 1.00 78.38 340 MET A C 1
ATOM 2694 O O . MET A 1 340 ? 20.936 13.123 13.124 1.00 78.38 340 MET A O 1
ATOM 2698 N N . GLY A 1 341 ? 20.512 14.805 11.705 1.00 78.81 341 GLY A N 1
ATOM 2699 C CA . GLY A 1 341 ? 20.961 14.105 10.501 1.00 78.81 341 GLY A CA 1
ATOM 2700 C C . GLY A 1 341 ? 19.904 13.204 9.862 1.00 78.81 341 GLY A C 1
ATOM 2701 O O . GLY A 1 341 ? 20.253 12.380 9.015 1.00 78.81 341 GLY A O 1
ATOM 2702 N N . LEU A 1 342 ? 18.629 13.347 10.243 1.00 77.31 342 LEU A N 1
ATOM 2703 C CA . LEU A 1 342 ? 17.536 12.694 9.526 1.00 77.31 342 LEU A CA 1
ATOM 2704 C C . LEU A 1 342 ? 17.395 13.268 8.105 1.00 77.31 342 LEU A C 1
ATOM 2706 O O . LEU A 1 342 ? 17.735 14.434 7.872 1.00 77.31 342 LEU A O 1
ATOM 2710 N N . PRO A 1 343 ? 16.900 12.466 7.142 1.00 79.44 343 PRO A N 1
ATOM 2711 C CA . PRO A 1 343 ? 16.566 12.954 5.808 1.00 79.44 343 PRO A CA 1
ATOM 2712 C C . PRO A 1 343 ? 15.669 14.192 5.875 1.00 79.44 343 PRO A C 1
ATOM 2714 O O . PRO A 1 343 ? 14.849 14.311 6.777 1.00 79.44 343 PRO A O 1
ATOM 2717 N N . HIS A 1 344 ? 15.775 15.099 4.901 1.00 79.75 344 HIS A N 1
ATOM 2718 C CA . HIS A 1 344 ? 14.928 16.298 4.875 1.00 79.75 344 HIS A CA 1
ATOM 2719 C C . HIS A 1 344 ? 13.435 15.987 4.742 1.00 79.75 344 HIS A C 1
ATOM 2721 O O . HIS A 1 344 ? 12.624 16.777 5.210 1.00 79.75 344 HIS A O 1
ATOM 2727 N N . ARG A 1 345 ? 13.084 14.856 4.124 1.00 82.56 345 ARG A N 1
ATOM 2728 C CA . ARG A 1 345 ? 11.711 14.407 3.898 1.00 82.56 345 ARG A CA 1
ATOM 2729 C C . ARG A 1 345 ? 11.622 12.904 4.144 1.00 82.56 345 ARG A C 1
ATOM 2731 O O . ARG A 1 345 ? 12.557 12.181 3.790 1.00 82.56 345 ARG A O 1
ATOM 2738 N N . GLY A 1 346 ? 10.538 12.444 4.753 1.00 83.50 346 GLY A N 1
ATOM 2739 C CA . GLY A 1 346 ? 10.358 11.038 5.099 1.00 83.50 346 GLY A CA 1
ATOM 2740 C C . GLY A 1 346 ? 8.970 10.730 5.645 1.00 83.50 346 GLY A C 1
ATOM 2741 O O . GLY A 1 346 ? 8.193 11.633 5.963 1.00 83.50 346 GLY A O 1
ATOM 2742 N N . GLU A 1 347 ? 8.668 9.438 5.731 1.00 86.88 347 GLU A N 1
ATOM 2743 C CA . GLU A 1 347 ? 7.357 8.950 6.147 1.00 86.88 347 GLU A CA 1
ATOM 2744 C C . GLU A 1 347 ? 7.090 9.268 7.626 1.00 86.88 347 GLU A C 1
ATOM 2746 O O . GLU A 1 347 ? 7.917 8.966 8.488 1.00 86.88 347 GLU A O 1
ATOM 2751 N N . GLY A 1 348 ? 5.930 9.855 7.932 1.00 86.19 348 GLY A N 1
ATOM 2752 C CA . GLY A 1 348 ? 5.457 10.031 9.311 1.00 86.19 348 GLY A CA 1
ATOM 2753 C C . GLY A 1 348 ? 6.203 11.074 10.151 1.00 86.19 348 GLY A C 1
ATOM 2754 O O . GLY A 1 348 ? 5.981 11.152 11.357 1.00 86.19 348 GLY A O 1
ATOM 2755 N N . PHE A 1 349 ? 7.059 11.905 9.550 1.00 88.31 349 PHE A N 1
ATOM 2756 C CA . PHE A 1 349 ? 7.849 12.916 10.268 1.00 88.31 349 PHE A CA 1
ATOM 2757 C C . PHE A 1 349 ? 7.017 13.949 11.043 1.00 88.31 349 PHE A C 1
ATOM 2759 O O . PHE A 1 349 ? 7.468 14.46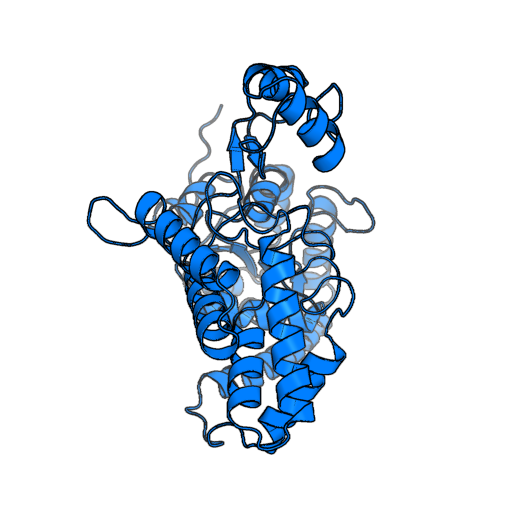5 12.064 1.00 88.31 349 PHE A O 1
ATOM 2766 N N . PHE A 1 350 ? 5.780 14.200 10.624 1.00 85.38 350 PHE A N 1
ATOM 2767 C CA . PHE A 1 350 ? 4.811 15.040 11.328 1.00 85.38 350 PHE A CA 1
ATOM 2768 C C . PHE A 1 350 ? 4.280 14.433 12.641 1.00 85.38 350 PHE A C 1
ATOM 2770 O O . PHE A 1 350 ? 3.633 15.138 13.415 1.00 85.38 350 PHE A O 1
ATOM 2777 N N . TYR A 1 351 ? 4.587 13.161 12.919 1.00 87.88 351 TYR A N 1
ATOM 2778 C CA . TYR A 1 351 ? 4.299 12.483 14.187 1.00 87.88 351 TYR A CA 1
ATOM 2779 C C . TYR A 1 351 ? 5.541 12.286 15.063 1.00 87.88 351 TYR A C 1
ATOM 2781 O O . TYR A 1 351 ? 5.487 11.508 16.016 1.00 87.88 351 TYR A O 1
ATOM 2789 N N . LEU A 1 352 ? 6.654 12.957 14.755 1.00 88.38 352 LEU A N 1
ATOM 2790 C CA . LEU A 1 352 ? 7.833 12.956 15.613 1.00 88.38 352 LEU A CA 1
ATOM 2791 C C . LEU A 1 352 ? 7.770 14.109 16.612 1.00 88.38 352 LEU A C 1
ATOM 2793 O O . LEU A 1 352 ? 7.587 15.269 16.241 1.00 88.38 352 LEU A O 1
ATOM 2797 N N . PHE A 1 353 ? 7.967 13.776 17.881 1.00 87.75 353 PHE A N 1
ATOM 2798 C CA . PHE A 1 353 ? 7.962 14.702 19.000 1.00 87.75 353 PHE A CA 1
ATOM 2799 C C . PHE A 1 353 ? 9.155 14.409 19.897 1.00 87.75 353 PHE A C 1
ATOM 2801 O O . PHE A 1 353 ? 9.404 13.271 20.293 1.00 87.75 353 PHE A O 1
ATOM 2808 N N . THR A 1 354 ? 9.871 15.455 20.283 1.00 89.19 354 THR A N 1
ATOM 2809 C CA . THR A 1 354 ? 10.867 15.352 21.346 1.00 89.19 354 THR A CA 1
ATOM 2810 C C . THR A 1 354 ? 10.171 15.236 22.702 1.00 89.19 354 THR A C 1
ATOM 2812 O O . THR A 1 354 ? 9.091 15.792 22.935 1.00 89.19 354 THR A O 1
ATOM 2815 N N . LEU A 1 355 ? 10.821 14.578 23.663 1.00 89.12 355 LEU A N 1
ATOM 2816 C CA . LEU A 1 355 ? 10.303 14.513 25.032 1.00 89.12 355 LEU A CA 1
ATOM 2817 C C . LEU A 1 355 ? 10.145 15.909 25.657 1.00 89.12 355 LEU A C 1
ATOM 2819 O O . LEU A 1 355 ? 9.245 16.141 26.467 1.00 89.12 355 LEU A O 1
ATOM 2823 N N . GLN A 1 356 ? 11.003 16.857 25.271 1.00 90.12 356 GLN A N 1
ATOM 2824 C CA . GLN A 1 356 ? 10.913 18.242 25.720 1.00 90.12 356 GLN A CA 1
ATOM 2825 C C . GLN A 1 356 ? 9.647 18.936 25.202 1.00 90.12 356 GLN A C 1
ATOM 2827 O O . GLN A 1 356 ? 8.993 19.631 25.980 1.00 90.12 356 GLN A O 1
ATOM 2832 N N . GLU A 1 357 ? 9.274 18.732 23.936 1.00 90.06 357 GLU A N 1
ATOM 2833 C CA . GLU A 1 357 ? 8.024 19.263 23.378 1.00 90.06 357 GLU A CA 1
ATOM 2834 C C . GLU A 1 357 ? 6.811 18.697 24.119 1.00 90.06 357 GLU A C 1
ATOM 2836 O O . GLU A 1 357 ? 5.951 19.462 24.559 1.00 90.06 357 GLU A O 1
ATOM 2841 N N . ILE A 1 358 ? 6.783 17.384 24.370 1.00 91.06 358 ILE A N 1
ATOM 2842 C CA . ILE A 1 358 ? 5.699 16.745 25.132 1.00 91.06 358 ILE A CA 1
ATOM 2843 C C . ILE A 1 358 ? 5.600 17.316 26.554 1.00 91.06 358 ILE A C 1
ATOM 2845 O O . ILE A 1 358 ? 4.515 17.697 26.995 1.00 91.06 358 ILE A O 1
ATOM 2849 N N . ARG A 1 359 ? 6.727 17.449 27.267 1.00 92.88 359 ARG A N 1
ATOM 2850 C CA . ARG A 1 359 ? 6.771 18.047 28.616 1.00 92.88 359 ARG A CA 1
ATOM 2851 C C . ARG A 1 359 ? 6.389 19.530 28.633 1.00 92.88 359 ARG A C 1
ATOM 2853 O O . ARG A 1 359 ? 5.942 20.015 29.668 1.00 92.88 359 ARG A O 1
ATOM 2860 N N . GLY A 1 360 ? 6.587 20.245 27.526 1.00 94.00 360 GLY A N 1
ATOM 2861 C CA . GLY A 1 360 ? 6.196 21.647 27.375 1.00 94.00 360 GLY A CA 1
ATOM 2862 C C . GLY A 1 360 ? 4.707 21.846 27.079 1.00 94.00 360 GLY A C 1
ATOM 2863 O O . GLY A 1 360 ? 4.157 22.887 27.436 1.00 94.00 360 GLY A O 1
ATOM 2864 N N . LEU A 1 361 ? 4.056 20.865 26.444 1.00 93.12 361 LEU A N 1
ATOM 2865 C CA . LEU A 1 361 ? 2.641 20.921 26.057 1.00 93.12 361 LEU A CA 1
ATOM 2866 C C . LEU A 1 361 ? 1.692 20.353 27.119 1.00 93.12 361 LEU A C 1
ATOM 2868 O O . LEU A 1 361 ? 0.542 20.785 27.207 1.00 93.12 361 LEU A O 1
ATOM 2872 N N . LEU A 1 362 ? 2.150 19.376 27.902 1.00 93.94 362 LEU A N 1
ATOM 2873 C CA . LEU A 1 362 ? 1.324 18.649 28.864 1.00 93.94 362 LEU A CA 1
ATOM 2874 C C . LEU A 1 362 ? 1.555 19.108 30.307 1.00 93.94 362 LEU A C 1
ATOM 2876 O O . LEU A 1 362 ? 2.594 19.668 30.660 1.00 93.94 362 LEU A O 1
ATOM 2880 N N . SER A 1 363 ? 0.582 18.823 31.180 1.00 96.12 363 SER A N 1
ATOM 2881 C CA . SER A 1 363 ? 0.801 18.932 32.623 1.00 96.12 363 SER A CA 1
ATOM 2882 C C . SER A 1 363 ? 1.909 17.964 33.059 1.00 96.12 363 SER A C 1
ATOM 2884 O O . SER A 1 363 ? 2.171 16.962 32.395 1.00 96.12 363 SER A O 1
ATOM 2886 N N . ARG A 1 364 ? 2.560 18.217 34.201 1.00 94.62 364 ARG A N 1
ATOM 2887 C CA . ARG A 1 364 ? 3.627 17.325 34.692 1.00 94.62 364 ARG A CA 1
ATOM 2888 C C . ARG A 1 364 ? 3.144 15.881 34.875 1.00 94.62 364 ARG A C 1
ATOM 2890 O O . ARG A 1 364 ? 3.904 14.954 34.617 1.00 94.62 364 ARG A O 1
ATOM 2897 N N . GLU A 1 365 ? 1.916 15.700 35.354 1.00 95.94 365 GLU A N 1
ATOM 2898 C CA . GLU A 1 365 ? 1.326 14.376 35.561 1.00 95.94 365 GLU A CA 1
ATOM 2899 C C . GLU A 1 365 ? 1.055 13.677 34.223 1.00 95.94 365 GLU A C 1
ATOM 2901 O O . GLU A 1 365 ? 1.487 12.540 34.032 1.00 95.94 365 GLU A O 1
ATOM 2906 N N . ASP A 1 366 ? 0.450 14.388 33.269 1.00 94.81 366 ASP A N 1
ATOM 2907 C CA . ASP A 1 366 ? 0.160 13.853 31.935 1.00 94.81 366 ASP A CA 1
ATOM 2908 C C . ASP A 1 366 ? 1.437 13.556 31.143 1.00 94.81 366 ASP A C 1
ATOM 2910 O O . ASP A 1 366 ? 1.507 12.543 30.455 1.00 94.81 366 ASP A O 1
ATOM 2914 N N . ALA A 1 367 ? 2.473 14.389 31.268 1.00 92.75 367 ALA A N 1
ATOM 2915 C CA . ALA A 1 367 ? 3.759 14.169 30.611 1.00 92.75 367 ALA A CA 1
ATOM 2916 C C . ALA A 1 367 ? 4.453 12.898 31.125 1.00 92.75 367 ALA A C 1
ATOM 2918 O O . ALA A 1 367 ? 4.952 12.115 30.322 1.00 92.75 367 ALA A O 1
ATOM 2919 N N . LEU A 1 368 ? 4.442 12.651 32.443 1.00 93.06 368 LEU A N 1
ATOM 2920 C CA . LEU A 1 368 ? 4.990 11.415 33.024 1.00 93.06 368 LEU A CA 1
ATOM 2921 C C . LEU A 1 368 ? 4.199 10.179 32.582 1.00 93.06 368 LEU A C 1
ATOM 2923 O O . LEU A 1 368 ? 4.771 9.105 32.381 1.00 93.06 368 LEU A O 1
ATOM 2927 N N . LEU A 1 369 ? 2.881 10.322 32.440 1.00 93.62 369 LEU A N 1
ATOM 2928 C CA . LEU A 1 369 ? 2.029 9.260 31.928 1.00 93.62 369 LEU A CA 1
ATOM 2929 C C . LEU A 1 369 ? 2.312 8.982 30.445 1.00 93.62 369 LEU A C 1
ATOM 2931 O O . LEU A 1 369 ? 2.490 7.823 30.076 1.00 93.62 369 LEU A O 1
ATOM 2935 N N . ALA A 1 370 ? 2.394 10.026 29.619 1.00 90.12 370 ALA A N 1
ATOM 2936 C CA . ALA A 1 370 ? 2.708 9.950 28.195 1.00 90.12 370 ALA A CA 1
ATOM 2937 C C . ALA A 1 370 ? 4.089 9.329 27.951 1.00 90.12 370 ALA A C 1
ATOM 2939 O O . ALA A 1 370 ? 4.201 8.392 27.168 1.00 90.12 370 ALA A O 1
ATOM 2940 N N . GLU A 1 371 ? 5.110 9.767 28.691 1.00 90.69 371 GLU A N 1
ATOM 2941 C CA . GLU A 1 371 ? 6.471 9.217 28.643 1.00 90.69 371 GLU A CA 1
ATOM 2942 C C . GLU A 1 371 ? 6.466 7.698 28.860 1.00 90.69 371 GLU A C 1
ATOM 2944 O O . GLU A 1 371 ? 7.065 6.946 28.092 1.00 90.69 371 GLU A O 1
ATOM 2949 N N . LYS A 1 372 ? 5.694 7.224 29.844 1.00 89.75 372 LYS A N 1
ATOM 2950 C CA . LYS A 1 372 ? 5.565 5.795 30.139 1.00 89.75 372 LYS A CA 1
ATOM 2951 C C . LYS A 1 372 ? 4.727 5.030 29.110 1.00 89.75 372 LYS A C 1
ATOM 2953 O O . LYS A 1 372 ? 5.088 3.911 28.759 1.00 89.75 372 LYS A O 1
ATOM 2958 N N . ILE A 1 373 ? 3.577 5.567 28.699 1.00 87.38 373 ILE A N 1
ATOM 2959 C CA . ILE A 1 373 ? 2.617 4.850 27.841 1.00 87.38 373 ILE A CA 1
ATOM 2960 C C . ILE A 1 373 ? 3.088 4.821 26.388 1.00 87.38 373 ILE A C 1
ATOM 2962 O O . ILE A 1 373 ? 2.973 3.784 25.740 1.00 87.38 373 ILE A O 1
ATOM 2966 N N . TRP A 1 374 ? 3.617 5.933 25.882 1.00 85.62 374 TRP A N 1
ATOM 2967 C CA . TRP A 1 374 ? 4.117 6.046 24.510 1.00 85.62 374 TRP A CA 1
ATOM 2968 C C . TRP A 1 374 ? 5.577 5.611 24.373 1.00 85.62 374 TRP A C 1
ATOM 2970 O O . TRP A 1 374 ? 6.110 5.637 23.271 1.00 85.62 374 TRP A O 1
ATOM 2980 N N . ASN A 1 375 ? 6.204 5.166 25.470 1.00 86.19 375 ASN A N 1
ATOM 2981 C CA . ASN A 1 375 ? 7.578 4.665 25.499 1.00 86.19 375 ASN A CA 1
ATOM 2982 C C . ASN A 1 375 ? 8.600 5.678 24.941 1.00 86.19 375 ASN A C 1
ATOM 2984 O O . ASN A 1 375 ? 9.546 5.299 24.246 1.00 86.19 375 ASN A O 1
ATOM 2988 N N . LEU A 1 376 ? 8.394 6.964 25.253 1.00 87.31 376 LEU A N 1
ATOM 2989 C CA . LEU A 1 376 ? 9.245 8.057 24.782 1.00 87.31 376 LEU A CA 1
ATOM 2990 C C . LEU A 1 376 ? 10.659 7.919 25.354 1.00 87.31 376 LEU A C 1
ATOM 2992 O O . LEU A 1 376 ? 10.827 7.649 26.545 1.00 87.31 376 LEU A O 1
ATOM 2996 N N . GLN A 1 377 ? 11.665 8.133 24.511 1.00 87.00 377 GLN A N 1
ATOM 2997 C CA . GLN A 1 377 ? 13.061 8.273 24.920 1.00 87.00 377 GLN A CA 1
ATOM 2998 C C . GLN A 1 377 ? 13.427 9.755 25.054 1.00 87.00 377 GLN A C 1
ATOM 3000 O O . GLN A 1 377 ? 12.640 10.639 24.710 1.00 87.00 377 GLN A O 1
ATOM 3005 N N . GLU A 1 378 ? 14.626 10.047 25.561 1.00 82.56 378 GLU A N 1
ATOM 3006 C CA . GLU A 1 378 ? 15.100 11.429 25.696 1.00 82.56 378 GLU A CA 1
ATOM 3007 C C . GLU A 1 378 ? 15.172 12.135 24.331 1.00 82.56 378 GLU A C 1
ATOM 3009 O O . GLU A 1 378 ? 14.831 13.314 24.221 1.00 82.56 378 GLU A O 1
ATOM 3014 N N . GLU A 1 379 ? 15.505 11.385 23.279 1.00 80.06 379 GLU A N 1
ATOM 3015 C CA . GLU A 1 379 ? 15.581 11.851 21.895 1.00 80.06 379 GLU A CA 1
ATOM 3016 C C . GLU A 1 379 ? 14.211 12.011 21.207 1.00 80.06 379 GLU A C 1
ATOM 3018 O O . GLU A 1 379 ? 14.140 12.651 20.158 1.00 80.06 379 GLU A O 1
ATOM 3023 N N . GLY A 1 380 ? 13.127 11.480 21.785 1.00 82.88 380 GLY A N 1
ATOM 3024 C CA . GLY A 1 380 ? 11.779 11.500 21.206 1.00 82.88 380 GLY A CA 1
ATOM 3025 C C . GLY A 1 380 ? 11.112 10.125 21.129 1.00 82.88 380 GLY A C 1
ATOM 3026 O O . GLY A 1 380 ? 11.499 9.196 21.844 1.00 82.88 380 GLY A O 1
ATOM 3027 N N . ASN A 1 381 ? 10.063 10.024 20.310 1.00 82.25 381 ASN A N 1
ATOM 3028 C CA . ASN A 1 381 ? 9.336 8.780 20.023 1.00 82.25 381 ASN A CA 1
ATOM 3029 C C . ASN A 1 381 ? 9.931 7.950 18.883 1.00 82.25 381 ASN A C 1
ATOM 3031 O O . ASN A 1 381 ? 10.597 8.527 17.995 1.00 82.25 381 ASN A O 1
#

Solvent-accessible surface area (backbone atoms only — not comparable to full-atom values): 19979 Å² total; per-residue (Å²): 132,82,79,65,70,64,32,62,23,65,77,52,86,50,69,51,45,40,73,51,10,53,29,67,32,63,37,30,53,82,50,69,69,47,39,53,48,13,54,75,68,74,23,38,30,36,38,42,36,36,47,81,47,40,61,52,34,52,52,38,35,65,56,29,42,59,30,62,70,43,11,52,48,47,55,74,46,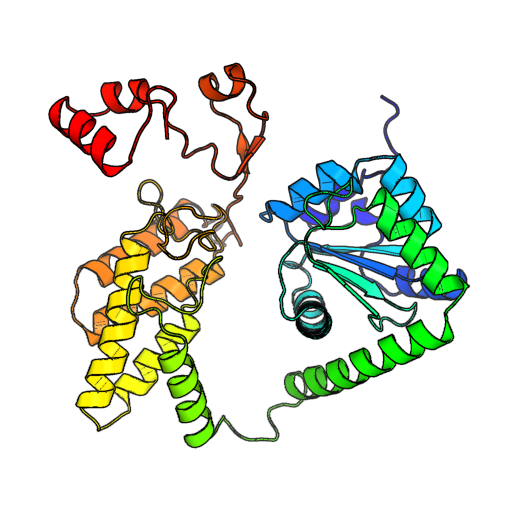27,38,36,30,43,43,44,35,84,84,35,51,70,61,43,55,59,52,44,52,51,24,28,69,74,66,75,46,75,57,67,19,30,34,36,36,19,42,41,85,67,35,44,63,46,56,48,44,74,59,47,43,60,65,52,96,94,41,72,5,47,70,60,44,46,60,51,52,42,47,42,56,75,76,38,46,67,61,49,49,54,46,12,50,58,48,40,55,51,49,46,57,50,47,52,63,71,70,41,77,66,85,60,68,79,82,49,74,67,58,52,48,51,55,50,51,54,51,61,73,39,43,29,89,88,44,28,44,49,66,55,61,64,24,53,76,56,35,69,58,47,43,51,39,50,52,48,29,72,70,50,87,50,64,67,59,24,51,52,39,48,48,52,42,50,46,20,58,48,34,42,62,73,18,49,21,26,38,87,87,69,42,34,50,30,59,29,10,64,36,54,70,23,55,48,44,44,57,22,29,42,44,69,56,46,55,41,43,34,53,33,25,45,51,49,16,75,76,66,68,44,65,66,31,44,50,51,24,53,40,34,52,50,24,44,62,66,74,32,39,43,99,85,75,50,71,46,69,59,43,64,20,64,30,58,37,48,73,72,52,35,74,72,70,47,62,67,56,40,74,44,31,84,75,61,49,40,43,64,57,47,52,69,75,39,54,76,69,56,27,58,48,44,38,64,75,67,62,44,41,86,88,16,104

Mean predicted aligned error: 7.75 Å

Sequence (381 aa):
MTAQRPNRLINESSPYLLQHARNPVDWHPWGEEAFALARSEDKPVFLSIGYSTCHWCHVMAHESFEDEAVAALLNEAFINVKVDREDRPDIDSIYMAACQMLTGSGGWPLTIVMTPDGRPFFAATYIPRLSRGGRTGMLELVPRIRDIWRKQRADVTASADSVAEHMRRHAEGLLRPSSGGAPDDTTVRQAVDTLCQRYDARHGGFGSAPKFPAPHSLLLLLRHAHRTQDAARRAQLTGMVSHTLEAMRLGGIFDHAGYGFHRYSTDKEWLLPHFEKMLYDQAMHVLAYTRGWQLTGRPLFRRTAEEIMMYVMRDLTSPQGAFYAAEDADSDAPPHFAAMGLPHRGEGFFYLFTLQEIRGLLSREDALLAEKIWNLQE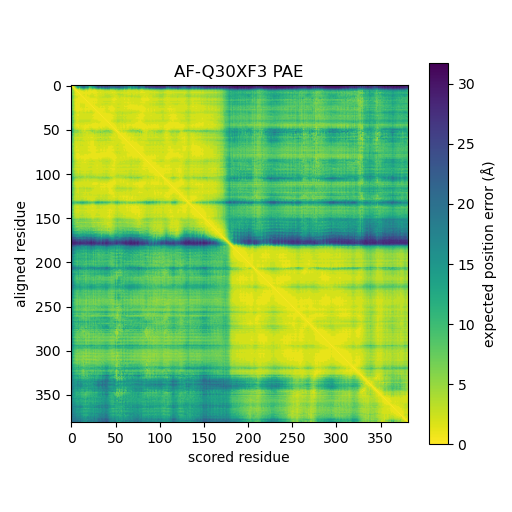EGN

Foldseek 3Di:
DPQQQFAPLCPPPAPVSVVLRRFLAREDEDDPVLLVVCVVVVAWEKEWEDADQDFLQVVLCVQARNDNLLRVLDNVHHSYYYDYCVVCVVVVVLQQVLQCVQPVHGDPRWIFIGGSVRQTQDIDHRAGCPDDDNGHHSNRVSVVVSCCCVPVVVVSVVSSVVSVVVSVVVVCCVPPPPPPPDDDPVRLVVLLVVQLVQADPPQAAGHWFFGFLPLVNLVSLLVVLVPDPDPVSVCSSLVRLLSSLVQLCPEVQAPPPLGAGAGTHRGSSRHHGQRKGFPVVLVSLLVSLVSNCVVPVDVSSVVNSVRSVVNQVPPQADPVGDGHGIDHQKDAADPLVVVVVDDRIHGPNVVWDALVRLPVVDDPVVSVVCCVPVVADNRTD

Radius of gyration: 23.56 Å; Cα contacts (8 Å, |Δi|>4): 631; chains: 1; bounding box: 54×47×69 Å

Organism: Oleidesulfovibrio alaskensis (strain ATCC BAA-1058 / DSM 17464 / G20) (NCBI:txid207559)

Secondary structure (DSSP, 8-state):
---PPP-GGGG-S-HHHHHTTTSSS-EEESSHHHHHHHHHTT--EEEEEE-TT-HHHHHHIIIIIS-HHHHHHHHHH-EEEEEETTT-HHHHHHHHHHHHHHHS---SSEEEEE-TTS-EEEEES---SS-BTTBPPHHHHHHHHHHHHHH-HHHHHHHHHHHHHHHHHHHHHHHS--SS-S--HHHHHHHHHHHHHTB-TTTSSBSSSSB---HHHHHHHHHHHHH---HHHHHHHHHHHHHHHHHHHHSTTB-TTT-SB-SEESSSSS-SEE--EEHHHHHHHHHHHHHHHHHH--HHHHHHHHHHHHHHHHTSB-TTS-B-SEE-SEEEPPHHHHHTT--SEEETGGG---HHHHHHHS-HHHHHHHHHHTT-BTTB-

pLDDT: mean 91.52, std 9.65, range [39.59, 98.81]

Nearest PDB structures (foldseek):
  7tkv-assembly1_A  TM=8.738E-01  e=1.522E-31  Brucella abortus 2308
  7tkv-assembly1_B  TM=8.357E-01  e=4.016E-31  Brucella abortus 2308
  3ira-assembly1_A  TM=9.360E-01  e=8.440E-25  Methanosarcina mazei Go1
  8wbv-assembly1_A  TM=6.661E-01  e=3.590E-04  Caldicellulosiruptor saccharolyticus DSM 8903
  3f9u-assembly1_A  TM=5.548E-01  e=3.874E-05  Bacteroides fragilis NCTC 9343

InterPro domains:
  IPR004879 Spermatogenesis-associated protein 20-like, TRX domain [PF03190] (6-167)
  IPR004879 Spermatogenesis-associated protein 20-like, TRX domain [cd02955] (28-151)
  IPR008928 Six-hairpin glycosidase superfamily [SSF48208] (195-353)
  IPR024705 Spermatogenesis-associated protein 20 [PTHR42899] (3-381)
  IPR036249 Thioredoxin-like superfamily [SSF52833] (4-128)